Protein AF-A0A372FYC9-F1 (afdb_monomer_lite)

pLDDT: mean 88.37, std 19.69, range [22.48, 98.88]

Organism: NCBI:txid2294034

Structure (mmCIF, N/CA/C/O backbone):
data_AF-A0A372FYC9-F1
#
_entry.id   AF-A0A372FYC9-F1
#
loop_
_atom_site.group_PDB
_atom_site.id
_atom_site.type_symbol
_atom_site.label_atom_id
_atom_site.label_alt_id
_atom_site.label_comp_id
_atom_site.label_asym_id
_atom_site.label_entity_id
_atom_site.label_seq_id
_atom_site.pdbx_PDB_ins_code
_atom_site.Cartn_x
_atom_site.Cartn_y
_atom_site.Cartn_z
_atom_site.occupancy
_atom_site.B_iso_or_equiv
_atom_site.auth_seq_id
_atom_site.auth_comp_id
_atom_site.auth_asym_id
_atom_site.auth_atom_id
_atom_site.pdbx_PDB_model_num
ATOM 1 N N . MET A 1 1 ? 41.028 75.921 29.003 1.00 30.94 1 MET A N 1
ATOM 2 C CA . MET A 1 1 ? 39.725 76.487 29.405 1.00 30.94 1 MET A CA 1
ATOM 3 C C . MET A 1 1 ? 38.637 75.497 29.002 1.00 30.94 1 MET A C 1
ATOM 5 O O . MET A 1 1 ? 38.427 75.296 27.817 1.00 30.94 1 MET A O 1
ATOM 9 N N . THR A 1 2 ? 38.042 74.808 29.977 1.00 38.34 2 THR A N 1
ATOM 10 C CA . THR A 1 2 ? 36.704 74.162 29.923 1.00 38.34 2 THR A CA 1
ATOM 11 C C . THR A 1 2 ? 35.608 75.241 29.770 1.00 38.34 2 THR A C 1
ATOM 13 O O . THR A 1 2 ? 35.980 76.406 29.937 1.00 38.34 2 THR A O 1
ATOM 16 N N . PRO A 1 3 ? 34.294 74.965 29.532 1.00 46.34 3 PRO A N 1
ATOM 17 C CA . PRO A 1 3 ? 33.472 73.741 29.741 1.00 46.34 3 PRO A CA 1
ATOM 18 C C . PRO A 1 3 ? 32.533 73.437 28.522 1.00 46.34 3 PRO A C 1
ATOM 20 O O . PRO A 1 3 ? 32.691 74.068 27.490 1.00 46.34 3 PRO A O 1
ATOM 23 N N . GLY A 1 4 ? 31.558 72.517 28.452 1.00 26.94 4 GLY A N 1
ATOM 24 C CA . GLY A 1 4 ? 30.851 71.619 29.371 1.00 26.94 4 GLY A CA 1
ATOM 25 C C . GLY A 1 4 ? 29.787 70.791 28.596 1.00 26.94 4 GLY A C 1
ATOM 26 O O . GLY A 1 4 ? 29.396 71.150 27.489 1.00 26.94 4 GLY A O 1
ATOM 27 N N . ARG A 1 5 ? 29.367 69.658 29.181 1.00 30.70 5 ARG A N 1
ATOM 28 C CA . ARG A 1 5 ? 28.244 68.746 28.802 1.00 30.70 5 ARG A CA 1
ATOM 29 C C . ARG A 1 5 ? 26.847 69.414 29.012 1.00 30.70 5 ARG A C 1
ATOM 31 O O . ARG A 1 5 ? 26.882 70.488 29.611 1.00 30.70 5 ARG A O 1
ATOM 38 N N . PRO A 1 6 ? 25.645 68.827 28.685 1.00 38.69 6 PRO A N 1
ATOM 39 C CA . PRO A 1 6 ? 25.291 67.392 28.478 1.00 38.69 6 PRO A CA 1
ATOM 40 C C . PRO A 1 6 ? 24.159 67.003 27.456 1.00 38.69 6 PRO A C 1
ATOM 42 O O . PRO A 1 6 ? 23.390 67.832 26.991 1.00 38.69 6 PRO A O 1
ATOM 45 N N . SER A 1 7 ? 23.980 65.671 27.294 1.00 26.23 7 SER A N 1
ATOM 46 C CA . SER A 1 7 ? 22.771 64.879 26.906 1.00 26.23 7 SER A CA 1
ATOM 47 C C . SER A 1 7 ? 22.257 64.995 25.454 1.00 26.23 7 SER A C 1
ATOM 49 O O . SER A 1 7 ? 22.187 66.083 24.913 1.00 26.23 7 SER A O 1
ATOM 51 N N . SER A 1 8 ? 21.889 63.931 24.732 1.00 26.84 8 SER A N 1
ATOM 52 C CA . SER A 1 8 ? 21.026 62.800 25.101 1.00 26.84 8 SER A CA 1
ATOM 53 C C . SER A 1 8 ? 21.257 61.563 24.199 1.00 26.84 8 SER A C 1
ATOM 55 O O . SER A 1 8 ? 21.860 61.632 23.133 1.00 26.84 8 SER A O 1
ATOM 57 N N . THR A 1 9 ? 20.807 60.428 24.728 1.00 24.69 9 THR A N 1
ATOM 58 C CA . THR A 1 9 ? 20.814 59.018 24.296 1.00 24.69 9 THR A CA 1
ATOM 59 C C . THR A 1 9 ? 20.142 58.718 22.957 1.00 24.69 9 THR A C 1
ATOM 61 O O . THR A 1 9 ? 19.079 59.272 22.737 1.00 24.69 9 THR A O 1
ATOM 64 N N . TRP A 1 10 ? 20.681 57.758 22.185 1.00 22.48 10 TRP A N 1
ATOM 65 C CA . TRP A 1 10 ? 19.984 56.628 21.523 1.00 22.48 10 TRP A CA 1
ATOM 66 C C . TRP A 1 10 ? 21.048 55.683 20.921 1.00 22.48 10 TRP A C 1
ATOM 68 O O . TRP A 1 10 ? 21.729 56.063 19.977 1.00 22.48 10 TRP A O 1
ATOM 78 N N . CYS A 1 11 ? 21.200 54.466 21.450 1.00 24.88 11 CYS A N 1
ATOM 79 C CA . CYS A 1 11 ? 21.826 53.343 20.740 1.00 24.88 11 CYS A CA 1
ATOM 80 C C . CYS A 1 11 ? 21.143 52.047 21.178 1.00 24.88 11 CYS A C 1
ATOM 82 O O . CYS A 1 11 ? 20.966 51.807 22.369 1.00 24.88 11 CYS A O 1
ATOM 84 N N . ALA A 1 12 ? 20.713 51.279 20.182 1.00 26.95 12 ALA A N 1
ATOM 85 C CA . ALA A 1 12 ? 19.954 50.050 20.303 1.00 26.95 12 ALA A CA 1
ATOM 86 C C . ALA A 1 12 ? 20.854 48.877 20.711 1.00 26.95 12 ALA A C 1
ATOM 88 O O . ALA A 1 12 ? 21.881 48.631 20.076 1.00 26.95 12 ALA A O 1
ATOM 89 N N . ASP A 1 13 ? 20.422 48.137 21.730 1.00 24.33 13 ASP A N 1
ATOM 90 C CA . ASP A 1 13 ? 20.982 46.838 22.080 1.00 24.33 13 ASP A CA 1
ATOM 91 C C . ASP A 1 13 ? 20.454 45.771 21.117 1.00 24.33 13 ASP A C 1
ATOM 93 O O . ASP A 1 13 ? 19.249 45.543 20.986 1.00 24.33 13 ASP A O 1
ATOM 97 N N . SER A 1 14 ? 21.387 45.103 20.445 1.00 27.95 14 SER A N 1
ATOM 98 C CA . SER A 1 14 ? 21.143 43.884 19.683 1.00 27.95 14 SER A CA 1
ATOM 99 C C . SER A 1 14 ? 21.310 42.692 20.622 1.00 27.95 14 SER A C 1
ATOM 101 O O . SER A 1 14 ? 22.408 42.382 21.076 1.00 27.95 14 SER A O 1
ATOM 103 N N . THR A 1 15 ? 20.205 42.023 20.942 1.00 27.66 15 THR A N 1
ATOM 104 C CA . THR A 1 15 ? 20.218 40.751 21.669 1.00 27.66 15 THR A CA 1
ATOM 105 C C . THR A 1 15 ? 20.001 39.614 20.677 1.00 27.66 15 THR A C 1
ATOM 107 O O . THR A 1 15 ? 18.897 39.351 20.208 1.00 27.66 15 THR A O 1
ATOM 110 N N . THR A 1 16 ? 21.089 38.931 20.328 1.00 28.28 16 THR A N 1
ATOM 111 C CA . THR A 1 16 ? 21.057 37.621 19.673 1.00 28.28 16 THR A CA 1
ATOM 112 C C . THR A 1 16 ? 20.534 36.582 20.661 1.00 28.28 16 THR A C 1
ATOM 114 O O . THR A 1 16 ? 21.217 36.225 21.620 1.00 28.28 16 THR A O 1
ATOM 117 N N . SER A 1 17 ? 19.311 36.109 20.425 1.00 27.33 17 SER A N 1
ATOM 118 C CA . SER A 1 17 ? 18.714 34.955 21.097 1.00 27.33 17 SER A CA 1
ATOM 119 C C . SER A 1 17 ? 19.397 33.676 20.607 1.00 27.33 17 SER A C 1
ATOM 121 O O . SER A 1 17 ? 19.319 33.325 19.431 1.00 27.33 17 SER A O 1
ATOM 123 N N . THR A 1 18 ? 20.100 32.987 21.502 1.00 28.23 18 THR A N 1
ATOM 124 C CA . THR A 1 18 ? 20.599 31.634 21.267 1.00 28.23 18 THR A CA 1
ATOM 125 C C . THR A 1 18 ? 19.440 30.651 21.420 1.00 28.23 18 THR A C 1
ATOM 127 O O . THR A 1 18 ? 18.908 30.444 22.511 1.00 28.23 18 THR A O 1
ATOM 130 N N . ALA A 1 19 ? 19.024 30.050 20.306 1.00 29.92 19 ALA A N 1
ATOM 131 C CA . ALA A 1 19 ? 18.061 28.960 20.299 1.00 29.92 19 ALA A CA 1
ATOM 132 C C . ALA A 1 19 ? 18.634 27.761 21.074 1.00 29.92 19 ALA A C 1
ATOM 134 O O . ALA A 1 19 ? 19.684 27.216 20.736 1.00 29.92 19 ALA A O 1
ATOM 135 N N . SER A 1 20 ? 17.945 27.374 22.145 1.00 28.77 20 SER A N 1
ATOM 136 C CA . SER A 1 20 ? 18.239 26.183 22.939 1.00 28.77 20 SER A CA 1
ATOM 137 C C . SER A 1 20 ? 17.907 24.934 22.121 1.00 28.77 20 SER A C 1
ATOM 139 O O . SER A 1 20 ? 16.740 24.588 21.941 1.00 28.77 20 SER A O 1
ATOM 141 N N . THR A 1 21 ? 18.931 24.244 21.622 1.00 30.67 21 THR A N 1
ATOM 142 C CA . THR A 1 21 ? 18.817 22.874 21.118 1.00 30.67 21 THR A CA 1
ATOM 143 C C . THR A 1 21 ? 18.556 21.947 22.305 1.00 30.67 21 THR A C 1
ATOM 145 O O . THR A 1 21 ? 19.493 21.474 22.953 1.00 30.67 21 THR A O 1
ATOM 148 N N . ARG A 1 22 ? 17.284 21.698 22.636 1.00 32.88 22 ARG A N 1
ATOM 149 C CA . ARG A 1 22 ? 16.935 20.573 23.512 1.00 32.88 22 ARG A CA 1
ATOM 150 C C . ARG A 1 22 ? 17.263 19.289 22.761 1.00 32.88 22 ARG A C 1
ATOM 152 O O . ARG A 1 22 ? 16.596 18.948 21.791 1.00 32.88 22 ARG A O 1
ATOM 159 N N . SER A 1 23 ? 18.310 18.601 23.204 1.00 31.23 23 SER A N 1
ATOM 160 C CA . SER A 1 23 ? 18.601 17.243 22.772 1.00 31.23 23 SER A CA 1
ATOM 161 C C . SER A 1 23 ? 17.426 16.338 23.138 1.00 31.23 23 SER A C 1
ATOM 163 O O . SER A 1 23 ? 17.000 16.273 24.294 1.00 31.23 23 SER A O 1
ATOM 165 N N . TRP A 1 24 ? 16.884 15.664 22.127 1.00 33.88 24 TRP A N 1
ATOM 166 C CA . TRP A 1 24 ? 15.947 14.563 22.294 1.00 33.88 24 TRP A CA 1
ATOM 167 C C . TRP A 1 24 ? 16.617 13.497 23.172 1.00 33.88 24 TRP A C 1
ATOM 169 O O . TRP A 1 24 ? 17.726 13.047 22.876 1.00 33.88 24 TRP A O 1
ATOM 179 N N . ARG A 1 25 ? 15.991 13.155 24.302 1.00 29.52 25 ARG A N 1
ATOM 180 C CA . ARG A 1 25 ? 16.383 12.004 25.120 1.00 29.52 25 ARG A CA 1
ATOM 181 C C . ARG A 1 25 ? 15.402 10.880 24.792 1.00 29.52 25 ARG A C 1
ATOM 183 O O . ARG A 1 25 ? 14.207 11.122 24.957 1.00 29.52 25 ARG A O 1
ATOM 190 N N . PRO A 1 26 ? 15.867 9.702 24.345 1.00 31.42 26 PRO A N 1
ATOM 191 C CA . PRO A 1 26 ? 14.979 8.570 24.127 1.00 31.42 26 PRO A CA 1
ATOM 192 C C . PRO A 1 26 ? 14.273 8.215 25.440 1.00 31.42 26 PRO A C 1
ATOM 194 O O . PRO A 1 26 ? 14.893 8.203 26.510 1.00 31.42 26 PRO A O 1
ATOM 197 N N . TRP A 1 27 ? 12.967 7.975 25.355 1.00 35.44 27 TRP A N 1
ATOM 198 C CA . TRP A 1 27 ? 12.196 7.385 26.444 1.00 35.44 27 TRP A CA 1
ATOM 199 C C . TRP A 1 27 ? 12.682 5.938 26.624 1.00 35.44 27 TRP A C 1
ATOM 201 O O . TRP A 1 27 ? 12.895 5.262 25.616 1.00 35.44 27 TRP A O 1
ATOM 211 N N . PRO A 1 28 ? 12.927 5.447 27.853 1.00 33.09 28 PRO A N 1
ATOM 212 C CA . PRO A 1 28 ? 13.271 4.042 28.029 1.00 33.09 28 PRO A CA 1
ATOM 213 C C . PRO A 1 28 ? 12.100 3.193 27.514 1.00 33.09 28 PRO A C 1
ATOM 215 O O . PRO A 1 28 ? 10.956 3.516 27.845 1.00 33.09 28 PRO A O 1
ATOM 218 N N . PRO A 1 29 ? 12.345 2.146 26.705 1.00 43.38 29 PRO A N 1
ATOM 219 C CA . PRO A 1 29 ? 11.266 1.289 26.234 1.00 43.38 29 PRO A CA 1
ATOM 220 C C . PRO A 1 29 ? 10.481 0.750 27.440 1.00 43.38 29 PRO A C 1
ATOM 222 O O . PRO A 1 29 ? 11.077 0.547 28.509 1.00 43.38 29 PRO A O 1
ATOM 225 N N . PRO A 1 30 ? 9.157 0.540 27.319 1.00 44.44 30 PRO A N 1
ATOM 226 C CA . PRO A 1 30 ? 8.427 -0.199 28.338 1.00 44.44 30 PRO A CA 1
ATOM 227 C C . PRO A 1 30 ? 9.151 -1.525 28.595 1.00 44.44 30 PRO A C 1
ATOM 229 O O . PRO A 1 30 ? 9.667 -2.148 27.670 1.00 44.44 30 PRO A O 1
ATOM 232 N N . ALA A 1 31 ? 9.243 -1.927 29.863 1.00 42.47 31 ALA A N 1
ATOM 233 C CA . ALA A 1 31 ? 9.853 -3.194 30.237 1.00 42.47 31 ALA A CA 1
ATOM 234 C C . ALA A 1 31 ? 8.975 -4.341 29.712 1.00 42.47 31 ALA A C 1
ATOM 236 O O . ALA A 1 31 ? 8.046 -4.777 30.385 1.00 42.47 31 ALA A O 1
ATOM 237 N N . THR A 1 32 ? 9.232 -4.786 28.488 1.00 46.97 32 THR A N 1
ATOM 238 C CA . THR A 1 32 ? 8.698 -6.034 27.950 1.00 46.97 32 THR A CA 1
ATOM 239 C C . THR A 1 32 ? 9.578 -7.158 28.465 1.00 46.97 32 THR A C 1
ATOM 241 O O . THR A 1 32 ? 10.790 -7.123 28.254 1.00 46.97 32 THR A O 1
ATOM 244 N N . ASP A 1 33 ? 8.991 -8.127 29.160 1.00 47.41 33 ASP A N 1
ATOM 245 C CA . ASP A 1 33 ? 9.695 -9.339 29.564 1.00 47.41 33 ASP A CA 1
ATOM 246 C C . ASP A 1 33 ? 10.031 -10.157 28.300 1.00 47.41 33 ASP A C 1
ATOM 248 O O . ASP A 1 33 ? 9.114 -10.664 27.646 1.00 47.41 33 ASP A O 1
ATOM 252 N N . PRO A 1 34 ? 11.311 -10.248 27.891 1.00 52.72 34 PRO A N 1
ATOM 253 C CA . PRO A 1 34 ? 11.687 -10.886 26.633 1.00 52.72 34 PRO A CA 1
ATOM 254 C C . PRO A 1 34 ? 11.436 -12.401 26.632 1.00 52.72 34 PRO A C 1
ATOM 256 O O . PRO A 1 34 ? 11.469 -13.010 25.565 1.00 52.72 34 PRO A O 1
ATOM 259 N N . GLU A 1 35 ? 11.177 -13.022 27.789 1.00 52.81 35 GLU A N 1
ATOM 260 C CA . GLU A 1 35 ? 11.040 -14.480 27.910 1.00 52.81 35 GLU A CA 1
ATOM 261 C C . GLU A 1 35 ? 9.685 -15.033 27.421 1.00 52.81 35 GLU A C 1
ATOM 263 O O . GLU A 1 35 ? 9.555 -16.243 27.255 1.00 52.81 35 GLU A O 1
ATOM 268 N N . THR A 1 36 ? 8.691 -14.180 27.129 1.00 57.09 36 THR A N 1
ATOM 269 C CA . THR A 1 36 ? 7.337 -14.610 26.696 1.00 57.09 36 THR A CA 1
ATOM 270 C C . THR A 1 36 ? 6.934 -14.131 25.298 1.00 57.09 36 THR A C 1
ATOM 272 O O . THR A 1 36 ? 5.785 -14.288 24.903 1.00 57.09 36 THR A O 1
ATOM 275 N N . HIS A 1 37 ? 7.855 -13.549 24.533 1.00 66.00 37 HIS A N 1
ATOM 276 C CA . HIS A 1 37 ? 7.576 -12.925 23.238 1.00 66.00 37 HIS A CA 1
ATOM 277 C C . HIS A 1 37 ? 7.743 -13.917 22.080 1.00 66.00 37 HIS A C 1
ATOM 279 O O . HIS A 1 37 ? 8.844 -14.439 21.886 1.00 66.00 37 HIS A O 1
ATOM 285 N N . VAL A 1 38 ? 6.704 -14.141 21.271 1.00 76.12 38 VAL A N 1
ATOM 286 C CA . VAL A 1 38 ? 6.851 -14.867 19.994 1.00 76.12 38 VAL A CA 1
ATOM 287 C C . VAL A 1 38 ? 7.166 -13.849 18.890 1.00 76.12 38 VAL A C 1
ATOM 289 O O . VAL A 1 38 ? 6.304 -13.038 18.560 1.00 76.12 38 VAL A O 1
ATOM 292 N N . PRO A 1 39 ? 8.398 -13.820 18.343 1.00 79.94 39 PRO A N 1
ATOM 293 C CA . PRO A 1 39 ? 8.770 -12.846 17.325 1.00 79.94 39 PRO A CA 1
ATOM 294 C C . PRO A 1 39 ? 8.284 -13.253 15.928 1.00 79.94 39 PRO A C 1
ATOM 296 O O . PRO A 1 39 ? 8.168 -14.441 15.611 1.00 79.94 39 PRO A O 1
ATOM 299 N N . LEU A 1 40 ? 8.141 -12.252 15.055 1.00 92.75 40 LEU A N 1
ATOM 300 C CA . LEU A 1 40 ? 7.990 -12.457 13.615 1.00 92.75 40 LEU A CA 1
ATOM 301 C C . LEU A 1 40 ? 9.109 -13.349 13.063 1.00 92.75 40 LEU A C 1
ATOM 303 O O . LEU A 1 40 ? 10.291 -13.188 13.385 1.00 92.75 40 LEU A O 1
ATOM 307 N N . SER A 1 41 ? 8.742 -14.274 12.181 1.00 94.38 41 SER A N 1
ATOM 308 C CA . SER A 1 41 ? 9.678 -15.230 11.589 1.00 94.38 41 SER A CA 1
ATOM 309 C C . SER A 1 41 ? 9.921 -14.929 10.115 1.00 94.38 41 SER A C 1
ATOM 311 O O . SER A 1 41 ? 9.008 -14.997 9.297 1.00 94.38 41 SER A O 1
ATOM 313 N N . ALA A 1 42 ? 11.171 -14.632 9.746 1.00 96.00 42 ALA A N 1
ATOM 314 C CA . ALA A 1 42 ? 11.559 -14.465 8.344 1.00 96.00 42 ALA A CA 1
ATOM 315 C C . ALA A 1 42 ? 11.414 -15.784 7.575 1.00 96.00 42 ALA A C 1
ATOM 317 O O . ALA A 1 42 ? 12.075 -16.777 7.888 1.00 96.00 42 ALA A O 1
ATOM 318 N N . ILE A 1 43 ? 10.595 -15.770 6.528 1.00 97.38 43 ILE A N 1
ATOM 319 C CA . ILE A 1 43 ? 10.331 -16.929 5.683 1.00 97.38 43 ILE A CA 1
ATOM 320 C C . ILE A 1 43 ? 11.537 -17.169 4.770 1.00 97.38 43 ILE A C 1
ATOM 322 O O . ILE A 1 43 ? 11.953 -16.295 4.003 1.00 97.38 43 ILE A O 1
ATOM 326 N N . ARG A 1 44 ? 12.114 -18.372 4.852 1.00 96.00 44 ARG A N 1
ATOM 327 C CA . ARG A 1 44 ? 13.322 -18.769 4.113 1.00 96.00 44 ARG A CA 1
ATOM 328 C C . ARG A 1 44 ? 13.075 -20.081 3.364 1.00 96.00 44 ARG A C 1
ATOM 330 O O . ARG A 1 44 ? 13.321 -21.147 3.928 1.00 96.00 44 ARG A O 1
ATOM 337 N N . PRO A 1 45 ? 12.612 -20.028 2.103 1.00 96.06 45 PRO A N 1
ATOM 338 C CA . PRO A 1 45 ? 12.418 -21.227 1.299 1.00 96.06 45 PRO A CA 1
ATOM 339 C C . PRO A 1 45 ? 13.723 -21.997 1.119 1.00 96.06 45 PRO A C 1
ATOM 341 O O . PRO A 1 45 ? 14.754 -21.416 0.788 1.00 96.06 45 PRO A O 1
ATOM 344 N N . ALA A 1 46 ? 13.670 -23.323 1.266 1.00 92.06 46 ALA A N 1
ATOM 345 C CA . ALA A 1 46 ? 14.833 -24.184 1.041 1.00 92.06 46 ALA A CA 1
ATOM 346 C C . ALA A 1 46 ? 15.353 -24.101 -0.408 1.00 92.06 46 ALA A C 1
ATOM 348 O O . ALA A 1 46 ? 16.534 -24.328 -0.669 1.00 92.06 46 ALA A O 1
ATOM 349 N N . HIS A 1 47 ? 14.472 -23.768 -1.355 1.00 92.94 47 HIS A N 1
ATOM 350 C CA . HIS A 1 47 ? 14.809 -23.594 -2.759 1.00 92.94 47 HIS A CA 1
ATOM 351 C C . HIS A 1 47 ? 14.171 -22.321 -3.328 1.00 92.94 47 HIS A C 1
ATOM 353 O O . HIS A 1 47 ? 12.960 -22.253 -3.516 1.00 92.94 47 HIS A O 1
ATOM 359 N N . PHE A 1 48 ? 15.001 -21.325 -3.649 1.00 96.38 48 PHE A N 1
ATOM 360 C CA . PHE A 1 48 ? 14.579 -20.075 -4.288 1.00 96.38 48 PHE A CA 1
ATOM 361 C C . PHE A 1 48 ? 15.555 -19.705 -5.425 1.00 96.38 48 PHE A C 1
ATOM 363 O O . PHE A 1 48 ? 16.493 -18.933 -5.227 1.00 96.38 48 PHE A O 1
ATOM 370 N N . PRO A 1 49 ? 15.397 -20.280 -6.633 1.00 95.31 49 PRO A N 1
ATOM 371 C CA . PRO A 1 49 ? 16.430 -20.263 -7.677 1.00 95.31 49 PRO A CA 1
ATOM 372 C C . PRO A 1 49 ? 16.537 -18.945 -8.455 1.00 95.31 49 PRO A C 1
ATOM 374 O O . PRO A 1 49 ? 17.341 -18.841 -9.379 1.00 95.31 49 PRO A O 1
ATOM 377 N N . TRP A 1 50 ? 15.711 -17.945 -8.146 1.00 96.50 50 TRP A N 1
ATOM 378 C CA . TRP A 1 50 ? 15.628 -16.734 -8.959 1.00 96.50 50 TRP A CA 1
ATOM 379 C C . TRP A 1 50 ? 16.738 -15.731 -8.678 1.00 96.50 50 TRP A C 1
ATOM 381 O O . TRP A 1 50 ? 17.142 -15.035 -9.601 1.00 96.50 50 TRP A O 1
ATOM 391 N N . PHE A 1 51 ? 17.201 -15.613 -7.436 1.00 94.44 51 PHE A N 1
ATOM 392 C CA . PHE A 1 51 ? 18.329 -14.767 -7.046 1.00 94.44 51 PHE A CA 1
ATOM 393 C C . PHE A 1 51 ? 18.748 -15.085 -5.602 1.00 94.44 51 PHE A C 1
ATOM 395 O O . PHE A 1 51 ? 17.910 -15.536 -4.819 1.00 94.44 51 PHE A O 1
ATOM 402 N N . PRO A 1 52 ? 20.015 -14.835 -5.221 1.00 91.00 52 PRO A N 1
ATOM 403 C CA . PRO A 1 52 ? 20.418 -14.872 -3.820 1.00 91.00 52 PRO A CA 1
ATOM 404 C C . PRO A 1 52 ? 19.761 -13.700 -3.084 1.00 91.00 52 PRO A C 1
ATOM 406 O O . PRO A 1 52 ? 19.990 -12.545 -3.436 1.00 91.00 52 PRO A O 1
ATOM 409 N N . TYR A 1 53 ? 18.912 -14.000 -2.104 1.00 89.06 53 TYR A N 1
ATOM 410 C CA . TYR A 1 53 ? 18.132 -13.004 -1.362 1.00 89.06 53 TYR A CA 1
ATOM 411 C C . TYR A 1 53 ? 18.754 -12.619 -0.011 1.00 89.06 53 TYR A C 1
ATOM 413 O O . TYR A 1 53 ? 18.225 -11.763 0.695 1.00 89.06 53 TYR A O 1
ATOM 421 N N . ASP A 1 54 ? 19.886 -13.217 0.356 1.00 86.06 54 ASP A N 1
ATOM 422 C CA . ASP A 1 54 ? 20.657 -12.773 1.513 1.00 86.06 54 ASP A CA 1
ATOM 423 C C . ASP A 1 54 ? 21.368 -11.440 1.217 1.00 86.06 54 ASP A C 1
ATOM 425 O O . ASP A 1 54 ? 21.841 -11.196 0.106 1.00 86.06 54 ASP A O 1
ATOM 429 N N . GLY A 1 55 ? 21.459 -10.573 2.229 1.00 84.50 55 GLY A N 1
ATOM 430 C CA . GLY A 1 55 ? 22.134 -9.271 2.135 1.00 84.50 55 GLY A CA 1
ATOM 431 C C . GLY A 1 55 ? 21.253 -8.105 1.672 1.00 84.50 55 GLY A C 1
ATOM 432 O O . GLY A 1 55 ? 21.736 -6.976 1.609 1.00 84.50 55 GLY A O 1
ATOM 433 N N . PHE A 1 56 ? 19.970 -8.337 1.379 1.00 90.69 56 PHE A N 1
ATOM 434 C CA . PHE A 1 56 ? 18.997 -7.254 1.228 1.00 90.69 56 PHE A CA 1
ATOM 435 C C . PHE A 1 56 ? 18.543 -6.710 2.590 1.00 90.69 56 PHE A C 1
ATOM 437 O O . PHE A 1 56 ? 18.546 -7.422 3.593 1.00 90.69 56 PHE A O 1
ATOM 444 N N . THR A 1 57 ? 18.107 -5.447 2.612 1.00 92.81 57 THR A N 1
ATOM 445 C CA . THR A 1 57 ? 17.512 -4.782 3.788 1.00 92.81 57 THR A CA 1
ATOM 446 C C . THR A 1 57 ? 15.986 -4.929 3.843 1.00 92.81 57 THR A C 1
ATOM 448 O O . THR A 1 57 ? 15.277 -4.059 4.342 1.00 92.81 57 THR A O 1
ATOM 451 N N . PHE A 1 58 ? 15.499 -6.039 3.289 1.00 93.81 58 PHE A N 1
ATOM 452 C CA . PHE A 1 58 ? 14.129 -6.548 3.321 1.00 93.81 58 PHE A CA 1
ATOM 453 C C . PHE A 1 58 ? 14.197 -8.084 3.286 1.00 93.81 58 PHE A C 1
ATOM 455 O O . PHE A 1 58 ? 15.197 -8.650 2.831 1.00 93.81 58 PHE A O 1
ATOM 462 N N . CYS A 1 59 ? 13.168 -8.772 3.777 1.00 96.62 59 CYS A N 1
ATOM 463 C CA . CYS A 1 59 ? 13.089 -10.237 3.722 1.00 96.62 59 CYS A CA 1
ATOM 464 C C . CYS A 1 59 ? 12.271 -10.713 2.506 1.00 96.62 59 CYS A C 1
ATOM 466 O O . CYS A 1 59 ? 11.660 -9.910 1.810 1.00 96.62 59 CYS A O 1
ATOM 468 N N . LEU A 1 60 ? 12.221 -12.019 2.224 1.00 97.81 60 LEU A N 1
ATOM 469 C CA . LEU A 1 60 ? 11.284 -12.536 1.213 1.00 97.81 60 LEU A CA 1
ATOM 470 C C . LEU A 1 60 ? 9.828 -12.491 1.695 1.00 97.81 60 LEU A C 1
ATOM 472 O O . LEU A 1 60 ? 8.920 -12.307 0.890 1.00 97.81 60 LEU A O 1
ATOM 476 N N . GLY A 1 61 ? 9.625 -12.652 2.997 1.00 97.75 61 GLY A N 1
ATOM 477 C CA . GLY A 1 61 ? 8.340 -12.595 3.668 1.00 97.75 61 GLY A CA 1
ATOM 478 C C . GLY A 1 61 ? 8.488 -12.847 5.166 1.00 97.75 61 GLY A C 1
ATOM 479 O O . GLY A 1 61 ? 9.546 -13.301 5.618 1.00 97.75 61 GLY A O 1
ATOM 480 N N . LEU A 1 62 ? 7.431 -12.567 5.919 1.00 97.94 62 LEU A N 1
ATOM 481 C CA . LEU A 1 62 ? 7.335 -12.797 7.359 1.00 97.94 62 LEU A CA 1
ATOM 482 C C . LEU A 1 62 ? 6.133 -13.678 7.673 1.00 97.94 62 LEU A C 1
ATOM 484 O O . LEU A 1 62 ? 5.121 -13.603 6.983 1.00 97.94 62 LEU A O 1
ATOM 488 N N . ALA A 1 63 ? 6.262 -14.497 8.710 1.00 97.06 63 ALA A N 1
ATOM 489 C CA . ALA A 1 63 ? 5.184 -15.280 9.291 1.00 97.06 63 ALA A CA 1
ATOM 490 C C . ALA A 1 63 ? 4.944 -14.855 10.747 1.00 97.06 63 ALA A C 1
ATOM 492 O O . ALA A 1 63 ? 5.904 -14.572 11.475 1.00 97.06 63 ALA A O 1
ATOM 493 N N . ASP A 1 64 ? 3.674 -14.844 11.143 1.00 94.56 64 ASP A N 1
ATOM 494 C CA . ASP A 1 64 ? 3.178 -14.611 12.503 1.00 94.56 64 ASP A CA 1
ATOM 495 C C . ASP A 1 64 ? 2.054 -15.617 12.770 1.00 94.56 64 ASP A C 1
ATOM 497 O O . ASP A 1 64 ? 0.986 -15.515 12.171 1.00 94.56 64 ASP A O 1
ATOM 501 N N . GLY A 1 65 ? 2.311 -16.629 13.600 1.00 91.38 65 GLY A N 1
ATOM 502 C CA . GLY A 1 65 ? 1.335 -17.683 13.883 1.00 91.38 65 GLY A CA 1
ATOM 503 C C . GLY A 1 65 ? 0.793 -18.365 12.619 1.00 91.38 65 GLY A C 1
ATOM 504 O O . GLY A 1 65 ? 1.509 -19.105 11.944 1.00 91.38 65 GLY A O 1
ATOM 505 N N . ASP A 1 66 ? -0.488 -18.136 12.330 1.00 92.62 66 ASP A N 1
ATOM 506 C CA . ASP A 1 66 ? -1.228 -18.688 11.193 1.00 92.62 66 ASP A CA 1
ATOM 507 C C . ASP A 1 66 ? -1.260 -17.771 9.959 1.00 92.62 66 ASP A C 1
ATOM 509 O O . ASP A 1 66 ? -1.953 -18.088 8.988 1.00 92.62 66 ASP A O 1
ATOM 513 N N . ALA A 1 67 ? -0.540 -16.649 9.985 1.00 96.56 67 ALA A N 1
ATOM 514 C CA . ALA A 1 67 ? -0.503 -15.664 8.917 1.00 96.56 67 ALA A CA 1
ATOM 515 C C . ALA A 1 67 ? 0.891 -15.502 8.304 1.00 96.56 67 ALA A C 1
ATOM 517 O O . ALA A 1 67 ? 1.925 -15.694 8.950 1.00 96.56 67 ALA A O 1
ATOM 518 N N . ALA A 1 68 ? 0.913 -15.093 7.035 1.00 98.06 68 ALA A N 1
ATOM 519 C CA . ALA A 1 68 ? 2.135 -14.813 6.298 1.00 98.06 68 ALA A CA 1
ATOM 520 C C . ALA A 1 68 ? 1.983 -13.641 5.318 1.00 98.06 68 ALA A C 1
ATOM 522 O O . ALA A 1 68 ? 0.963 -13.485 4.643 1.00 98.06 68 ALA A O 1
ATOM 523 N N . TRP A 1 69 ? 3.056 -12.863 5.185 1.00 98.44 69 TRP A N 1
ATOM 524 C CA . TRP A 1 69 ? 3.198 -11.715 4.292 1.00 98.44 69 TRP A CA 1
ATOM 525 C C . TRP A 1 69 ? 4.403 -11.938 3.388 1.00 98.44 69 TRP A C 1
ATOM 527 O O . TRP A 1 69 ? 5.486 -12.256 3.875 1.00 98.44 69 TRP A O 1
ATOM 537 N N . THR A 1 70 ? 4.263 -11.748 2.079 1.00 98.75 70 THR A N 1
ATOM 538 C CA . THR A 1 70 ? 5.409 -11.769 1.154 1.00 98.75 70 THR A CA 1
ATOM 539 C C . THR A 1 70 ? 5.851 -10.354 0.819 1.00 98.75 70 THR A C 1
ATOM 541 O O . THR A 1 70 ? 5.005 -9.490 0.643 1.00 98.75 70 THR A O 1
ATOM 544 N N . SER A 1 71 ? 7.139 -10.131 0.578 1.00 98.44 71 SER A N 1
ATOM 545 C CA . SER A 1 71 ? 7.587 -8.957 -0.181 1.00 98.44 71 SER A CA 1
ATOM 546 C C . SER A 1 71 ? 7.040 -8.984 -1.607 1.00 98.44 71 SER A C 1
ATOM 548 O O . SER A 1 71 ? 6.830 -10.063 -2.176 1.00 98.44 71 SER A O 1
ATOM 550 N N . GLY A 1 72 ? 6.889 -7.812 -2.221 1.00 98.06 72 GLY A N 1
ATOM 551 C CA . GLY A 1 72 ? 6.555 -7.689 -3.634 1.00 98.06 72 GLY A CA 1
ATOM 552 C C . GLY A 1 72 ? 7.599 -8.373 -4.520 1.00 98.06 72 GLY A C 1
ATOM 553 O O . GLY A 1 72 ? 8.806 -8.187 -4.359 1.00 98.06 72 GLY A O 1
ATOM 554 N N . HIS A 1 73 ? 7.146 -9.196 -5.466 1.00 98.44 73 HIS A N 1
ATOM 555 C CA . HIS A 1 73 ? 8.017 -9.858 -6.431 1.00 98.44 73 HIS A CA 1
ATOM 556 C C . HIS A 1 73 ? 7.578 -9.606 -7.868 1.00 98.44 73 HIS A C 1
ATOM 558 O O . HIS A 1 73 ? 6.451 -9.877 -8.275 1.00 98.44 73 HIS A O 1
ATOM 564 N N . THR A 1 74 ? 8.533 -9.154 -8.676 1.00 98.50 74 THR A N 1
ATOM 565 C CA . THR A 1 74 ? 8.412 -9.097 -10.137 1.00 98.50 74 THR A CA 1
ATOM 566 C C . THR A 1 74 ? 8.885 -10.400 -10.779 1.00 98.50 74 THR A C 1
ATOM 568 O O . THR A 1 74 ? 9.389 -11.318 -10.123 1.00 98.50 74 THR A O 1
ATOM 571 N N . ALA A 1 75 ? 8.862 -10.457 -12.108 1.00 98.00 75 ALA A N 1
ATOM 572 C CA . ALA A 1 75 ? 9.522 -11.514 -12.865 1.00 98.00 75 ALA A CA 1
ATOM 573 C C . ALA A 1 75 ? 11.065 -11.480 -12.801 1.00 98.00 75 ALA A C 1
ATOM 575 O O . ALA A 1 75 ? 11.702 -12.427 -13.254 1.00 98.00 75 ALA A O 1
ATOM 576 N N . ALA A 1 76 ? 11.686 -10.464 -12.182 1.00 96.75 76 ALA A N 1
ATOM 577 C CA . ALA A 1 76 ? 13.140 -10.281 -12.196 1.00 96.75 76 ALA A CA 1
ATOM 578 C C . ALA A 1 76 ? 13.925 -11.474 -11.635 1.00 96.75 76 ALA A C 1
ATOM 580 O O . ALA A 1 76 ? 13.718 -11.872 -10.490 1.00 96.75 76 ALA A O 1
ATOM 581 N N . ALA A 1 77 ? 14.861 -12.012 -12.409 1.00 96.31 77 ALA A N 1
ATOM 582 C CA . ALA A 1 77 ? 15.737 -13.105 -11.995 1.00 96.31 77 ALA A CA 1
ATOM 583 C C . ALA A 1 77 ? 17.199 -12.770 -12.310 1.00 96.31 77 ALA A C 1
ATOM 585 O O . ALA A 1 77 ? 17.485 -12.008 -13.236 1.00 96.31 77 ALA A O 1
ATOM 586 N N . LEU A 1 78 ? 18.123 -13.315 -11.525 1.00 95.06 78 LEU A N 1
ATOM 587 C CA . LEU A 1 78 ? 19.549 -13.221 -11.776 1.00 95.06 78 LEU A CA 1
ATOM 588 C C . LEU A 1 78 ? 19.868 -14.004 -13.048 1.00 95.06 78 LEU A C 1
ATOM 590 O O . LEU A 1 78 ? 19.655 -15.212 -13.113 1.00 95.06 78 LEU A O 1
ATOM 594 N N . ASP A 1 79 ? 20.407 -13.313 -14.044 1.00 93.94 79 ASP A N 1
ATOM 595 C CA . ASP A 1 79 ? 21.045 -13.960 -15.180 1.00 93.94 79 ASP A CA 1
ATOM 596 C C . ASP A 1 79 ? 22.506 -14.255 -14.793 1.00 93.94 79 ASP A C 1
ATOM 598 O O . ASP A 1 79 ? 23.286 -13.308 -14.628 1.00 93.94 79 ASP A O 1
ATOM 602 N N . PRO A 1 80 ? 22.901 -15.532 -14.620 1.00 90.62 80 PRO A N 1
ATOM 603 C CA . PRO A 1 80 ? 24.256 -15.881 -14.205 1.00 90.62 80 PRO A CA 1
ATOM 604 C C . PRO A 1 80 ? 25.304 -15.571 -15.280 1.00 90.62 80 PRO A C 1
ATOM 606 O O . PRO A 1 80 ? 26.456 -15.318 -14.936 1.00 90.62 80 PRO A O 1
ATOM 609 N N . ALA A 1 81 ? 24.929 -15.546 -16.563 1.00 93.25 81 ALA A N 1
ATOM 610 C CA . ALA A 1 81 ? 25.845 -15.194 -17.643 1.00 93.25 81 ALA A CA 1
ATOM 611 C C . ALA A 1 81 ? 26.133 -13.685 -17.666 1.00 93.25 81 ALA A C 1
ATOM 613 O O . ALA A 1 81 ? 27.239 -13.271 -18.013 1.00 93.25 81 ALA A O 1
ATOM 614 N N . LEU A 1 82 ? 25.154 -12.861 -17.274 1.00 92.00 82 LEU A N 1
ATOM 615 C CA . LEU A 1 82 ? 25.293 -11.400 -17.217 1.00 92.00 82 LEU A CA 1
ATOM 616 C C . LEU A 1 82 ? 25.660 -10.858 -15.827 1.00 92.00 82 LEU A C 1
ATOM 618 O O . LEU A 1 82 ? 25.965 -9.670 -15.708 1.00 92.00 82 LEU A O 1
ATOM 622 N N . GLY A 1 83 ? 25.584 -11.680 -14.778 1.00 91.62 83 GLY A N 1
ATOM 623 C CA . GLY A 1 83 ? 25.866 -11.285 -13.395 1.00 91.62 83 GLY A CA 1
ATOM 624 C C . GLY A 1 83 ? 24.923 -10.207 -12.848 1.00 91.62 83 GLY A C 1
ATOM 625 O O . GLY A 1 83 ? 25.307 -9.443 -11.964 1.00 91.62 83 GLY A O 1
ATOM 626 N N . ARG A 1 84 ? 23.704 -10.086 -13.391 1.00 91.75 84 ARG A N 1
ATOM 627 C CA . ARG A 1 84 ? 22.738 -9.049 -12.993 1.00 91.75 84 ARG A CA 1
ATOM 628 C C . ARG A 1 84 ? 21.297 -9.531 -13.078 1.00 91.75 84 ARG A C 1
ATOM 630 O O . ARG A 1 84 ? 20.976 -10.434 -13.842 1.00 91.75 84 ARG A O 1
ATOM 637 N N . MET A 1 85 ? 20.416 -8.861 -12.340 1.00 93.88 85 MET A N 1
ATOM 638 C CA . MET A 1 85 ? 18.973 -9.074 -12.448 1.00 93.88 85 MET A CA 1
ATOM 639 C C . MET A 1 85 ? 18.465 -8.635 -13.824 1.00 93.88 85 MET A C 1
ATOM 641 O O . MET A 1 85 ? 18.740 -7.514 -14.264 1.00 93.88 85 MET A O 1
ATOM 645 N N . THR A 1 86 ? 17.684 -9.489 -14.472 1.00 95.12 86 THR A N 1
ATOM 646 C CA . THR A 1 86 ? 17.031 -9.230 -15.757 1.00 95.12 86 THR A CA 1
ATOM 647 C C . THR A 1 86 ? 15.540 -9.522 -15.664 1.00 95.12 86 THR A C 1
ATOM 649 O O . THR A 1 86 ? 15.093 -10.266 -14.794 1.00 95.12 86 THR A O 1
ATOM 652 N N . VAL A 1 87 ? 14.765 -8.891 -16.542 1.00 96.56 87 VAL A N 1
ATOM 653 C CA . VAL A 1 87 ? 13.329 -9.127 -16.713 1.00 96.56 87 VAL A CA 1
ATOM 654 C C . VAL A 1 87 ? 13.071 -9.205 -18.211 1.00 96.56 87 VAL A C 1
ATOM 656 O O . VAL A 1 87 ? 13.627 -8.406 -18.966 1.00 96.56 87 VAL A O 1
ATOM 659 N N . GLY A 1 88 ? 12.239 -10.148 -18.632 1.00 93.88 88 GLY A N 1
ATOM 660 C CA . GLY A 1 88 ? 11.805 -10.294 -20.014 1.00 93.88 88 GLY A CA 1
ATOM 661 C C . GLY A 1 88 ? 10.479 -11.038 -20.086 1.00 93.88 88 GLY A C 1
ATOM 662 O O . GLY A 1 88 ? 9.964 -11.489 -19.063 1.00 93.88 88 GLY A O 1
ATOM 663 N N . GLY A 1 89 ? 9.959 -11.169 -21.303 1.00 96.50 89 GLY A N 1
ATOM 664 C CA . GLY A 1 89 ? 8.650 -11.765 -21.556 1.00 96.50 89 GLY A CA 1
ATOM 665 C C . GLY A 1 89 ? 7.501 -10.756 -21.502 1.00 96.50 89 GLY A C 1
ATOM 666 O O . GLY A 1 89 ? 7.675 -9.606 -21.093 1.00 96.50 89 GLY A O 1
ATOM 667 N N . ASP A 1 90 ? 6.345 -11.214 -21.968 1.00 98.06 90 ASP A N 1
ATOM 668 C CA . ASP A 1 90 ? 5.058 -10.514 -21.943 1.00 98.06 90 ASP A CA 1
ATOM 669 C C . ASP A 1 90 ? 4.428 -10.485 -20.538 1.00 98.06 90 ASP A C 1
ATOM 671 O O . ASP A 1 90 ? 4.940 -11.092 -19.590 1.00 98.06 90 ASP A O 1
ATOM 675 N N . MET A 1 91 ? 3.288 -9.803 -20.389 1.00 98.19 91 MET A N 1
ATOM 676 C CA . MET A 1 91 ? 2.586 -9.730 -19.106 1.00 98.19 91 MET A CA 1
ATOM 677 C C . MET A 1 91 ? 2.284 -11.115 -18.505 1.00 98.19 91 MET A C 1
ATOM 679 O O . MET A 1 91 ? 2.499 -11.327 -17.312 1.00 98.19 91 MET A O 1
ATOM 683 N N . ALA A 1 92 ? 1.833 -12.083 -19.310 1.00 98.62 92 ALA A N 1
ATOM 684 C CA . ALA A 1 92 ? 1.471 -13.414 -18.820 1.00 98.62 92 ALA A CA 1
ATOM 685 C C . ALA A 1 92 ? 2.679 -14.168 -18.236 1.00 98.62 92 ALA A C 1
ATOM 687 O O . ALA A 1 92 ? 2.615 -14.703 -17.126 1.00 98.62 92 ALA A O 1
ATOM 688 N N . SER A 1 93 ? 3.798 -14.212 -18.960 1.00 98.62 93 SER A N 1
ATOM 689 C CA . SER A 1 93 ? 5.022 -14.874 -18.493 1.00 98.62 93 SER A CA 1
ATOM 690 C C . SER A 1 93 ? 5.620 -14.181 -17.266 1.00 98.62 93 SER A C 1
ATOM 692 O O . SER A 1 93 ? 6.099 -14.858 -16.342 1.00 98.62 93 SER A O 1
ATOM 694 N N . GLN A 1 94 ? 5.532 -12.848 -17.207 1.00 98.81 94 GLN A N 1
ATOM 695 C CA . GLN A 1 94 ? 5.964 -12.092 -16.041 1.00 98.81 94 GLN A CA 1
ATOM 696 C C . GLN A 1 94 ? 5.088 -12.378 -14.815 1.00 98.81 94 GLN A C 1
ATOM 698 O O . GLN A 1 94 ? 5.628 -12.714 -13.758 1.00 98.81 94 GLN A O 1
ATOM 703 N N . ALA A 1 95 ? 3.760 -12.339 -14.962 1.00 98.81 95 ALA A N 1
ATOM 704 C CA . ALA A 1 95 ? 2.812 -12.659 -13.897 1.00 98.81 95 ALA A CA 1
ATOM 705 C C . ALA A 1 95 ? 3.018 -14.088 -13.368 1.00 98.81 95 ALA A C 1
ATOM 707 O O . ALA A 1 95 ? 3.138 -14.279 -12.161 1.00 98.81 95 ALA A O 1
ATOM 708 N N . ARG A 1 96 ? 3.173 -15.094 -14.245 1.00 98.75 96 ARG A N 1
ATOM 709 C CA . ARG A 1 96 ? 3.446 -16.487 -13.827 1.00 98.75 96 ARG A CA 1
ATOM 710 C C . ARG A 1 96 ? 4.709 -16.594 -12.983 1.00 98.75 96 ARG A C 1
ATOM 712 O O . ARG A 1 96 ? 4.750 -17.342 -12.007 1.00 98.75 96 ARG A O 1
ATOM 719 N N . THR A 1 97 ? 5.753 -15.867 -13.370 1.00 98.69 97 THR A N 1
ATOM 720 C CA . THR A 1 97 ? 7.022 -15.870 -12.641 1.00 98.69 97 THR A CA 1
ATOM 721 C C . THR A 1 97 ? 6.892 -15.168 -11.293 1.00 98.69 97 THR A C 1
ATOM 723 O O . THR A 1 97 ? 7.425 -15.680 -10.311 1.00 98.69 97 THR A O 1
ATOM 726 N N . ALA A 1 98 ? 6.187 -14.036 -11.237 1.00 98.75 98 ALA A N 1
ATOM 727 C CA . ALA A 1 98 ? 5.898 -13.322 -9.998 1.00 98.75 98 ALA A CA 1
ATOM 728 C C . ALA A 1 98 ? 5.103 -14.205 -9.021 1.00 98.75 98 ALA A C 1
ATOM 730 O O . ALA A 1 98 ? 5.592 -14.470 -7.925 1.00 98.75 98 ALA A O 1
ATOM 731 N N . TYR A 1 99 ? 3.968 -14.769 -9.455 1.00 98.81 99 TYR A N 1
ATOM 732 C CA . TYR A 1 99 ? 3.141 -15.674 -8.645 1.00 98.81 99 TYR A CA 1
ATOM 733 C C . TYR A 1 99 ? 3.911 -16.900 -8.146 1.00 98.81 99 TYR A C 1
ATOM 735 O O . TYR A 1 99 ? 3.828 -17.241 -6.971 1.00 98.81 99 TYR A O 1
ATOM 743 N N . ARG A 1 100 ? 4.731 -17.537 -8.992 1.00 98.69 100 ARG A N 1
ATOM 744 C CA . ARG A 1 100 ? 5.583 -18.661 -8.563 1.00 98.69 100 ARG A CA 1
ATOM 745 C C . ARG A 1 100 ? 6.531 -18.297 -7.417 1.00 98.69 100 ARG A C 1
ATOM 747 O O . ARG A 1 100 ? 6.794 -19.153 -6.581 1.00 98.69 100 ARG A O 1
ATOM 754 N N . LYS A 1 101 ? 7.067 -17.073 -7.389 1.00 98.69 101 LYS A N 1
ATOM 755 C CA . LYS A 1 101 ? 7.981 -16.630 -6.325 1.00 98.69 101 LYS A CA 1
ATOM 756 C C . LYS A 1 101 ? 7.251 -16.449 -5.008 1.00 98.69 101 LYS A C 1
ATOM 758 O O . LYS A 1 101 ? 7.661 -17.039 -4.018 1.00 98.69 101 LYS A O 1
ATOM 763 N N . VAL A 1 102 ? 6.169 -15.671 -5.012 1.00 98.75 102 VAL A N 1
ATOM 764 C CA . VAL A 1 102 ? 5.384 -15.416 -3.795 1.00 98.75 102 VAL A CA 1
ATOM 765 C C . VAL A 1 102 ? 4.763 -16.699 -3.244 1.00 98.75 102 VAL A C 1
ATOM 767 O O . VAL A 1 102 ? 4.779 -16.901 -2.038 1.00 98.75 102 VAL A O 1
ATOM 770 N N . LEU A 1 103 ? 4.329 -17.629 -4.100 1.00 98.62 103 LEU A N 1
ATOM 771 C CA . LEU A 1 103 ? 3.828 -18.930 -3.651 1.00 98.62 103 LEU A CA 1
ATOM 772 C C . LEU A 1 103 ? 4.928 -19.834 -3.087 1.00 98.62 103 LEU A C 1
ATOM 774 O O . LEU A 1 103 ? 4.683 -20.496 -2.090 1.00 98.62 103 LEU A O 1
ATOM 778 N N . ALA A 1 104 ? 6.137 -19.836 -3.658 1.00 98.62 104 ALA A N 1
ATOM 779 C CA . ALA A 1 104 ? 7.265 -20.571 -3.074 1.00 98.62 104 ALA A CA 1
ATOM 780 C C . ALA A 1 104 ? 7.670 -20.016 -1.695 1.00 98.62 104 ALA A C 1
ATOM 782 O O . ALA A 1 104 ? 8.182 -20.750 -0.853 1.00 98.62 104 ALA A O 1
ATOM 783 N N . ILE A 1 105 ? 7.446 -18.717 -1.463 1.00 98.50 105 ILE A N 1
ATOM 784 C CA . ILE A 1 105 ? 7.622 -18.090 -0.150 1.00 98.50 105 ILE A CA 1
ATOM 785 C C . ILE A 1 105 ? 6.536 -18.595 0.801 1.00 98.50 105 ILE A C 1
ATOM 787 O O . ILE A 1 105 ? 6.870 -19.168 1.830 1.00 98.50 105 ILE A O 1
ATOM 791 N N . LEU A 1 106 ? 5.258 -18.474 0.437 1.00 98.50 106 LEU A N 1
ATOM 792 C CA . LEU A 1 106 ? 4.149 -18.959 1.267 1.00 98.50 106 LEU A CA 1
ATOM 793 C C . LEU A 1 106 ? 4.247 -20.461 1.591 1.00 98.50 106 LEU A C 1
ATOM 795 O O . LEU A 1 106 ? 4.045 -20.846 2.740 1.00 98.50 106 LEU A O 1
ATOM 799 N N . GLU A 1 107 ? 4.646 -21.295 0.627 1.00 98.31 107 GLU A N 1
ATOM 800 C CA . GLU A 1 107 ? 4.844 -22.739 0.821 1.00 98.31 107 GLU A CA 1
ATOM 801 C C . GLU A 1 107 ? 5.885 -23.028 1.911 1.00 98.31 107 GLU A C 1
ATOM 803 O O . GLU A 1 107 ? 5.698 -23.925 2.733 1.00 98.31 107 GLU A O 1
ATOM 808 N N . ALA A 1 108 ? 6.951 -22.227 1.986 1.00 97.94 108 ALA A N 1
ATOM 809 C CA . ALA A 1 108 ? 7.970 -22.359 3.025 1.00 97.94 108 ALA A CA 1
ATOM 810 C C . ALA A 1 108 ? 7.474 -21.975 4.430 1.00 97.94 108 ALA A C 1
ATOM 812 O O . ALA A 1 108 ? 8.108 -22.354 5.414 1.00 97.94 108 ALA A O 1
ATOM 813 N N . ALA A 1 109 ? 6.358 -21.248 4.524 1.00 96.94 109 ALA A N 1
ATOM 814 C CA . ALA A 1 109 ? 5.643 -20.966 5.766 1.00 96.94 109 ALA A CA 1
ATOM 815 C C . ALA A 1 109 ? 4.474 -21.939 6.023 1.00 96.94 109 ALA A C 1
ATOM 817 O O . ALA A 1 109 ? 3.767 -21.791 7.012 1.00 96.94 109 ALA A O 1
ATOM 818 N N . GLY A 1 110 ? 4.272 -22.948 5.166 1.00 97.38 110 GLY A N 1
ATOM 819 C CA . GLY A 1 110 ? 3.191 -23.927 5.306 1.00 97.38 110 GLY A CA 1
ATOM 820 C C . GLY A 1 110 ? 1.855 -23.508 4.686 1.00 97.38 110 GLY A C 1
ATOM 821 O O . GLY A 1 110 ? 0.854 -24.175 4.931 1.00 97.38 110 GLY A O 1
ATOM 822 N N . HIS A 1 111 ? 1.835 -22.452 3.869 1.00 98.38 111 HIS A N 1
ATOM 823 C CA . HIS A 1 111 ? 0.636 -21.952 3.195 1.00 98.38 111 HIS A CA 1
ATOM 824 C C . HIS A 1 111 ? 0.594 -22.325 1.709 1.00 98.38 111 HIS A C 1
ATOM 826 O O . HIS A 1 111 ? 1.615 -22.363 1.021 1.00 98.38 111 HIS A O 1
ATOM 832 N N . GLY A 1 112 ? -0.610 -22.548 1.186 1.00 97.62 112 GLY A N 1
ATOM 833 C CA . GLY A 1 112 ? -0.883 -22.744 -0.237 1.00 97.62 112 GLY A CA 1
ATOM 834 C C . GLY A 1 112 ? -1.704 -21.606 -0.861 1.00 97.62 112 GLY A C 1
ATOM 835 O O . GLY A 1 112 ? -2.124 -20.675 -0.176 1.00 97.62 112 GLY A O 1
ATOM 836 N N . PRO A 1 113 ? -2.009 -21.682 -2.173 1.00 97.81 113 PRO A N 1
ATOM 837 C CA . PRO A 1 113 ? -2.848 -20.690 -2.853 1.00 97.81 113 PRO A CA 1
ATOM 838 C C . PRO A 1 113 ? -4.224 -20.485 -2.200 1.00 97.81 113 PRO A C 1
ATOM 840 O O . PRO A 1 113 ? -4.742 -19.372 -2.207 1.00 97.81 113 PRO A O 1
ATOM 843 N N . ALA A 1 114 ? -4.799 -21.540 -1.611 1.00 96.81 114 ALA A N 1
ATOM 844 C CA . ALA A 1 114 ? -6.086 -21.495 -0.915 1.00 96.81 114 ALA A CA 1
ATOM 845 C C . ALA A 1 114 ? -6.040 -20.740 0.427 1.00 96.81 114 ALA A C 1
ATOM 847 O O . ALA A 1 114 ? -7.089 -20.397 0.956 1.00 96.81 114 ALA A O 1
ATOM 848 N N . ASP A 1 115 ? -4.853 -20.442 0.959 1.00 97.94 115 ASP A N 1
ATOM 849 C CA . ASP A 1 115 ? -4.693 -19.660 2.191 1.00 97.94 115 ASP A CA 1
ATOM 850 C C . ASP A 1 115 ? -4.589 -18.153 1.915 1.00 97.94 115 ASP A C 1
ATOM 852 O O . ASP A 1 115 ? -4.631 -17.334 2.829 1.00 97.94 115 ASP A O 1
ATOM 856 N N . VAL A 1 116 ? -4.465 -17.747 0.648 1.00 98.19 116 VAL A N 1
ATOM 857 C CA . VAL A 1 116 ? -4.280 -16.336 0.292 1.00 98.19 116 VAL A CA 1
ATOM 858 C C . VAL A 1 116 ? -5.571 -15.553 0.527 1.00 98.19 116 VAL A C 1
ATOM 860 O O . VAL A 1 116 ? -6.610 -15.837 -0.073 1.00 98.19 116 VAL A O 1
ATOM 863 N N . THR A 1 117 ? -5.501 -14.527 1.367 1.00 97.44 117 THR A N 1
ATOM 864 C CA . THR A 1 117 ? -6.627 -13.640 1.688 1.00 97.44 117 THR A CA 1
ATOM 865 C C . THR A 1 117 ? -6.607 -12.381 0.824 1.00 97.44 117 THR A C 1
ATOM 867 O O . THR A 1 117 ? -7.669 -11.913 0.402 1.00 97.44 117 THR A O 1
ATOM 870 N N . ARG A 1 118 ? -5.411 -11.869 0.494 1.00 97.44 118 ARG A N 1
ATOM 871 C CA . ARG A 1 118 ? -5.208 -10.635 -0.279 1.00 97.44 118 ARG A CA 1
ATOM 872 C C . ARG A 1 118 ? -4.054 -10.764 -1.268 1.00 97.44 118 ARG A C 1
ATOM 874 O O . ARG A 1 118 ? -2.992 -11.288 -0.943 1.00 97.44 118 ARG A O 1
ATOM 881 N N . VAL A 1 119 ? -4.261 -10.211 -2.456 1.00 98.00 119 VAL A N 1
ATOM 882 C CA . VAL A 1 119 ? -3.257 -10.000 -3.498 1.00 98.00 119 VAL A CA 1
ATOM 883 C C . VAL A 1 119 ? -3.137 -8.498 -3.738 1.00 98.00 119 VAL A C 1
ATOM 885 O O . VAL A 1 119 ? -4.148 -7.842 -3.999 1.00 98.00 119 VAL A O 1
ATOM 888 N N . THR A 1 120 ? -1.919 -7.961 -3.717 1.00 98.19 120 THR A N 1
ATOM 889 C CA . THR A 1 120 ? -1.616 -6.644 -4.294 1.00 98.19 120 THR A CA 1
ATOM 890 C C . THR A 1 120 ? -0.870 -6.843 -5.607 1.00 98.19 120 THR A C 1
ATOM 892 O O . THR A 1 120 ? 0.171 -7.498 -5.643 1.00 98.19 120 THR A O 1
ATOM 895 N N . GLU A 1 121 ? -1.379 -6.262 -6.687 1.00 98.25 121 GLU A N 1
ATOM 896 C CA . GLU A 1 121 ? -0.718 -6.214 -7.989 1.00 98.25 121 GLU A CA 1
ATOM 897 C C . GLU A 1 121 ? -0.377 -4.763 -8.332 1.00 98.25 121 GLU A C 1
ATOM 899 O O . GLU A 1 121 ? -1.265 -3.958 -8.623 1.00 98.25 121 GLU A O 1
ATOM 904 N N . ASN A 1 122 ? 0.915 -4.431 -8.331 1.00 98.44 122 ASN A N 1
ATOM 905 C CA . ASN A 1 122 ? 1.397 -3.158 -8.859 1.00 98.44 122 ASN A CA 1
ATOM 906 C C . ASN A 1 122 ? 1.606 -3.307 -10.368 1.00 98.44 122 ASN A C 1
ATOM 908 O O . ASN A 1 122 ? 2.542 -3.978 -10.812 1.00 98.44 122 ASN A O 1
ATOM 912 N N . ILE A 1 123 ? 0.730 -2.689 -11.157 1.00 98.12 123 ILE A N 1
ATOM 913 C CA . ILE A 1 123 ? 0.725 -2.750 -12.619 1.00 98.12 123 ILE A CA 1
ATOM 914 C C . ILE A 1 123 ? 1.341 -1.477 -13.169 1.00 98.12 123 ILE A C 1
ATOM 916 O O . ILE A 1 123 ? 0.860 -0.376 -12.917 1.00 98.12 123 ILE A O 1
ATOM 920 N N . THR A 1 124 ? 2.408 -1.611 -13.946 1.00 98.38 124 THR A N 1
ATOM 921 C CA . THR A 1 124 ? 3.024 -0.437 -14.569 1.00 98.38 124 THR A CA 1
ATOM 922 C C . THR A 1 124 ? 2.109 0.177 -15.622 1.00 98.38 124 THR A C 1
ATOM 924 O O . THR A 1 124 ? 1.367 -0.540 -16.292 1.00 98.38 124 THR A O 1
ATOM 927 N N . VAL A 1 125 ? 2.235 1.482 -15.868 1.00 96.56 125 VAL A N 1
ATOM 928 C CA . VAL A 1 125 ? 1.549 2.147 -16.990 1.00 96.56 125 VAL A CA 1
ATOM 929 C C . VAL A 1 125 ? 1.817 1.438 -18.324 1.00 96.56 125 VAL A C 1
ATOM 931 O O . VAL A 1 125 ? 0.918 1.336 -19.152 1.00 96.56 125 VAL A O 1
ATOM 934 N N . ALA A 1 126 ? 3.029 0.907 -18.521 1.00 95.88 126 ALA A N 1
ATOM 935 C CA . ALA A 1 126 ? 3.394 0.150 -19.718 1.00 95.88 126 ALA A CA 1
ATOM 936 C C . ALA A 1 126 ? 2.709 -1.227 -19.816 1.00 95.88 126 ALA A C 1
ATOM 938 O O . ALA A 1 126 ? 2.544 -1.735 -20.916 1.00 95.88 126 ALA A O 1
ATOM 939 N N . GLY A 1 127 ? 2.329 -1.827 -18.685 1.00 95.62 127 GLY A N 1
ATOM 940 C CA . GLY A 1 127 ? 1.654 -3.125 -18.621 1.00 95.62 127 GLY A CA 1
ATOM 941 C C . GLY A 1 127 ? 0.134 -3.038 -18.480 1.00 95.62 127 GLY A C 1
ATOM 942 O O . GLY A 1 127 ? -0.531 -4.069 -18.526 1.00 95.62 127 GLY A O 1
ATOM 943 N N . LEU A 1 128 ? -0.424 -1.838 -18.294 1.00 93.81 128 LEU A N 1
ATOM 944 C CA . LEU A 1 128 ? -1.839 -1.653 -17.972 1.00 93.81 128 LEU A CA 1
ATOM 945 C C . LEU A 1 128 ? -2.772 -2.210 -19.055 1.00 93.81 128 LEU A C 1
ATOM 947 O O . LEU A 1 128 ? -3.735 -2.902 -18.733 1.00 93.81 128 LEU A O 1
ATOM 951 N N . ASP A 1 129 ? -2.450 -1.978 -20.329 1.00 91.69 129 ASP A N 1
ATOM 952 C CA . ASP A 1 129 ? -3.258 -2.457 -21.459 1.00 91.69 129 ASP A CA 1
ATOM 953 C C . ASP A 1 129 ? -3.213 -3.997 -21.599 1.00 91.69 129 ASP A C 1
ATOM 955 O O . ASP A 1 129 ? -4.095 -4.601 -22.208 1.00 91.69 129 ASP A O 1
ATOM 959 N N . GLU A 1 130 ? -2.222 -4.656 -20.986 1.00 93.75 130 GLU A N 1
ATOM 960 C CA . GLU A 1 130 ? -2.070 -6.116 -20.954 1.00 93.75 130 GLU A CA 1
ATOM 961 C C . GLU A 1 130 ? -2.622 -6.750 -19.664 1.00 93.75 130 GLU A C 1
ATOM 963 O O . GLU A 1 130 ? -2.501 -7.962 -19.471 1.00 93.75 130 GLU A O 1
ATOM 968 N N . TYR A 1 131 ? -3.249 -5.976 -18.769 1.00 94.25 131 TYR A N 1
ATOM 969 C CA . TYR A 1 131 ? -3.648 -6.449 -17.437 1.00 94.25 131 TYR A CA 1
ATOM 970 C C . TYR A 1 131 ? -4.555 -7.693 -17.458 1.00 94.25 131 TYR A C 1
ATOM 972 O O . TYR A 1 131 ? -4.448 -8.561 -16.588 1.00 94.25 131 TYR A O 1
ATOM 980 N N . ALA A 1 132 ? -5.393 -7.848 -18.488 1.00 92.88 132 ALA A N 1
ATOM 981 C CA . ALA A 1 132 ? -6.227 -9.038 -18.667 1.00 92.88 132 ALA A CA 1
ATOM 982 C C . ALA A 1 132 ? -5.408 -10.346 -18.708 1.00 92.88 132 ALA A C 1
ATOM 984 O O . ALA A 1 132 ? -5.873 -11.380 -18.228 1.00 92.88 132 ALA A O 1
ATOM 985 N N . ALA A 1 133 ? -4.172 -10.306 -19.218 1.00 95.94 133 ALA A N 1
ATOM 986 C CA . ALA A 1 133 ? -3.275 -11.457 -19.232 1.00 95.94 133 ALA A CA 1
ATOM 987 C C . ALA A 1 133 ? -2.785 -11.830 -17.821 1.00 95.94 133 ALA A C 1
ATOM 989 O O . ALA A 1 133 ? -2.711 -13.014 -17.492 1.00 95.94 133 ALA A O 1
ATOM 990 N N . ALA A 1 134 ? -2.504 -10.843 -16.963 1.00 96.44 134 ALA A N 1
ATOM 991 C CA . ALA A 1 134 ? -2.179 -11.091 -15.557 1.00 96.44 134 ALA A CA 1
ATOM 992 C C . ALA A 1 134 ? -3.387 -11.651 -14.792 1.00 96.44 134 ALA A C 1
ATOM 994 O O . ALA A 1 134 ? -3.241 -12.611 -14.037 1.00 96.44 134 ALA A O 1
ATOM 995 N N . ALA A 1 135 ? -4.586 -11.117 -15.044 1.00 94.75 135 ALA A N 1
ATOM 996 C CA . ALA A 1 135 ? -5.822 -11.615 -14.444 1.00 94.75 135 ALA A CA 1
ATOM 997 C C . ALA A 1 135 ? -6.127 -13.072 -14.835 1.00 94.75 135 ALA A C 1
ATOM 999 O O . ALA A 1 135 ? -6.546 -13.856 -13.985 1.00 94.75 135 ALA A O 1
ATOM 1000 N N . ALA A 1 136 ? -5.863 -13.463 -16.087 1.00 95.50 136 ALA A N 1
ATOM 1001 C CA . ALA A 1 136 ? -5.984 -14.853 -16.525 1.00 95.50 136 ALA A CA 1
ATOM 1002 C C . ALA A 1 136 ? -5.008 -15.776 -15.775 1.00 95.50 136 ALA A C 1
ATOM 1004 O O . ALA A 1 136 ? -5.410 -16.823 -15.275 1.00 95.50 136 ALA A O 1
ATOM 1005 N N . VAL A 1 137 ? -3.747 -15.357 -15.612 1.00 98.25 137 VAL A N 1
ATOM 1006 C CA . VAL A 1 137 ? -2.762 -16.107 -14.813 1.00 98.25 137 VAL A CA 1
ATOM 1007 C C . VAL A 1 137 ? -3.200 -16.221 -13.353 1.00 98.25 137 VAL A C 1
ATOM 1009 O O . VAL A 1 137 ? -3.096 -17.297 -12.773 1.00 98.25 137 VAL A O 1
ATOM 1012 N N . ARG A 1 138 ? -3.715 -15.139 -12.759 1.00 97.12 138 ARG A N 1
ATOM 1013 C CA . ARG A 1 138 ? -4.248 -15.151 -11.393 1.00 97.12 138 ARG A CA 1
ATOM 1014 C C . ARG A 1 138 ? -5.384 -16.168 -11.241 1.00 97.12 138 ARG A C 1
ATOM 1016 O O . ARG A 1 138 ? -5.391 -16.920 -10.272 1.00 97.12 138 ARG A O 1
ATOM 1023 N N . ALA A 1 139 ? -6.306 -16.230 -12.202 1.00 94.88 139 ALA A N 1
ATOM 1024 C CA . ALA A 1 139 ? -7.393 -17.210 -12.196 1.00 94.88 139 ALA A CA 1
ATOM 1025 C C . ALA A 1 139 ? -6.876 -18.659 -12.269 1.00 94.88 139 ALA A C 1
ATOM 1027 O O . ALA A 1 139 ? -7.377 -19.524 -11.559 1.00 94.88 139 ALA A O 1
ATOM 1028 N N . GLU A 1 140 ? -5.837 -18.927 -13.065 1.00 97.19 140 GLU A N 1
ATOM 1029 C CA . GLU A 1 140 ? -5.195 -20.249 -13.100 1.00 97.19 140 GLU A CA 1
ATOM 1030 C C . GLU A 1 140 ? -4.506 -20.614 -11.777 1.00 97.19 140 GLU A C 1
ATOM 1032 O O . GLU A 1 140 ? -4.516 -21.775 -11.378 1.00 97.19 140 GLU A O 1
ATOM 1037 N N . VAL A 1 141 ? -3.895 -19.632 -11.107 1.00 97.69 141 VAL A N 1
ATOM 1038 C CA . VAL A 1 141 ? -3.180 -19.826 -9.838 1.00 97.69 141 VAL A CA 1
ATOM 1039 C C . VAL A 1 141 ? -4.133 -20.183 -8.700 1.00 97.69 141 VAL A C 1
ATOM 1041 O O . VAL A 1 141 ? -3.831 -21.082 -7.915 1.00 97.69 141 VAL A O 1
ATOM 1044 N N . PHE A 1 142 ? -5.253 -19.469 -8.588 1.00 95.75 142 PHE A N 1
ATOM 1045 C CA . PHE A 1 142 ? -6.164 -19.620 -7.453 1.00 95.75 142 PHE A CA 1
ATOM 1046 C C . PHE A 1 142 ? -7.341 -20.565 -7.722 1.00 95.75 142 PHE A C 1
ATOM 1048 O O . PHE A 1 142 ? -7.960 -21.042 -6.771 1.00 95.75 142 PHE A O 1
ATOM 1055 N N . GLY A 1 143 ? -7.624 -20.898 -8.985 1.00 92.75 143 GLY A N 1
ATOM 1056 C CA . GLY A 1 143 ? -8.743 -21.765 -9.347 1.00 92.75 143 GLY A CA 1
ATOM 1057 C C . GLY A 1 143 ? -10.067 -21.198 -8.832 1.00 92.75 143 GLY A C 1
ATOM 1058 O O . GLY A 1 143 ? -10.422 -20.063 -9.143 1.00 92.75 143 GLY A O 1
ATOM 1059 N N . ASP A 1 144 ? -10.776 -21.982 -8.019 1.00 89.56 144 ASP A N 1
ATOM 1060 C CA . ASP A 1 144 ? -12.049 -21.572 -7.411 1.00 89.56 144 ASP A CA 1
ATOM 1061 C C . ASP A 1 144 ? -11.872 -20.609 -6.223 1.00 89.56 144 ASP A C 1
ATOM 1063 O O . ASP A 1 144 ? -12.827 -19.950 -5.805 1.00 89.56 144 ASP A O 1
ATOM 1067 N N . HIS A 1 145 ? -10.664 -20.513 -5.659 1.00 92.00 145 HIS A N 1
ATOM 1068 C CA . HIS A 1 145 ? -10.380 -19.591 -4.564 1.00 92.00 145 HIS A CA 1
ATOM 1069 C C . HIS A 1 145 ? -10.298 -18.157 -5.080 1.00 92.00 145 HIS A C 1
ATOM 1071 O O . HIS A 1 145 ? -9.645 -17.877 -6.081 1.00 92.00 145 HIS A O 1
ATOM 1077 N N . GLN A 1 146 ? -10.928 -17.220 -4.377 1.00 89.19 146 GLN A N 1
ATOM 1078 C CA . GLN A 1 146 ? -10.974 -15.821 -4.800 1.00 89.19 146 GLN A CA 1
ATOM 1079 C C . GLN A 1 146 ? -10.386 -14.920 -3.712 1.00 89.19 146 GLN A C 1
ATOM 1081 O O . GLN A 1 146 ? -11.126 -14.472 -2.844 1.00 89.19 146 GLN A O 1
ATOM 1086 N N . PRO A 1 147 ? -9.072 -14.649 -3.692 1.00 94.12 147 PRO A N 1
ATOM 1087 C CA . PRO A 1 147 ? -8.526 -13.648 -2.781 1.00 94.12 147 PRO A CA 1
ATOM 1088 C C . PRO A 1 147 ? -9.034 -12.243 -3.130 1.00 94.12 147 PRO A C 1
ATOM 1090 O O . PRO A 1 147 ? -9.421 -11.968 -4.269 1.00 94.12 147 PRO A O 1
ATOM 1093 N N . VAL A 1 148 ? -8.995 -11.328 -2.159 1.00 95.44 148 VAL A N 1
ATOM 1094 C CA . VAL A 1 148 ? -9.218 -9.900 -2.425 1.00 95.44 148 VAL A CA 1
ATOM 1095 C C . VAL A 1 148 ? -8.097 -9.400 -3.332 1.00 95.44 148 VAL A C 1
ATOM 1097 O O . VAL A 1 148 ? -6.927 -9.652 -3.053 1.00 95.44 148 VAL A O 1
ATOM 1100 N N . VAL A 1 149 ? -8.433 -8.670 -4.394 1.00 95.06 149 VAL A N 1
ATOM 1101 C CA . VAL A 1 149 ? -7.442 -8.116 -5.325 1.00 95.06 149 VAL A CA 1
ATOM 1102 C C . VAL A 1 149 ? -7.379 -6.603 -5.173 1.00 95.06 149 VAL A C 1
ATOM 1104 O O . VAL A 1 149 ? -8.381 -5.905 -5.340 1.00 95.06 149 VAL A O 1
ATOM 1107 N N . ARG A 1 150 ? -6.178 -6.101 -4.894 1.00 95.56 150 ARG A N 1
ATOM 1108 C CA . ARG A 1 150 ? -5.829 -4.689 -5.013 1.00 95.56 150 ARG A CA 1
ATOM 1109 C C . ARG A 1 150 ? -4.963 -4.495 -6.238 1.00 95.56 150 ARG A C 1
ATOM 1111 O O . ARG A 1 150 ? -3.929 -5.143 -6.378 1.00 95.56 150 ARG A O 1
ATOM 1118 N N . THR A 1 151 ? -5.392 -3.615 -7.128 1.00 95.69 151 THR A N 1
ATOM 1119 C CA . THR A 1 151 ? -4.667 -3.311 -8.359 1.00 95.69 151 THR A CA 1
ATOM 1120 C C . THR A 1 151 ? -4.235 -1.864 -8.299 1.00 95.69 151 THR A C 1
ATOM 1122 O O . THR A 1 151 ? -5.058 -0.962 -8.446 1.00 95.69 151 THR A O 1
ATOM 1125 N N . VAL A 1 152 ? -2.940 -1.645 -8.117 1.00 97.12 152 VAL A N 1
ATOM 1126 C CA . VAL A 1 152 ? -2.354 -0.309 -8.046 1.00 97.12 152 VAL A CA 1
ATOM 1127 C C . VAL A 1 152 ? -1.659 -0.029 -9.369 1.00 97.12 152 VAL A C 1
ATOM 1129 O O . VAL A 1 152 ? -0.741 -0.746 -9.761 1.00 97.12 152 VAL A O 1
ATOM 1132 N N . VAL A 1 153 ? -2.092 1.010 -10.082 1.00 97.75 153 VAL A N 1
ATOM 1133 C CA . VAL A 1 153 ? -1.383 1.455 -11.287 1.00 97.75 153 VAL A CA 1
ATOM 1134 C C . VAL A 1 153 ? -0.192 2.295 -10.852 1.00 97.75 153 VAL A C 1
ATOM 1136 O O . VAL A 1 153 ? -0.364 3.265 -10.125 1.00 97.75 153 VAL A O 1
ATOM 1139 N N . VAL A 1 154 ? 1.008 1.936 -11.292 1.00 98.25 154 VAL A N 1
ATOM 1140 C CA . VAL A 1 154 ? 2.262 2.606 -10.924 1.00 98.25 154 VAL A CA 1
ATOM 1141 C C . VAL A 1 154 ? 2.974 3.105 -12.174 1.00 98.25 154 VAL A C 1
ATOM 1143 O O . VAL A 1 154 ? 2.832 2.530 -13.251 1.00 98.25 154 VAL A O 1
ATOM 1146 N N . GLU A 1 155 ? 3.778 4.159 -12.059 1.00 97.69 155 GLU A N 1
ATOM 1147 C CA . GLU A 1 155 ? 4.530 4.702 -13.198 1.00 97.69 155 GLU A CA 1
ATOM 1148 C C . GLU A 1 155 ? 5.438 3.623 -13.802 1.00 97.69 155 GLU A C 1
ATOM 1150 O O . GLU A 1 155 ? 5.468 3.412 -15.015 1.00 97.69 155 GLU A O 1
ATOM 1155 N N . ARG A 1 156 ? 6.160 2.907 -12.934 1.00 96.38 156 ARG A N 1
ATOM 1156 C CA . ARG A 1 156 ? 6.976 1.735 -13.272 1.00 96.38 156 ARG A CA 1
ATOM 1157 C C . ARG A 1 156 ? 7.449 1.020 -12.005 1.00 96.38 156 ARG A C 1
ATOM 1159 O O . ARG A 1 156 ? 7.192 1.458 -10.890 1.00 96.38 156 ARG A O 1
ATOM 1166 N N . LEU A 1 157 ? 8.231 -0.035 -12.191 1.00 97.19 157 LEU A N 1
ATOM 1167 C CA . LEU A 1 157 ? 8.924 -0.751 -11.122 1.00 97.19 157 LEU A CA 1
ATOM 1168 C C . LEU A 1 157 ? 10.435 -0.465 -11.175 1.00 97.19 157 LEU A C 1
ATOM 1170 O O . LEU A 1 157 ? 10.946 0.144 -12.129 1.00 97.19 157 LEU A O 1
ATOM 1174 N N . VAL A 1 158 ? 11.174 -0.907 -10.149 1.00 92.81 158 VAL A N 1
ATOM 1175 C CA . VAL A 1 158 ? 12.637 -0.713 -10.047 1.00 92.81 158 VAL A CA 1
ATOM 1176 C C . VAL A 1 158 ? 13.354 -1.211 -11.305 1.00 92.81 158 VAL A C 1
ATOM 1178 O O . VAL A 1 158 ? 14.247 -0.544 -11.836 1.00 92.81 158 VAL A O 1
ATOM 1181 N N . ARG A 1 159 ? 12.946 -2.371 -11.829 1.00 93.75 159 ARG A N 1
ATOM 1182 C CA . ARG A 1 159 ? 13.416 -2.873 -13.124 1.00 93.75 159 ARG A CA 1
ATOM 1183 C C . ARG A 1 159 ? 12.479 -2.387 -14.219 1.00 93.75 159 ARG A C 1
ATOM 1185 O O . ARG A 1 159 ? 11.338 -2.814 -14.288 1.00 93.75 159 ARG A O 1
ATOM 1192 N N . ARG A 1 160 ? 12.993 -1.536 -15.112 1.00 92.81 160 ARG A N 1
ATOM 1193 C CA . ARG A 1 160 ? 12.205 -0.861 -16.158 1.00 92.81 160 ARG A CA 1
ATOM 1194 C C . ARG A 1 160 ? 11.409 -1.802 -17.075 1.00 92.81 160 ARG A C 1
ATOM 1196 O O . ARG A 1 160 ? 10.390 -1.382 -17.595 1.00 92.81 160 ARG A O 1
ATOM 1203 N N . ALA A 1 161 ? 11.883 -3.030 -17.293 1.00 96.69 161 ALA A N 1
ATOM 1204 C CA . ALA A 1 161 ? 11.201 -4.022 -18.129 1.00 96.69 161 ALA A CA 1
ATOM 1205 C C . ALA A 1 161 ? 10.136 -4.849 -17.378 1.00 96.69 161 ALA A C 1
ATOM 1207 O O . ALA A 1 161 ? 9.438 -5.638 -18.009 1.00 96.69 161 ALA A O 1
ATOM 1208 N N . ALA A 1 162 ? 10.017 -4.699 -16.053 1.00 98.25 162 ALA A N 1
ATOM 1209 C CA . ALA A 1 162 ? 8.954 -5.337 -15.288 1.00 98.25 162 ALA A CA 1
ATOM 1210 C C . ALA A 1 162 ? 7.628 -4.604 -15.498 1.00 98.25 162 ALA A C 1
ATOM 1212 O O . ALA A 1 162 ? 7.574 -3.382 -15.372 1.00 98.25 162 ALA A O 1
ATOM 1213 N N . LEU A 1 163 ? 6.582 -5.371 -15.795 1.00 98.62 163 LEU A N 1
ATOM 1214 C CA . LEU A 1 163 ? 5.229 -4.888 -16.056 1.00 98.62 163 LEU A CA 1
ATOM 1215 C C . LEU A 1 163 ? 4.307 -5.030 -14.839 1.00 98.62 163 LEU A C 1
ATOM 1217 O O . LEU A 1 163 ? 3.350 -4.265 -14.718 1.00 98.62 163 LEU A O 1
ATOM 1221 N N . ILE A 1 164 ? 4.617 -5.984 -13.956 1.00 98.62 164 ILE A N 1
ATOM 1222 C CA . ILE A 1 164 ? 3.845 -6.351 -12.768 1.00 98.62 164 ILE A CA 1
ATOM 1223 C C . ILE A 1 164 ? 4.769 -6.727 -11.599 1.00 98.62 164 ILE A C 1
ATOM 1225 O O . ILE A 1 164 ? 5.804 -7.379 -11.787 1.00 98.62 164 ILE A O 1
ATOM 1229 N N . GLU A 1 165 ? 4.368 -6.336 -10.393 1.00 98.75 165 GLU A N 1
ATOM 1230 C CA . GLU A 1 165 ? 4.866 -6.847 -9.114 1.00 98.75 165 GLU A CA 1
ATOM 1231 C C . GLU A 1 165 ? 3.690 -7.397 -8.304 1.00 98.75 165 GLU A C 1
ATOM 1233 O O . GLU A 1 165 ? 2.635 -6.763 -8.258 1.00 98.75 165 GLU A O 1
ATOM 1238 N N . VAL A 1 166 ? 3.865 -8.572 -7.698 1.00 98.88 166 VAL A N 1
ATOM 1239 C CA . VAL A 1 166 ? 2.825 -9.264 -6.923 1.00 98.88 166 VAL A CA 1
ATOM 1240 C C . VAL A 1 166 ? 3.268 -9.407 -5.473 1.00 98.88 166 VAL A C 1
ATOM 1242 O O . VAL A 1 166 ? 4.395 -9.823 -5.214 1.00 98.88 166 VAL A O 1
ATOM 1245 N N . GLU A 1 167 ? 2.362 -9.114 -4.550 1.00 98.56 167 GLU A N 1
ATOM 1246 C CA . GLU A 1 167 ? 2.483 -9.308 -3.103 1.00 98.56 167 GLU A CA 1
ATOM 1247 C C . GLU A 1 167 ? 1.265 -10.102 -2.612 1.00 98.56 167 GLU A C 1
ATOM 1249 O O . GLU A 1 167 ? 0.143 -9.851 -3.061 1.00 98.56 167 GLU A O 1
ATOM 1254 N N . LEU A 1 168 ? 1.478 -11.051 -1.698 1.00 98.62 168 LEU A N 1
ATOM 1255 C CA . LEU A 1 168 ? 0.434 -11.883 -1.106 1.00 98.62 168 LEU A CA 1
ATOM 1256 C C . LEU A 1 168 ? 0.406 -11.752 0.414 1.00 98.62 168 LEU A C 1
ATOM 1258 O O . LEU A 1 168 ? 1.452 -11.775 1.067 1.00 98.62 168 LEU A O 1
ATOM 1262 N N . HIS A 1 169 ? -0.809 -11.707 0.960 1.00 98.38 169 HIS A N 1
ATOM 1263 C CA . HIS A 1 169 ? -1.090 -12.008 2.364 1.00 98.38 169 HIS A CA 1
ATOM 1264 C C . HIS A 1 169 ? -1.864 -13.321 2.438 1.00 98.38 169 HIS A C 1
ATOM 1266 O O . HIS A 1 169 ? -2.797 -13.541 1.656 1.00 98.38 169 HIS A O 1
ATOM 1272 N N . ALA A 1 170 ? -1.492 -14.179 3.380 1.00 98.19 170 ALA A N 1
ATOM 1273 C CA . ALA A 1 170 ? -2.138 -15.457 3.628 1.00 98.19 170 ALA A CA 1
ATOM 1274 C C . ALA A 1 170 ? -2.488 -15.616 5.107 1.00 98.19 170 ALA A C 1
ATOM 1276 O O . ALA A 1 170 ? -1.791 -15.095 5.974 1.00 98.19 170 ALA A O 1
ATOM 1277 N N . VAL A 1 171 ? -3.574 -16.339 5.361 1.00 97.00 171 VAL A N 1
ATOM 1278 C CA . VAL A 1 171 ? -3.991 -16.820 6.682 1.00 97.00 171 VAL A CA 1
ATOM 1279 C C . VAL A 1 171 ? -4.425 -18.267 6.501 1.00 97.00 171 VAL A C 1
ATOM 1281 O O . VAL A 1 171 ? -5.104 -18.574 5.519 1.00 97.00 171 VAL A O 1
ATOM 1284 N N . ALA A 1 172 ? -4.048 -19.160 7.413 1.00 94.81 172 ALA A N 1
ATOM 1285 C CA . ALA A 1 172 ? -4.431 -20.566 7.340 1.00 94.81 172 ALA A CA 1
ATOM 1286 C C . ALA A 1 172 ? -5.954 -20.721 7.155 1.00 94.81 172 ALA A C 1
ATOM 1288 O O . ALA A 1 172 ? -6.759 -20.166 7.903 1.00 94.81 172 ALA A O 1
ATOM 1289 N N . GLY A 1 173 ? -6.364 -21.465 6.127 1.00 92.31 173 GLY A N 1
ATOM 1290 C CA . GLY A 1 173 ? -7.771 -21.637 5.761 1.00 92.31 173 GLY A CA 1
ATOM 1291 C C . GLY A 1 173 ? -8.352 -20.528 4.875 1.00 92.31 173 GLY A C 1
ATOM 1292 O O . GLY A 1 173 ? -9.529 -20.605 4.525 1.00 92.31 173 GLY A O 1
ATOM 1293 N N . GLY A 1 174 ? -7.564 -19.520 4.487 1.00 88.69 174 GLY A N 1
ATOM 1294 C CA . GLY A 1 174 ? -7.905 -18.566 3.423 1.00 88.69 174 GLY A CA 1
ATOM 1295 C C . GLY A 1 174 ? -8.877 -17.452 3.794 1.00 88.69 174 GLY A C 1
ATOM 1296 O O . GLY A 1 174 ? -9.304 -16.703 2.907 1.00 88.69 174 GLY A O 1
ATOM 1297 N N . GLY A 1 175 ? -9.224 -17.344 5.079 1.00 86.56 175 GLY A N 1
ATOM 1298 C CA . GLY A 1 175 ? -10.271 -16.452 5.570 1.00 86.56 175 GLY A CA 1
ATOM 1299 C C . GLY A 1 175 ? -11.667 -16.823 5.054 1.00 86.56 175 GLY A C 1
ATOM 1300 O O . GLY A 1 175 ? -11.852 -17.703 4.210 1.00 86.56 175 GLY A O 1
ATOM 1301 N N . GLN A 1 176 ? -12.693 -16.140 5.559 1.00 82.88 176 GLN A N 1
ATOM 1302 C CA . GLN A 1 176 ? -14.052 -16.307 5.044 1.00 82.88 176 GLN A CA 1
ATOM 1303 C C . GLN A 1 176 ? -14.311 -15.326 3.904 1.00 82.88 176 GLN A C 1
ATOM 1305 O O . GLN A 1 176 ? -13.932 -14.158 3.967 1.00 82.88 176 GLN A O 1
ATOM 1310 N N . THR A 1 177 ? -14.988 -15.796 2.854 1.00 84.31 177 THR A N 1
ATOM 1311 C CA . THR A 1 177 ? -15.569 -14.899 1.847 1.00 84.31 177 THR A CA 1
ATOM 1312 C C . THR A 1 177 ? -16.856 -14.329 2.417 1.00 84.31 177 THR A C 1
ATOM 1314 O O . THR A 1 177 ? -17.818 -15.064 2.626 1.00 84.31 177 THR A O 1
ATOM 1317 N N . LEU A 1 178 ? -16.847 -13.032 2.708 1.00 79.56 178 LEU A N 1
ATOM 1318 C CA . LEU A 1 178 ? -17.908 -12.364 3.459 1.00 79.56 178 LEU A CA 1
ATOM 1319 C C . LEU A 1 178 ? -18.952 -11.726 2.543 1.00 79.56 178 LEU A C 1
ATOM 1321 O O . LEU A 1 178 ? -20.147 -11.767 2.817 1.00 79.56 178 LEU A O 1
ATOM 1325 N N . ALA A 1 179 ? -18.479 -11.123 1.458 1.00 77.94 179 ALA A N 1
ATOM 1326 C CA . ALA A 1 179 ? -19.283 -10.486 0.429 1.00 77.94 179 ALA A CA 1
ATOM 1327 C C . ALA A 1 179 ? -18.488 -10.467 -0.882 1.00 77.94 179 ALA A C 1
ATOM 1329 O O . ALA A 1 179 ? -17.305 -10.806 -0.911 1.00 77.94 179 ALA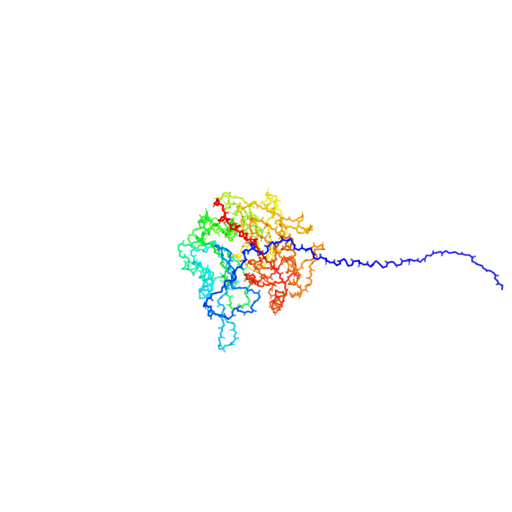 A O 1
ATOM 1330 N N . ALA A 1 180 ? -19.119 -10.035 -1.966 1.00 72.62 180 ALA A N 1
ATOM 1331 C CA . ALA A 1 180 ? -18.429 -9.680 -3.196 1.00 72.62 180 ALA A CA 1
ATOM 1332 C C . ALA A 1 180 ? -18.947 -8.336 -3.693 1.00 72.62 180 ALA A C 1
ATOM 1334 O O . ALA A 1 180 ? -20.120 -8.014 -3.492 1.00 72.62 180 ALA A O 1
ATOM 1335 N N . SER A 1 181 ? -18.081 -7.558 -4.347 1.00 65.88 181 SER A N 1
ATOM 1336 C CA . SER A 1 181 ? -18.550 -6.419 -5.138 1.00 65.88 181 SER A CA 1
ATOM 1337 C C . SER A 1 181 ? -19.580 -6.888 -6.163 1.00 65.88 181 SER A C 1
ATOM 1339 O O . SER A 1 181 ? -19.513 -8.031 -6.612 1.00 65.88 181 SER A O 1
ATOM 1341 N N . GLU A 1 182 ? -20.520 -6.031 -6.555 1.00 56.28 182 GLU A N 1
ATOM 1342 C CA . GLU A 1 182 ? -21.613 -6.465 -7.428 1.00 56.28 182 GLU A CA 1
ATOM 1343 C C . GLU A 1 182 ? -21.126 -7.155 -8.722 1.00 56.28 182 GLU A C 1
ATOM 1345 O O . GLU A 1 182 ? -20.111 -6.743 -9.301 1.00 56.28 182 GLU A O 1
ATOM 1350 N N . PRO A 1 183 ? -21.838 -8.204 -9.189 1.00 48.91 183 PRO A N 1
ATOM 1351 C CA . PRO A 1 183 ? -21.584 -8.844 -10.475 1.00 48.91 183 PRO A CA 1
ATOM 1352 C C . PRO A 1 183 ? -21.680 -7.837 -11.620 1.00 48.91 183 PRO A C 1
ATOM 1354 O O . PRO A 1 183 ? -22.753 -7.318 -11.912 1.00 48.91 183 PRO A O 1
ATOM 1357 N N . ARG A 1 184 ? -20.554 -7.595 -12.298 1.00 51.94 184 ARG A N 1
ATOM 1358 C CA . ARG A 1 184 ? -20.505 -6.823 -13.546 1.00 51.94 184 ARG A CA 1
ATOM 1359 C C . ARG A 1 184 ? -20.720 -7.750 -14.738 1.00 51.94 184 ARG A C 1
ATOM 1361 O O . ARG A 1 184 ? -20.345 -8.924 -14.699 1.00 51.94 184 ARG A O 1
ATOM 1368 N N . ALA A 1 185 ? -21.367 -7.245 -15.788 1.00 36.12 185 ALA A N 1
ATOM 1369 C CA . ALA A 1 185 ? -21.629 -8.021 -16.997 1.00 36.12 185 ALA A CA 1
ATOM 1370 C C . ALA A 1 185 ? -20.323 -8.563 -17.614 1.00 36.12 185 ALA A C 1
ATOM 1372 O O . ALA A 1 185 ? -19.265 -7.940 -17.539 1.00 36.12 185 ALA A O 1
ATOM 1373 N N . ALA A 1 186 ? -20.398 -9.753 -18.214 1.00 33.41 186 ALA A N 1
ATOM 1374 C CA . ALA A 1 186 ? -19.233 -10.473 -18.719 1.00 33.41 186 ALA A CA 1
ATOM 1375 C C . ALA A 1 186 ? -18.432 -9.644 -19.743 1.00 33.41 186 ALA A C 1
ATOM 1377 O O . ALA A 1 186 ? -18.963 -9.253 -20.781 1.00 33.41 186 ALA A O 1
ATOM 1378 N N . GLY A 1 187 ? -17.142 -9.429 -19.461 1.00 41.78 187 GLY A N 1
ATOM 1379 C CA . GLY A 1 187 ? -16.194 -8.741 -20.350 1.00 41.78 187 GLY A CA 1
ATOM 1380 C C . GLY A 1 187 ? -15.451 -7.562 -19.713 1.00 41.78 187 GLY A C 1
ATOM 1381 O O . GLY A 1 187 ? -14.411 -7.163 -20.231 1.00 41.78 187 GLY A O 1
ATOM 1382 N N . THR A 1 188 ? -15.916 -7.051 -18.572 1.00 45.31 188 THR A N 1
ATOM 1383 C CA . THR A 1 188 ? -15.323 -5.901 -17.870 1.00 45.31 188 THR A CA 1
ATOM 1384 C C . THR A 1 188 ? -15.318 -6.140 -16.355 1.00 45.31 188 THR A C 1
ATOM 1386 O O . THR A 1 188 ? -16.320 -5.946 -15.684 1.00 45.31 188 THR A O 1
ATOM 1389 N N . TRP A 1 189 ? -14.157 -6.529 -15.812 1.00 53.12 189 TRP A N 1
ATOM 1390 C CA . TRP A 1 189 ? -13.865 -6.696 -14.373 1.00 53.12 189 TRP A CA 1
ATOM 1391 C C . TRP A 1 189 ? -14.729 -7.712 -13.587 1.00 53.12 189 TRP A C 1
ATOM 1393 O O . TRP A 1 189 ? -15.936 -7.579 -13.436 1.00 53.12 189 TRP A O 1
ATOM 1403 N N . VAL A 1 190 ? -14.072 -8.725 -13.010 1.00 54.12 190 VAL A N 1
ATOM 1404 C CA . VAL A 1 190 ? -14.701 -9.755 -12.160 1.00 54.12 190 VAL A CA 1
ATOM 1405 C C . VAL A 1 190 ? -14.991 -9.183 -10.761 1.00 54.12 190 VAL A C 1
ATOM 1407 O O . VAL A 1 190 ? -14.134 -8.464 -10.234 1.00 54.12 190 VAL A O 1
ATOM 1410 N N . PRO A 1 191 ? -16.140 -9.514 -10.133 1.00 62.00 191 PRO A N 1
ATOM 1411 C CA . PRO A 1 191 ? -16.392 -9.249 -8.720 1.00 62.00 191 PRO A CA 1
ATOM 1412 C C . PRO A 1 191 ? -15.212 -9.626 -7.847 1.00 62.00 191 PRO A C 1
ATOM 1414 O O . PRO A 1 191 ? -14.751 -10.765 -7.886 1.00 62.00 191 PRO A O 1
ATOM 1417 N N . SER A 1 192 ? -14.724 -8.676 -7.061 1.00 68.56 192 SER A N 1
ATOM 1418 C CA . SER A 1 192 ? -13.672 -8.961 -6.099 1.00 68.56 192 SER A CA 1
ATOM 1419 C C . SER A 1 192 ? -14.307 -9.159 -4.723 1.00 68.56 192 SER A C 1
ATOM 1421 O O . SER A 1 192 ? -15.138 -8.341 -4.307 1.00 68.56 192 SER A O 1
ATOM 1423 N N . PRO A 1 193 ? -13.978 -10.257 -4.029 1.00 82.69 193 PRO A N 1
ATOM 1424 C CA . PRO A 1 193 ? -14.570 -10.554 -2.740 1.00 82.69 193 PRO A CA 1
ATOM 1425 C C . PRO A 1 193 ? -14.067 -9.601 -1.661 1.00 82.69 193 PRO A C 1
ATOM 1427 O O . PRO A 1 193 ? -13.000 -9.002 -1.780 1.00 82.69 193 PRO A O 1
ATOM 1430 N N . VAL A 1 194 ? -14.850 -9.504 -0.593 1.00 87.38 194 VAL A N 1
ATOM 1431 C CA . VAL A 1 194 ? -14.447 -8.989 0.714 1.00 87.38 194 VAL A CA 1
ATOM 1432 C C . VAL A 1 194 ? -14.123 -10.197 1.579 1.00 87.38 194 VAL A C 1
ATOM 1434 O O . VAL A 1 194 ? -14.929 -11.132 1.659 1.00 87.38 194 VAL A O 1
ATOM 1437 N N . ARG A 1 195 ? -12.951 -10.195 2.215 1.00 91.94 195 ARG A N 1
ATOM 1438 C CA . ARG A 1 195 ? -12.490 -11.317 3.041 1.00 91.94 195 ARG A CA 1
ATOM 1439 C C . ARG A 1 195 ? -11.925 -10.868 4.370 1.00 91.94 195 ARG A C 1
ATOM 1441 O O . ARG A 1 195 ? -11.322 -9.797 4.455 1.00 91.94 195 ARG A O 1
ATOM 1448 N N . ASP A 1 196 ? -12.090 -11.728 5.371 1.00 91.25 196 ASP A N 1
ATOM 1449 C CA . ASP A 1 196 ? -11.311 -11.624 6.600 1.00 91.25 196 ASP A CA 1
ATOM 1450 C C . ASP A 1 196 ? -9.825 -11.893 6.300 1.00 91.25 196 ASP A C 1
ATOM 1452 O O . ASP A 1 196 ? -9.471 -12.708 5.442 1.00 91.25 196 ASP A O 1
ATOM 1456 N N . GLY A 1 197 ? -8.968 -11.182 7.018 1.00 92.56 197 GLY A N 1
ATOM 1457 C CA . GLY A 1 197 ? -7.524 -11.338 7.037 1.00 92.56 197 GLY A CA 1
ATOM 1458 C C . GLY A 1 197 ? -7.019 -11.684 8.433 1.00 92.56 197 GLY A C 1
ATOM 1459 O O . GLY A 1 197 ? -7.771 -12.145 9.291 1.00 92.56 197 GLY A O 1
ATOM 1460 N N . HIS A 1 198 ? -5.730 -11.441 8.651 1.00 92.31 198 HIS A N 1
ATOM 1461 C CA . HIS A 1 198 ? -5.083 -11.647 9.943 1.00 92.31 198 HIS A CA 1
ATOM 1462 C C . HIS A 1 198 ? -5.724 -10.760 11.023 1.00 92.31 198 HIS A C 1
ATOM 1464 O O . HIS A 1 198 ? -6.008 -9.590 10.761 1.00 92.31 198 HIS A O 1
ATOM 1470 N N . ASP A 1 199 ? -5.934 -11.313 12.224 1.00 93.25 199 ASP A N 1
ATOM 1471 C CA . ASP A 1 199 ? -6.288 -10.553 13.435 1.00 93.25 199 ASP A CA 1
ATOM 1472 C C . ASP A 1 199 ? -7.458 -9.566 13.229 1.00 93.25 199 ASP A C 1
ATOM 1474 O O . ASP A 1 199 ? -7.371 -8.352 13.425 1.00 93.25 199 ASP A O 1
ATOM 1478 N N . GLY A 1 200 ? -8.570 -10.097 12.713 1.00 94.69 200 GLY A N 1
ATOM 1479 C CA . GLY A 1 200 ? -9.804 -9.341 12.509 1.00 94.69 200 GLY A CA 1
ATOM 1480 C C . GLY A 1 200 ? -9.747 -8.298 11.390 1.00 94.69 200 GLY A C 1
ATOM 1481 O O . GLY A 1 200 ? -10.696 -7.520 11.260 1.00 94.69 200 GLY A O 1
ATOM 1482 N N . ALA A 1 201 ? -8.683 -8.255 10.582 1.00 97.25 201 ALA A N 1
ATOM 1483 C CA . ALA A 1 201 ? -8.638 -7.434 9.378 1.00 97.25 201 ALA A CA 1
ATOM 1484 C C . ALA A 1 201 ? -9.755 -7.831 8.404 1.00 97.25 201 ALA A C 1
ATOM 1486 O O . ALA A 1 201 ? -10.098 -9.002 8.268 1.00 97.25 201 ALA A O 1
ATOM 1487 N N . VAL A 1 202 ? -10.294 -6.855 7.683 1.00 97.81 202 VAL A N 1
ATOM 1488 C CA . VAL A 1 202 ? -11.234 -7.059 6.580 1.00 97.81 202 VAL A CA 1
ATOM 1489 C C . VAL A 1 202 ? -10.703 -6.301 5.374 1.00 97.81 202 VAL A C 1
ATOM 1491 O O . VAL A 1 202 ? -10.594 -5.069 5.387 1.00 97.81 202 VAL A O 1
ATOM 1494 N N . TYR A 1 203 ? -10.349 -7.041 4.328 1.00 96.44 203 TYR A N 1
ATOM 1495 C CA . TYR A 1 203 ? -9.793 -6.471 3.109 1.00 96.44 203 TYR A CA 1
ATOM 1496 C C . TYR A 1 203 ? -10.889 -6.209 2.086 1.00 96.44 203 TYR A C 1
ATOM 1498 O O . TYR A 1 203 ? -11.690 -7.090 1.766 1.00 96.44 203 TYR A O 1
ATOM 1506 N N . LEU A 1 204 ? -10.886 -4.991 1.546 1.00 96.00 204 LEU A N 1
ATOM 1507 C CA . LEU A 1 204 ? -11.688 -4.613 0.392 1.00 96.00 204 LEU A CA 1
ATOM 1508 C C . LEU A 1 204 ? -10.802 -4.563 -0.860 1.00 96.00 204 LEU A C 1
ATOM 1510 O O . LEU A 1 204 ? -9.600 -4.265 -0.757 1.00 96.00 204 LEU A O 1
ATOM 1514 N N . PRO A 1 205 ? -11.384 -4.830 -2.042 1.00 94.75 205 PRO A N 1
ATOM 1515 C CA . PRO A 1 205 ? -10.689 -4.612 -3.299 1.00 94.75 205 PRO A CA 1
ATOM 1516 C C . PRO A 1 205 ? -10.473 -3.119 -3.552 1.00 94.75 205 PRO A C 1
ATOM 1518 O O . PRO A 1 205 ? -11.038 -2.269 -2.861 1.00 94.75 205 PRO A O 1
ATOM 1521 N N . THR A 1 206 ? -9.679 -2.791 -4.567 1.00 95.06 206 THR A N 1
ATOM 1522 C CA . THR A 1 206 ? -9.502 -1.394 -4.978 1.00 95.06 206 THR A CA 1
ATOM 1523 C C . THR A 1 206 ? -10.835 -0.797 -5.422 1.00 95.06 206 THR A C 1
ATOM 1525 O O . THR A 1 206 ? -11.466 -1.272 -6.369 1.00 95.06 206 THR A O 1
ATOM 1528 N N . MET A 1 207 ? -11.273 0.260 -4.739 1.00 94.94 207 MET A N 1
ATOM 1529 C CA . MET A 1 207 ? -12.491 0.991 -5.074 1.00 94.94 207 MET A CA 1
ATOM 1530 C C . MET A 1 207 ? -12.224 1.925 -6.246 1.00 94.94 207 MET A C 1
ATOM 1532 O O . MET A 1 207 ? -11.333 2.775 -6.189 1.00 94.94 207 MET A O 1
ATOM 1536 N N . LEU A 1 208 ? -13.036 1.783 -7.289 1.00 94.56 208 LEU A N 1
ATOM 1537 C CA . LEU A 1 208 ? -13.029 2.637 -8.471 1.00 94.56 208 LEU A CA 1
ATOM 1538 C C . LEU A 1 208 ? -14.385 3.342 -8.602 1.00 94.56 208 LEU A C 1
ATOM 1540 O O . LEU A 1 208 ? -15.406 2.757 -8.224 1.00 94.56 208 LEU A O 1
ATOM 1544 N N . PRO A 1 209 ? -14.431 4.552 -9.185 1.00 95.88 209 PRO A N 1
ATOM 1545 C CA . PRO A 1 209 ? -15.662 5.298 -9.399 1.00 95.88 209 PRO A CA 1
ATOM 1546 C C . PRO A 1 209 ? -16.393 4.763 -10.632 1.00 95.88 209 PRO A C 1
ATOM 1548 O O . PRO A 1 209 ? -16.561 5.463 -11.624 1.00 95.88 209 PRO A O 1
ATOM 1551 N N . LEU A 1 210 ? -16.771 3.488 -10.579 1.00 92.19 210 LEU A N 1
ATOM 1552 C CA . LEU A 1 210 ? -17.443 2.759 -11.646 1.00 92.19 210 LEU A CA 1
ATOM 1553 C C . LEU A 1 210 ? -18.797 2.268 -11.137 1.00 92.19 210 LEU A C 1
ATOM 1555 O O . LEU A 1 210 ? -18.858 1.683 -10.051 1.00 92.19 210 LEU A O 1
ATOM 1559 N N . ASP A 1 211 ? -19.853 2.473 -11.918 1.00 87.69 211 ASP A N 1
ATOM 1560 C CA . ASP A 1 211 ? -21.183 1.959 -11.598 1.00 87.69 211 ASP A CA 1
ATOM 1561 C C . ASP A 1 211 ? -21.324 0.450 -11.878 1.00 87.69 211 ASP A C 1
ATOM 1563 O O . ASP A 1 211 ? -20.365 -0.244 -12.232 1.00 87.69 211 ASP A O 1
ATOM 1567 N N . ALA A 1 212 ? -22.536 -0.081 -11.690 1.00 81.12 212 ALA A N 1
ATOM 1568 C CA . ALA A 1 212 ? -22.843 -1.492 -11.920 1.00 81.12 212 ALA A CA 1
ATOM 1569 C C . ALA A 1 212 ? -22.706 -1.918 -13.398 1.00 81.12 212 ALA A C 1
ATOM 1571 O O . ALA A 1 212 ? -22.480 -3.097 -13.674 1.00 81.12 212 ALA A O 1
ATOM 1572 N N . ALA A 1 213 ? -22.805 -0.979 -14.347 1.00 81.94 213 ALA A N 1
ATOM 1573 C CA . ALA A 1 213 ? -22.542 -1.233 -15.764 1.00 81.94 213 ALA A CA 1
ATOM 1574 C C . ALA A 1 213 ? -21.037 -1.189 -16.095 1.00 81.94 213 ALA A C 1
ATOM 1576 O O . ALA A 1 213 ? -20.636 -1.610 -17.179 1.00 81.94 213 ALA A O 1
ATOM 1577 N N . GLY A 1 214 ? -20.202 -0.743 -15.151 1.00 81.88 214 GLY A N 1
ATOM 1578 C CA . GLY A 1 214 ? -18.770 -0.543 -15.348 1.00 81.88 214 GLY A CA 1
ATOM 1579 C C . GLY A 1 214 ? -18.426 0.819 -15.950 1.00 81.88 214 GLY A C 1
ATOM 1580 O O . GLY A 1 214 ? -17.279 1.012 -16.350 1.00 81.88 214 GLY A O 1
ATOM 1581 N N . GLU A 1 215 ? -19.379 1.751 -15.997 1.00 89.69 215 GLU A N 1
ATOM 1582 C CA . GLU A 1 215 ? -19.180 3.098 -16.528 1.00 89.69 215 GLU A CA 1
ATOM 1583 C C . GLU A 1 215 ? -18.633 4.039 -15.455 1.00 89.69 215 GLU A C 1
ATOM 1585 O O . GLU A 1 215 ? -18.972 3.933 -14.273 1.00 89.69 215 GLU A O 1
ATOM 1590 N N . VAL A 1 216 ? -17.788 4.991 -15.861 1.00 93.75 216 VAL A N 1
ATOM 1591 C CA . VAL A 1 216 ? -17.202 5.967 -14.934 1.00 93.75 216 VAL A CA 1
ATOM 1592 C C . VAL A 1 216 ? -18.263 6.936 -14.422 1.00 93.75 216 VAL A C 1
ATOM 1594 O O . VAL A 1 216 ? -18.899 7.664 -15.183 1.00 93.75 216 VAL A O 1
ATOM 1597 N N . VAL A 1 217 ? -18.396 7.005 -13.101 1.00 95.56 217 VAL A N 1
ATOM 1598 C CA . VAL A 1 217 ? -19.300 7.923 -12.410 1.00 95.56 217 VAL A CA 1
ATOM 1599 C C . VAL A 1 217 ? -18.599 9.264 -12.199 1.00 95.56 217 VAL A C 1
ATOM 1601 O O . VAL A 1 217 ? -17.414 9.319 -11.881 1.00 95.56 217 VAL A O 1
ATOM 1604 N N . HIS A 1 218 ? -19.332 10.367 -12.370 1.00 97.81 218 HIS A N 1
ATOM 1605 C CA . HIS A 1 218 ? -18.823 11.736 -12.198 1.00 97.81 218 HIS A CA 1
ATOM 1606 C C . HIS A 1 218 ? -17.523 12.033 -12.986 1.00 97.81 218 HIS A C 1
ATOM 1608 O O . HIS A 1 218 ? -16.542 12.494 -12.395 1.00 97.81 218 HIS A O 1
ATOM 1614 N N . PRO A 1 219 ? -17.467 11.775 -14.308 1.00 96.75 219 PRO A N 1
ATOM 1615 C CA . PRO A 1 219 ? -16.260 12.019 -15.096 1.00 96.75 219 PRO A CA 1
ATOM 1616 C C . PRO A 1 219 ? -15.827 13.489 -14.994 1.00 96.75 219 PRO A C 1
ATOM 1618 O O . PRO A 1 219 ? -16.643 14.405 -15.111 1.00 96.75 219 PRO A O 1
ATOM 1621 N N . GLY A 1 220 ? -14.536 13.713 -14.746 1.00 96.88 220 GLY A N 1
ATOM 1622 C CA . GLY A 1 220 ? -13.966 15.054 -14.575 1.00 96.88 220 GLY A CA 1
ATOM 1623 C C . GLY A 1 220 ? -14.143 15.680 -13.183 1.00 96.88 220 GLY A C 1
ATOM 1624 O O . GLY A 1 220 ? -13.564 16.737 -12.932 1.00 96.88 220 GLY A O 1
ATOM 1625 N N . ASP A 1 221 ? -14.878 15.050 -12.260 1.00 98.19 221 ASP A N 1
ATOM 1626 C CA . ASP A 1 221 ? -15.063 15.541 -10.888 1.00 98.19 221 ASP A CA 1
ATOM 1627 C C . ASP A 1 221 ? -14.398 14.615 -9.861 1.00 98.19 221 ASP A C 1
ATOM 1629 O O . ASP A 1 221 ? -14.986 13.660 -9.352 1.00 98.19 221 ASP A O 1
ATOM 1633 N N . PHE A 1 222 ? -13.154 14.952 -9.516 1.00 98.44 222 PHE A N 1
ATOM 1634 C CA . PHE A 1 222 ? -12.344 14.205 -8.555 1.00 98.44 222 PHE A CA 1
ATOM 1635 C C . PHE A 1 222 ? -13.016 14.039 -7.183 1.00 98.44 222 PHE A C 1
ATOM 1637 O O . PHE A 1 222 ? -12.937 12.968 -6.587 1.00 98.44 222 PHE A O 1
ATOM 1644 N N . VAL A 1 223 ? -13.676 15.079 -6.662 1.00 98.56 223 VAL A N 1
ATOM 1645 C CA . VAL A 1 223 ? -14.222 15.045 -5.294 1.00 98.56 223 VAL A CA 1
ATOM 1646 C C . VAL A 1 223 ? -15.454 14.147 -5.239 1.00 98.56 223 VAL A C 1
ATOM 1648 O O . VAL A 1 223 ? -15.601 13.373 -4.292 1.00 98.56 223 VAL A O 1
ATOM 1651 N N . SER A 1 224 ? -16.305 14.212 -6.264 1.00 98.69 224 SER A N 1
ATOM 1652 C CA . SER A 1 224 ? -17.473 13.336 -6.375 1.00 98.69 224 SER A CA 1
ATOM 1653 C C . SER A 1 224 ? -17.073 11.881 -6.639 1.00 98.69 224 SER A C 1
ATOM 1655 O O . SER A 1 224 ? -17.665 10.981 -6.048 1.00 98.69 224 SER A O 1
ATOM 1657 N N . GLN A 1 225 ? -16.028 11.629 -7.437 1.00 98.62 225 GLN A N 1
ATOM 1658 C CA . GLN A 1 225 ? -15.465 10.280 -7.586 1.00 98.62 225 GLN A CA 1
ATOM 1659 C C . GLN A 1 225 ? -14.897 9.737 -6.267 1.00 98.62 225 GLN A C 1
ATOM 1661 O O . GLN A 1 225 ? -15.149 8.586 -5.919 1.00 98.62 225 GLN A O 1
ATOM 1666 N N . TYR A 1 226 ? -14.190 10.568 -5.495 1.00 98.69 226 TYR A N 1
ATOM 1667 C CA . TYR A 1 226 ? -13.664 10.184 -4.180 1.00 98.69 226 TYR A CA 1
ATOM 1668 C C . TYR A 1 226 ? -14.789 9.797 -3.216 1.00 98.69 226 TYR A C 1
ATOM 1670 O O . TYR A 1 226 ? -14.720 8.761 -2.554 1.00 98.69 226 TYR A O 1
ATOM 1678 N N . ALA A 1 227 ? -15.844 10.616 -3.158 1.00 98.69 227 ALA A N 1
ATOM 1679 C CA . ALA A 1 227 ? -17.032 10.340 -2.357 1.00 98.69 227 ALA A CA 1
ATOM 1680 C C . ALA A 1 227 ? -17.697 9.024 -2.768 1.00 98.69 227 ALA A C 1
ATOM 1682 O O . ALA A 1 227 ? -17.981 8.197 -1.9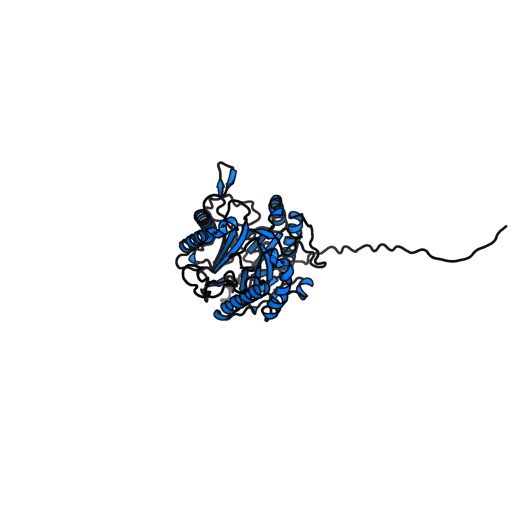06 1.00 98.69 227 ALA A O 1
ATOM 1683 N N . TYR A 1 228 ? -17.857 8.803 -4.074 1.00 98.25 228 TYR A N 1
ATOM 1684 C CA . TYR A 1 228 ? -18.417 7.568 -4.608 1.00 98.25 228 TYR A CA 1
ATOM 1685 C C . TYR A 1 228 ? -17.606 6.333 -4.192 1.00 98.25 228 TYR A C 1
ATOM 1687 O O . TYR A 1 228 ? -18.192 5.337 -3.776 1.00 98.25 228 TYR A O 1
ATOM 1695 N N . CYS A 1 229 ? -16.270 6.387 -4.261 1.00 98.00 229 CYS A N 1
ATOM 1696 C CA . CYS A 1 229 ? -15.414 5.277 -3.835 1.00 98.00 229 CYS A CA 1
ATOM 1697 C C . CYS A 1 229 ? -15.592 4.942 -2.346 1.00 98.00 229 CYS A C 1
ATOM 1699 O O . CYS A 1 229 ? -15.672 3.764 -1.997 1.00 98.00 229 CYS A O 1
ATOM 1701 N N . LEU A 1 230 ? -15.699 5.952 -1.473 1.00 98.56 230 LEU A N 1
ATOM 1702 C CA . LEU A 1 230 ? -15.996 5.717 -0.057 1.00 98.56 230 LEU A CA 1
ATOM 1703 C C . LEU A 1 230 ? -17.411 5.162 0.149 1.00 98.56 230 LEU A C 1
ATOM 1705 O O . LEU A 1 230 ? -17.578 4.241 0.940 1.00 98.56 230 LEU A O 1
ATOM 1709 N N . ASP A 1 231 ? -18.410 5.649 -0.588 1.00 97.62 231 ASP A N 1
ATOM 1710 C CA . ASP A 1 231 ? -19.781 5.125 -0.509 1.00 97.62 231 ASP A CA 1
ATOM 1711 C C . ASP A 1 231 ? -19.840 3.641 -0.928 1.00 97.62 231 ASP A C 1
ATOM 1713 O O . ASP A 1 231 ? -20.520 2.841 -0.292 1.00 97.62 231 ASP A O 1
ATOM 1717 N N . ARG A 1 232 ? -19.058 3.225 -1.935 1.00 95.56 232 ARG A N 1
ATOM 1718 C CA . ARG A 1 232 ? -18.935 1.801 -2.303 1.00 95.56 232 ARG A CA 1
ATOM 1719 C C . ARG A 1 232 ? -18.232 0.969 -1.236 1.00 95.56 232 ARG A C 1
ATOM 1721 O O . ARG A 1 232 ? -18.662 -0.150 -0.963 1.00 95.56 232 ARG A O 1
ATOM 1728 N N . ALA A 1 233 ? -17.190 1.505 -0.603 1.00 96.62 233 ALA A N 1
ATOM 1729 C CA . ALA A 1 233 ? -16.567 0.840 0.536 1.00 96.62 233 ALA A CA 1
ATOM 1730 C C . ALA A 1 233 ? -17.549 0.695 1.715 1.00 96.62 233 ALA A C 1
ATOM 1732 O O . ALA A 1 233 ? -17.597 -0.366 2.334 1.00 96.62 233 ALA A O 1
ATOM 1733 N N . GLN A 1 234 ? -18.373 1.713 1.989 1.00 97.31 234 GLN A N 1
ATOM 1734 C CA . GLN A 1 234 ? -19.437 1.650 2.995 1.00 97.31 234 GLN A CA 1
ATOM 1735 C C . GLN A 1 234 ? -20.436 0.530 2.690 1.00 97.31 234 GLN A C 1
ATOM 1737 O O . GLN A 1 234 ? -20.782 -0.225 3.598 1.00 97.31 234 GLN A O 1
ATOM 1742 N N . ASP A 1 235 ? -20.886 0.392 1.442 1.00 94.38 235 ASP A N 1
ATOM 1743 C CA . ASP A 1 235 ? -21.826 -0.668 1.054 1.00 94.38 235 ASP A CA 1
ATOM 1744 C C . ASP A 1 235 ? -21.234 -2.064 1.302 1.00 94.38 235 ASP A C 1
ATOM 1746 O O . ASP A 1 235 ? -21.877 -2.919 1.917 1.00 94.38 235 ASP A O 1
ATOM 1750 N N . LEU A 1 236 ? -19.979 -2.276 0.888 1.00 93.88 236 LEU A N 1
ATOM 1751 C CA . LEU A 1 236 ? -19.255 -3.533 1.098 1.00 93.88 236 LEU A CA 1
ATOM 1752 C C . LEU A 1 236 ? -19.062 -3.858 2.582 1.00 93.88 236 LEU A C 1
ATOM 1754 O O . LEU A 1 236 ? -19.232 -5.007 2.986 1.00 93.88 236 LEU A O 1
ATOM 1758 N N . LEU A 1 237 ? -18.735 -2.858 3.400 1.00 96.00 237 LEU A N 1
ATOM 1759 C CA . LEU A 1 237 ? -18.597 -3.031 4.846 1.00 96.00 237 LEU A CA 1
ATOM 1760 C C . LEU A 1 237 ? -19.949 -3.324 5.507 1.00 96.00 237 LEU A C 1
ATOM 1762 O O . LEU A 1 237 ? -20.039 -4.218 6.349 1.00 96.00 237 LEU A O 1
ATOM 1766 N N . THR A 1 238 ? -21.016 -2.651 5.072 1.00 96.06 238 THR A N 1
ATOM 1767 C CA . THR A 1 238 ? -22.381 -2.874 5.580 1.00 96.06 238 THR A CA 1
ATOM 1768 C C . THR A 1 238 ? -22.828 -4.312 5.335 1.00 96.06 238 THR A C 1
ATOM 1770 O O . THR A 1 238 ? -23.396 -4.941 6.230 1.00 96.06 238 THR A O 1
ATOM 1773 N N . ALA A 1 239 ? -22.513 -4.868 4.160 1.00 92.25 239 ALA A N 1
ATOM 1774 C CA . ALA A 1 239 ? -22.830 -6.252 3.808 1.00 92.25 239 ALA A CA 1
ATOM 1775 C C . ALA A 1 239 ? -22.197 -7.289 4.757 1.00 92.25 239 ALA A C 1
ATOM 1777 O O . ALA A 1 239 ? -22.698 -8.407 4.855 1.00 92.25 239 ALA A O 1
ATOM 1778 N N . VAL A 1 240 ? -21.135 -6.921 5.482 1.00 93.50 240 VAL A N 1
ATOM 1779 C CA . VAL A 1 240 ? -20.399 -7.808 6.400 1.00 93.50 240 VAL A CA 1
ATOM 1780 C C . VAL A 1 240 ? -20.537 -7.399 7.873 1.00 93.50 240 VAL A C 1
ATOM 1782 O O . VAL A 1 240 ? -19.779 -7.866 8.731 1.00 93.50 240 VAL A O 1
ATOM 1785 N N . GLY A 1 241 ? -21.518 -6.537 8.168 1.00 95.75 241 GLY A N 1
ATOM 1786 C CA . GLY A 1 241 ? -21.846 -6.079 9.518 1.00 95.75 241 GLY A CA 1
ATOM 1787 C C . GLY A 1 241 ? -20.922 -4.990 10.070 1.00 95.75 241 GLY A C 1
ATOM 1788 O O . GLY A 1 241 ? -20.849 -4.828 11.285 1.00 95.75 241 GLY A O 1
ATOM 1789 N N . LEU A 1 242 ? -20.210 -4.264 9.206 1.00 97.44 242 LEU A N 1
ATOM 1790 C CA . LEU A 1 242 ? -19.320 -3.154 9.555 1.00 97.44 242 LEU A CA 1
ATOM 1791 C C . LEU A 1 242 ? -19.803 -1.834 8.927 1.00 97.44 242 LEU A C 1
ATOM 1793 O O . LEU A 1 242 ? -20.767 -1.791 8.167 1.00 97.44 242 LEU A O 1
ATOM 1797 N N . SER A 1 243 ? -19.116 -0.738 9.234 1.00 97.62 243 SER A N 1
ATOM 1798 C CA . SER A 1 243 ? -19.242 0.549 8.540 1.00 97.62 243 SER A CA 1
ATOM 1799 C C . SER A 1 243 ? -17.853 1.101 8.226 1.00 97.62 243 SER A C 1
ATOM 1801 O O . SER A 1 243 ? -16.844 0.548 8.667 1.00 97.62 243 SER A O 1
ATOM 1803 N N . LEU A 1 244 ? -17.783 2.220 7.507 1.00 97.94 244 LEU A N 1
ATOM 1804 C CA . LEU A 1 244 ? -16.543 2.970 7.306 1.00 97.94 244 LEU A CA 1
ATOM 1805 C C . LEU A 1 244 ? -15.864 3.421 8.610 1.00 97.94 244 LEU A C 1
ATOM 1807 O O . LEU A 1 244 ? -14.673 3.722 8.595 1.00 97.94 244 LEU A O 1
ATOM 1811 N N . ASP A 1 245 ? -16.569 3.418 9.740 1.00 97.50 245 ASP A N 1
ATOM 1812 C CA . ASP A 1 245 ? -15.974 3.706 11.049 1.00 97.50 245 ASP A CA 1
ATOM 1813 C C . ASP A 1 245 ? -15.025 2.601 11.529 1.00 97.50 245 ASP A C 1
ATOM 1815 O O . ASP A 1 245 ? -14.218 2.831 12.424 1.00 97.50 245 ASP A O 1
ATOM 1819 N N . ALA A 1 246 ? -15.097 1.417 10.916 1.00 98.38 2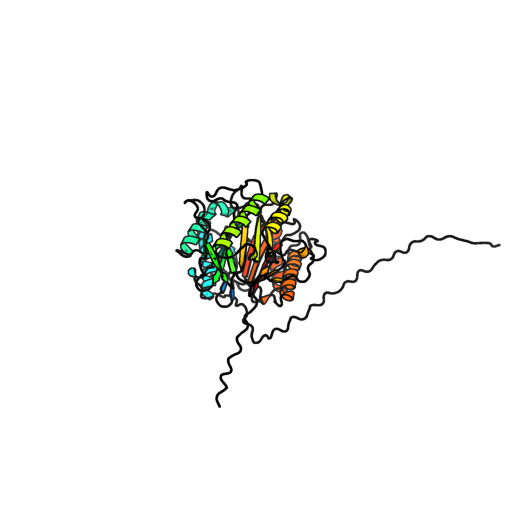46 ALA A N 1
ATOM 1820 C CA . ALA A 1 246 ? -14.161 0.321 11.125 1.00 98.38 246 ALA A CA 1
ATOM 1821 C C . ALA A 1 246 ? -12.894 0.438 10.256 1.00 98.38 246 ALA A C 1
ATOM 1823 O O . ALA A 1 246 ? -12.011 -0.415 10.353 1.00 98.38 246 ALA A O 1
ATOM 1824 N N . ALA A 1 247 ? -12.798 1.442 9.374 1.00 98.62 247 ALA A N 1
ATOM 1825 C CA . ALA A 1 247 ? -11.640 1.615 8.506 1.00 98.62 247 ALA A CA 1
ATOM 1826 C C . ALA A 1 247 ? -10.381 1.920 9.333 1.00 98.62 247 ALA A C 1
ATOM 1828 O O . ALA A 1 247 ? -10.333 2.893 10.083 1.00 98.62 247 ALA A O 1
ATOM 1829 N N . VAL A 1 248 ? -9.335 1.117 9.138 1.00 98.75 248 VAL A N 1
ATOM 1830 C CA . VAL A 1 248 ? -8.003 1.323 9.725 1.00 98.75 248 VAL A CA 1
ATOM 1831 C C . VAL A 1 248 ? -7.063 2.032 8.757 1.00 98.75 248 VAL A C 1
ATOM 1833 O O . VAL A 1 248 ? -6.205 2.797 9.194 1.00 98.75 248 VAL A O 1
ATOM 1836 N N . THR A 1 249 ? -7.254 1.850 7.444 1.00 98.62 249 THR A N 1
ATOM 1837 C CA . THR A 1 249 ? -6.519 2.581 6.404 1.00 98.62 249 THR A CA 1
ATOM 1838 C C . THR A 1 249 ? -7.408 2.964 5.226 1.00 98.62 249 THR A C 1
ATOM 1840 O O . THR A 1 249 ? -8.348 2.257 4.861 1.00 98.62 249 THR A O 1
ATOM 1843 N N . THR A 1 250 ? -7.073 4.102 4.619 1.00 98.31 250 THR A N 1
ATOM 1844 C CA . THR A 1 250 ? -7.634 4.603 3.359 1.00 98.31 250 THR A CA 1
ATOM 1845 C C . THR A 1 250 ? -6.490 5.169 2.523 1.00 98.31 250 THR A C 1
ATOM 1847 O O . THR A 1 250 ? -6.079 6.311 2.737 1.00 98.31 250 THR A O 1
ATOM 1850 N N . TYR A 1 251 ? -5.927 4.364 1.627 1.00 98.62 251 TYR A N 1
ATOM 1851 C CA . TYR A 1 251 ? -4.854 4.802 0.734 1.00 98.62 251 TYR A CA 1
ATOM 1852 C C . TYR A 1 251 ? -5.445 5.122 -0.626 1.00 98.62 251 TYR A C 1
ATOM 1854 O O . TYR A 1 251 ? -6.193 4.316 -1.176 1.00 98.62 251 TYR A O 1
ATOM 1862 N N . ASP A 1 252 ? -5.152 6.307 -1.149 1.00 98.31 252 ASP A N 1
ATOM 1863 C CA . ASP A 1 252 ? -5.708 6.749 -2.417 1.00 98.31 252 ASP A CA 1
ATOM 1864 C C . ASP A 1 252 ? -4.638 7.026 -3.471 1.00 98.31 252 ASP A C 1
ATOM 1866 O O . ASP A 1 252 ? -3.507 7.437 -3.203 1.00 98.31 252 ASP A O 1
ATOM 1870 N N . TYR A 1 253 ? -5.025 6.746 -4.706 1.00 98.56 253 TYR A N 1
ATOM 1871 C CA . TYR A 1 253 ? -4.218 6.917 -5.894 1.00 98.56 253 TYR A CA 1
ATOM 1872 C C . TYR A 1 253 ? -4.957 7.876 -6.803 1.00 98.56 253 TYR A C 1
ATOM 1874 O O . TYR A 1 253 ? -6.095 7.619 -7.188 1.00 98.56 253 TYR A O 1
ATOM 1882 N N . SER A 1 254 ? -4.327 8.989 -7.147 1.00 98.25 254 SER A N 1
ATOM 1883 C CA . SER A 1 254 ? -4.905 9.986 -8.049 1.00 98.25 254 SER A CA 1
ATOM 1884 C C . SER A 1 254 ? -3.867 10.443 -9.065 1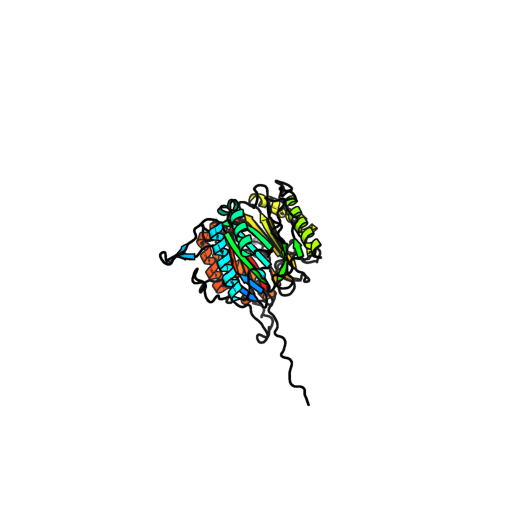.00 98.25 254 SER A C 1
ATOM 1886 O O . SER A 1 254 ? -2.823 9.810 -9.195 1.00 98.25 254 SER A O 1
ATOM 1888 N N . THR A 1 255 ? -4.132 11.501 -9.826 1.00 96.94 255 THR A N 1
ATOM 1889 C CA . THR A 1 255 ? -3.174 12.011 -10.818 1.00 96.94 255 THR A CA 1
ATOM 1890 C C . THR A 1 255 ? -2.626 13.377 -10.417 1.00 96.94 255 THR A C 1
ATOM 1892 O O . THR A 1 255 ? -3.271 14.100 -9.662 1.00 96.94 255 THR A O 1
ATOM 1895 N N . PRO A 1 256 ? -1.466 13.815 -10.942 1.00 96.62 256 PRO A N 1
ATOM 1896 C CA . PRO A 1 256 ? -0.957 15.164 -10.688 1.00 96.62 256 PRO A CA 1
ATOM 1897 C C . PRO A 1 256 ? -1.968 16.293 -10.946 1.00 96.62 256 PRO A C 1
ATOM 1899 O O . PRO A 1 256 ? -1.904 17.328 -10.285 1.00 96.62 256 PRO A O 1
ATOM 1902 N N . ALA A 1 257 ? -2.926 16.085 -11.857 1.00 95.81 257 ALA A N 1
ATOM 1903 C CA . ALA A 1 257 ? -3.975 17.051 -12.179 1.00 95.81 257 ALA A CA 1
ATOM 1904 C C . ALA A 1 257 ? -4.998 17.263 -11.045 1.00 95.81 257 ALA A C 1
ATOM 1906 O O . ALA A 1 257 ? -5.671 18.292 -11.015 1.00 95.81 257 ALA A O 1
ATOM 1907 N N . THR A 1 258 ? -5.123 16.331 -10.096 1.00 96.81 258 THR A N 1
ATOM 1908 C CA . THR A 1 258 ? -6.072 16.445 -8.975 1.00 96.81 258 THR A CA 1
ATOM 1909 C C . THR A 1 258 ? -5.507 17.258 -7.809 1.00 96.81 258 THR A C 1
ATOM 1911 O O . THR A 1 258 ? -6.266 17.660 -6.925 1.00 96.81 258 THR A O 1
ATOM 1914 N N . ARG A 1 259 ? -4.197 17.554 -7.795 1.00 96.06 259 ARG A N 1
ATOM 1915 C CA . ARG A 1 259 ? -3.490 18.158 -6.650 1.00 96.06 259 ARG A CA 1
ATOM 1916 C C . ARG A 1 259 ? -4.157 19.438 -6.131 1.00 96.06 259 ARG A C 1
ATOM 1918 O O . ARG A 1 259 ? -4.356 19.575 -4.925 1.00 96.06 259 ARG A O 1
ATOM 1925 N N . ASP A 1 260 ? -4.566 20.340 -7.021 1.00 95.56 260 ASP A N 1
ATOM 1926 C CA . ASP A 1 260 ? -5.155 21.637 -6.644 1.00 95.56 260 ASP A CA 1
ATOM 1927 C C . ASP A 1 260 ? -6.534 21.507 -5.975 1.00 95.56 260 ASP A C 1
ATOM 1929 O O . ASP A 1 260 ? -6.942 22.346 -5.160 1.00 95.56 260 ASP A O 1
ATOM 1933 N N . VAL A 1 261 ? -7.263 20.438 -6.306 1.00 96.88 261 VAL A N 1
ATOM 1934 C CA . VAL A 1 261 ? -8.578 20.128 -5.734 1.00 96.88 261 VAL A CA 1
ATOM 1935 C C . VAL A 1 261 ? -8.506 19.093 -4.617 1.00 96.88 261 VAL A C 1
ATOM 1937 O O . VAL A 1 261 ? -9.482 18.967 -3.880 1.00 96.88 261 VAL A O 1
ATOM 1940 N N . TYR A 1 262 ? -7.360 18.432 -4.421 1.00 97.19 262 TYR A N 1
ATOM 1941 C CA . TYR A 1 262 ? -7.190 17.326 -3.480 1.00 97.19 262 TYR A CA 1
ATOM 1942 C C . TYR A 1 262 ? -7.679 17.667 -2.075 1.00 97.19 262 TYR A C 1
ATOM 1944 O O . TYR A 1 262 ? -8.492 16.955 -1.502 1.00 97.19 262 TYR A O 1
ATOM 1952 N N . ARG A 1 263 ? -7.304 18.843 -1.560 1.00 96.31 263 ARG A N 1
ATOM 1953 C CA . ARG A 1 263 ? -7.727 19.336 -0.234 1.00 96.31 263 ARG A CA 1
ATOM 1954 C C . ARG A 1 263 ? -9.246 19.358 -0.008 1.00 96.31 263 ARG A C 1
ATOM 1956 O O . ARG A 1 263 ? -9.686 19.424 1.134 1.00 96.31 263 ARG A O 1
ATOM 1963 N N . ARG A 1 264 ? -10.063 19.355 -1.069 1.00 97.44 264 ARG A N 1
ATOM 1964 C CA . ARG A 1 264 ? -11.530 19.339 -0.966 1.00 97.44 264 ARG A CA 1
ATOM 1965 C C . ARG A 1 264 ? -12.071 17.974 -0.528 1.00 97.44 264 ARG A C 1
ATOM 1967 O O . ARG A 1 264 ? -13.169 17.938 0.024 1.00 97.44 264 ARG A O 1
ATOM 1974 N N . THR A 1 265 ? -11.307 16.887 -0.681 1.00 97.81 265 THR A N 1
ATOM 1975 C CA . THR A 1 265 ? -11.684 15.554 -0.167 1.00 97.81 265 THR A CA 1
ATOM 1976 C C . THR A 1 265 ? -11.762 15.531 1.353 1.00 97.81 265 THR A C 1
ATOM 1978 O O . THR A 1 265 ? -12.501 14.724 1.901 1.00 97.81 265 THR A O 1
ATOM 1981 N N . HIS A 1 266 ? -11.102 16.467 2.046 1.00 97.12 266 HIS A N 1
ATOM 1982 C CA . HIS A 1 266 ? -11.206 16.616 3.497 1.00 97.12 266 HIS A CA 1
ATOM 1983 C C . HIS A 1 266 ? -12.662 16.654 3.974 1.00 97.12 266 HIS A C 1
ATOM 1985 O O . HIS A 1 266 ? -12.998 16.020 4.967 1.00 97.12 266 HIS A O 1
ATOM 1991 N N . ARG A 1 267 ? -13.541 17.384 3.275 1.00 97.50 267 ARG A N 1
ATOM 1992 C CA . ARG A 1 267 ? -14.961 17.454 3.643 1.00 97.50 267 ARG A CA 1
ATOM 1993 C C . ARG A 1 267 ? -15.637 16.090 3.510 1.00 97.50 267 ARG A C 1
ATOM 1995 O O . ARG A 1 267 ? -16.307 15.659 4.434 1.00 97.50 267 ARG A O 1
ATOM 2002 N N . VAL A 1 268 ? -15.407 15.412 2.388 1.00 98.06 268 VAL A N 1
ATOM 2003 C CA . VAL A 1 268 ? -15.942 14.072 2.116 1.00 98.06 268 VAL A CA 1
ATOM 2004 C C . VAL A 1 268 ? -15.479 13.076 3.181 1.00 98.06 268 VAL A C 1
ATOM 2006 O O . VAL A 1 268 ? -16.296 12.319 3.695 1.00 98.06 268 VAL A O 1
ATOM 2009 N N . ARG A 1 269 ? -14.190 13.114 3.544 1.00 98.19 269 ARG A N 1
ATOM 2010 C CA . ARG A 1 269 ? -13.610 12.284 4.606 1.00 98.19 269 ARG A CA 1
ATOM 2011 C C . ARG A 1 269 ? -14.231 12.592 5.967 1.00 98.19 269 ARG A C 1
ATOM 2013 O O . ARG A 1 269 ? -14.633 11.664 6.648 1.00 98.19 269 ARG A O 1
ATOM 2020 N N . ALA A 1 270 ? -14.359 13.866 6.340 1.00 97.50 270 ALA A N 1
ATOM 2021 C CA . ALA A 1 270 ? -14.964 14.270 7.614 1.00 97.50 270 ALA A CA 1
ATOM 2022 C C . ALA A 1 270 ? -16.449 13.883 7.733 1.00 97.50 270 ALA A C 1
ATOM 2024 O O . ALA A 1 270 ? -16.939 13.656 8.831 1.00 97.50 270 ALA A O 1
ATOM 2025 N N . GLU A 1 271 ? -17.173 13.832 6.612 1.00 97.44 271 GLU A N 1
ATOM 2026 C CA . GLU A 1 271 ? -18.585 13.434 6.579 1.00 97.44 271 GLU A CA 1
ATOM 2027 C C . GLU A 1 271 ? -18.786 11.909 6.664 1.00 97.44 271 GLU A C 1
ATOM 2029 O O . GLU A 1 271 ? -19.876 11.477 7.028 1.00 97.44 271 GLU A O 1
ATOM 2034 N N . ARG A 1 272 ? -17.780 11.098 6.299 1.00 97.69 272 ARG A N 1
ATOM 2035 C CA . ARG A 1 272 ? -17.921 9.639 6.098 1.00 97.69 272 ARG A CA 1
ATOM 2036 C C . ARG A 1 272 ? -17.042 8.765 6.987 1.00 97.69 272 ARG A C 1
ATOM 2038 O O . ARG A 1 272 ? -17.321 7.581 7.118 1.00 97.69 272 ARG A O 1
ATOM 2045 N N . LEU A 1 273 ? -15.949 9.306 7.514 1.00 97.75 273 LEU A N 1
ATOM 2046 C CA . LEU A 1 273 ? -14.945 8.573 8.284 1.00 97.75 273 LEU A CA 1
ATOM 2047 C C . LEU A 1 273 ? -14.863 9.134 9.703 1.00 97.75 273 LEU A C 1
ATOM 2049 O O . LEU A 1 273 ? -15.210 10.288 9.949 1.00 97.75 273 LEU A O 1
ATOM 2053 N N . GLY A 1 274 ? -14.316 8.338 10.620 1.00 92.38 274 GLY A N 1
ATOM 2054 C CA . GLY A 1 274 ? -14.000 8.790 11.974 1.00 92.38 274 GLY A CA 1
ATOM 2055 C C . GLY A 1 274 ? -15.203 8.908 12.912 1.00 92.38 274 GLY A C 1
ATOM 2056 O O . GLY A 1 274 ? -15.055 9.462 14.001 1.00 92.38 274 GLY A O 1
ATOM 2057 N N . GLY A 1 275 ? -16.371 8.368 12.550 1.00 93.44 275 GLY A N 1
ATOM 2058 C CA . GLY A 1 275 ? -17.552 8.328 13.417 1.00 93.44 275 GLY A CA 1
ATOM 2059 C C . GLY A 1 275 ? -17.349 7.487 14.683 1.00 93.44 275 GLY A C 1
ATOM 2060 O O . GLY A 1 275 ? -17.983 7.761 15.700 1.00 93.44 275 GLY A O 1
ATOM 2061 N N . ALA A 1 276 ? -16.390 6.551 14.678 1.00 90.00 276 ALA A N 1
ATOM 2062 C CA . ALA A 1 276 ? -15.918 5.833 15.871 1.00 90.00 276 ALA A CA 1
ATOM 2063 C C . ALA A 1 276 ? -14.954 6.647 16.764 1.00 90.00 276 ALA A C 1
ATOM 2065 O O . ALA A 1 276 ? -14.428 6.123 17.743 1.00 90.00 276 ALA A O 1
ATOM 2066 N N . GLY A 1 277 ? -14.691 7.919 16.445 1.00 95.06 277 GLY A N 1
ATOM 2067 C CA . GLY A 1 277 ? -13.770 8.780 17.196 1.00 95.06 277 GLY A CA 1
ATOM 2068 C C . GLY A 1 277 ? -12.293 8.633 16.809 1.00 95.06 277 GLY A C 1
ATOM 2069 O O . GLY A 1 277 ? -11.460 9.377 17.323 1.00 95.06 277 GLY A O 1
ATOM 2070 N N . VAL A 1 278 ? -11.965 7.729 15.882 1.00 97.25 278 VAL A N 1
ATOM 2071 C CA . VAL A 1 278 ? -10.618 7.543 15.324 1.00 97.25 278 VAL A CA 1
ATOM 2072 C C . VAL A 1 278 ? -10.715 7.553 13.802 1.00 97.25 278 VAL A C 1
ATOM 2074 O O . VAL A 1 278 ? -11.443 6.755 13.220 1.00 97.25 278 VAL A O 1
ATOM 2077 N N . TYR A 1 279 ? -9.997 8.466 13.143 1.00 98.44 279 TYR A N 1
ATOM 2078 C CA . TYR A 1 279 ? -9.859 8.430 11.685 1.00 98.44 279 TYR A CA 1
ATOM 2079 C C . TYR A 1 279 ? -8.844 7.354 11.260 1.00 98.44 279 TYR A C 1
ATOM 2081 O O . TYR A 1 279 ? -7.845 7.176 11.959 1.00 98.44 279 TYR A O 1
ATOM 2089 N N . PRO A 1 280 ? -9.025 6.705 10.093 1.00 98.56 280 PRO A N 1
ATOM 2090 C CA . PRO A 1 280 ? -8.056 5.750 9.556 1.00 98.56 280 PRO A CA 1
ATOM 2091 C C . PRO A 1 280 ? -6.701 6.403 9.262 1.00 98.56 280 PRO A C 1
ATOM 2093 O O . PRO A 1 280 ? -6.610 7.614 9.027 1.00 98.56 280 PRO A O 1
ATOM 2096 N N . GLY A 1 281 ? -5.653 5.584 9.168 1.00 98.56 281 GLY A N 1
ATOM 2097 C CA . GLY A 1 281 ? -4.425 5.970 8.479 1.00 98.56 281 GLY A CA 1
ATOM 2098 C C . GLY A 1 281 ? -4.697 6.311 7.008 1.00 98.56 281 GLY A C 1
ATOM 2099 O O . GLY A 1 281 ? -5.622 5.780 6.385 1.00 98.56 281 GLY A O 1
ATOM 2100 N N . ALA A 1 282 ? -3.916 7.219 6.430 1.00 98.25 282 ALA A N 1
ATOM 2101 C CA . ALA A 1 282 ? -4.089 7.640 5.046 1.00 98.25 282 ALA A CA 1
ATOM 2102 C C . ALA A 1 282 ? -2.766 7.995 4.368 1.00 98.25 282 ALA A C 1
ATOM 2104 O O . ALA A 1 282 ? -1.766 8.289 5.018 1.00 98.25 282 ALA A O 1
ATOM 2105 N N . GLY A 1 283 ? -2.793 8.017 3.043 1.00 97.12 283 GLY A N 1
ATOM 2106 C CA . GLY A 1 283 ? -1.757 8.606 2.206 1.00 97.12 283 GLY A CA 1
ATOM 2107 C C . GLY A 1 283 ? -2.228 8.623 0.760 1.00 97.12 283 GLY A C 1
ATOM 2108 O O . GLY A 1 283 ? -3.035 7.782 0.359 1.00 97.12 283 GLY A O 1
ATOM 2109 N N . GLY A 1 284 ? -1.777 9.633 0.023 1.00 97.69 284 GLY A N 1
ATOM 2110 C CA . GLY A 1 284 ? -2.221 9.899 -1.339 1.00 97.69 284 GLY A CA 1
ATOM 2111 C C . GLY A 1 284 ? -1.034 9.916 -2.284 1.00 97.69 284 GLY A C 1
ATOM 2112 O O . GLY A 1 284 ? -0.135 10.747 -2.140 1.00 97.69 284 GLY A O 1
ATOM 2113 N N . ILE A 1 285 ? -1.035 9.017 -3.263 1.00 98.56 285 ILE A N 1
ATOM 2114 C CA . ILE A 1 285 ? 0.061 8.862 -4.223 1.00 98.56 285 ILE A CA 1
ATOM 2115 C C . ILE A 1 285 ? -0.414 9.263 -5.615 1.00 98.56 285 ILE A C 1
ATOM 2117 O O . ILE A 1 285 ? -1.514 8.911 -6.044 1.00 98.56 285 ILE A O 1
ATOM 2121 N N . LEU A 1 286 ? 0.411 10.026 -6.337 1.00 98.31 286 LEU A N 1
ATOM 2122 C CA . LEU A 1 286 ? 0.048 10.541 -7.653 1.00 98.31 286 LEU A CA 1
ATOM 2123 C C . LEU A 1 286 ? 0.681 9.683 -8.748 1.00 98.31 286 LEU A C 1
ATOM 2125 O O . LEU A 1 286 ? 1.904 9.586 -8.881 1.00 98.31 286 LEU A O 1
ATOM 2129 N N . MET A 1 287 ? -0.176 9.102 -9.572 1.00 97.19 287 MET A N 1
ATOM 2130 C CA . MET A 1 287 ? 0.149 8.262 -10.717 1.00 97.19 287 MET A CA 1
ATOM 2131 C C . MET A 1 287 ? -0.114 9.040 -12.005 1.00 97.19 287 MET A C 1
ATOM 2133 O O . MET A 1 287 ? -1.000 9.890 -12.057 1.00 97.19 287 MET A O 1
ATOM 2137 N N . SER A 1 288 ? 0.647 8.796 -13.071 1.00 96.88 288 SER A N 1
ATOM 2138 C CA . SER A 1 288 ? 0.414 9.513 -14.336 1.00 96.88 288 SER A CA 1
ATOM 2139 C C . SER A 1 288 ? -0.891 9.085 -15.010 1.00 96.88 288 SER A C 1
ATOM 2141 O O . SER A 1 288 ? -1.504 9.876 -15.727 1.00 96.88 288 SER A O 1
ATOM 2143 N N . ARG A 1 289 ? -1.320 7.843 -14.765 1.00 94.94 289 ARG A N 1
ATOM 2144 C CA . ARG A 1 289 ? -2.560 7.238 -15.254 1.00 94.94 289 ARG A CA 1
ATOM 2145 C C . ARG A 1 289 ? -3.141 6.309 -14.190 1.00 94.94 289 ARG A C 1
ATOM 2147 O O . ARG A 1 289 ? -2.401 5.766 -13.375 1.00 94.94 289 ARG A O 1
ATOM 2154 N N . LEU A 1 290 ? -4.453 6.108 -14.252 1.00 95.06 290 LEU A N 1
ATOM 2155 C CA . LEU A 1 290 ? -5.192 5.109 -13.480 1.00 95.06 290 LEU A CA 1
ATOM 2156 C C . LEU A 1 290 ? -5.847 4.092 -14.429 1.00 95.06 290 LEU A C 1
ATOM 2158 O O . LEU A 1 290 ? -5.583 4.088 -15.633 1.00 95.06 290 LEU A O 1
ATOM 2162 N N . HIS A 1 291 ? -6.696 3.228 -13.879 1.00 92.19 291 HIS A N 1
ATOM 2163 C CA . HIS A 1 291 ? -7.320 2.072 -14.532 1.00 92.19 291 HIS A CA 1
ATOM 2164 C C . HIS A 1 291 ? -8.135 2.414 -15.787 1.00 92.19 291 HIS A C 1
ATOM 2166 O O . HIS A 1 291 ? -8.280 1.571 -16.666 1.00 92.19 291 HIS A O 1
ATOM 2172 N N . HIS A 1 292 ? -8.655 3.639 -15.880 1.00 91.81 292 HIS A N 1
ATOM 2173 C CA . HIS A 1 292 ? -9.390 4.164 -17.031 1.00 91.81 292 HIS A CA 1
ATOM 2174 C C . HIS A 1 292 ? -9.079 5.667 -17.196 1.00 91.81 292 HIS A C 1
ATOM 2176 O O . HIS A 1 292 ? -8.866 6.332 -16.180 1.00 91.81 292 HIS A O 1
ATOM 2182 N N . PRO A 1 293 ? -9.060 6.238 -18.420 1.00 90.31 293 PRO A N 1
ATOM 2183 C CA . PRO A 1 293 ? -8.726 7.654 -18.637 1.00 90.31 293 PRO A CA 1
ATOM 2184 C C . PRO A 1 293 ? -9.567 8.657 -17.833 1.00 90.31 293 PRO A C 1
ATOM 2186 O O . PRO A 1 293 ? -9.034 9.665 -17.379 1.00 90.31 293 PRO A O 1
ATOM 2189 N N . ASP A 1 294 ? -10.854 8.365 -17.630 1.00 94.75 294 ASP A N 1
ATOM 2190 C CA . ASP A 1 294 ? -11.774 9.236 -16.878 1.00 94.75 294 ASP A CA 1
ATOM 2191 C C . ASP A 1 294 ? -11.817 8.949 -15.365 1.00 94.75 294 ASP A C 1
ATOM 2193 O O . ASP A 1 294 ? -12.509 9.646 -14.617 1.00 94.75 294 ASP A O 1
ATOM 2197 N N . VAL A 1 295 ? -11.085 7.934 -14.891 1.00 96.00 295 VAL A N 1
ATOM 2198 C CA . VAL A 1 295 ? -10.927 7.662 -13.457 1.00 96.00 295 VAL A CA 1
ATOM 2199 C C . VAL A 1 295 ? -9.851 8.591 -12.902 1.00 96.00 295 VAL A C 1
ATOM 2201 O O . VAL A 1 295 ? -8.701 8.568 -13.337 1.00 96.00 295 VAL A O 1
ATOM 2204 N N . LEU A 1 296 ? -10.227 9.403 -11.917 1.00 98.00 296 LEU A N 1
ATOM 2205 C CA . LEU A 1 296 ? -9.366 10.385 -11.254 1.00 98.00 296 LEU A CA 1
ATOM 2206 C C . LEU A 1 296 ? -8.911 9.936 -9.862 1.00 98.00 296 LEU A C 1
ATOM 2208 O O . LEU A 1 296 ? -8.017 10.562 -9.290 1.00 98.00 296 LEU A O 1
ATOM 2212 N N . VAL A 1 297 ? -9.521 8.881 -9.317 1.00 98.38 297 VAL A N 1
ATOM 2213 C CA . VAL A 1 297 ? -9.154 8.298 -8.026 1.00 98.38 297 VAL A CA 1
ATOM 2214 C C . VAL A 1 297 ? -9.397 6.792 -7.992 1.00 98.38 297 VAL A C 1
ATOM 2216 O O . VAL A 1 297 ? -10.408 6.309 -8.495 1.00 98.38 297 VAL A O 1
ATOM 2219 N N . ALA A 1 298 ? -8.494 6.064 -7.349 1.00 97.88 298 ALA A N 1
ATOM 2220 C CA . ALA A 1 298 ? -8.706 4.713 -6.847 1.00 97.88 298 ALA A CA 1
ATOM 2221 C C . ALA A 1 298 ? -8.420 4.706 -5.338 1.00 97.88 298 ALA A C 1
ATOM 2223 O O . ALA A 1 298 ? -7.504 5.403 -4.905 1.00 97.88 298 ALA A O 1
ATOM 2224 N N . ILE A 1 299 ? -9.195 3.971 -4.536 1.00 98.38 299 ILE A N 1
ATOM 2225 C CA . ILE A 1 299 ? -9.024 3.942 -3.072 1.00 98.38 299 ILE A CA 1
ATOM 2226 C C . ILE A 1 299 ? -8.945 2.500 -2.580 1.00 98.38 299 ILE A C 1
ATOM 2228 O O . ILE A 1 299 ? -9.870 1.719 -2.790 1.00 98.38 299 ILE A O 1
ATOM 2232 N N . ASP A 1 300 ? -7.879 2.177 -1.862 1.00 98.00 300 ASP A N 1
ATOM 2233 C CA . ASP A 1 300 ? -7.756 0.940 -1.106 1.00 98.00 300 ASP A CA 1
ATOM 2234 C C . ASP A 1 300 ? -8.180 1.181 0.346 1.00 98.00 300 ASP A C 1
ATOM 2236 O O . ASP A 1 300 ? -7.669 2.075 1.029 1.00 98.00 300 ASP A O 1
ATOM 2240 N N . VAL A 1 301 ? -9.121 0.363 0.822 1.00 98.44 301 VAL A N 1
ATOM 2241 C CA . VAL A 1 301 ? -9.638 0.420 2.195 1.00 98.44 301 VAL A CA 1
ATOM 2242 C C . VAL A 1 301 ? -9.337 -0.896 2.903 1.00 98.44 301 VAL A C 1
ATOM 2244 O O . VAL A 1 301 ? -9.644 -1.977 2.390 1.00 98.44 301 VAL A O 1
ATOM 2247 N N . THR A 1 302 ? -8.731 -0.813 4.086 1.00 98.44 302 THR A N 1
ATOM 2248 C CA . THR A 1 302 ? -8.687 -1.919 5.053 1.00 98.44 302 THR A CA 1
ATOM 2249 C C . THR A 1 302 ? -9.550 -1.529 6.245 1.00 98.44 302 THR A C 1
ATOM 2251 O O . THR A 1 302 ? -9.439 -0.405 6.740 1.00 98.44 302 THR A O 1
ATOM 2254 N N . ALA A 1 303 ? -10.380 -2.450 6.724 1.00 98.56 303 ALA A N 1
ATOM 2255 C CA . ALA A 1 303 ? -11.130 -2.301 7.966 1.00 98.56 303 ALA A CA 1
ATOM 2256 C C . ALA A 1 303 ? -10.686 -3.334 9.008 1.00 98.56 303 ALA A C 1
ATOM 2258 O O . ALA A 1 303 ? -9.958 -4.272 8.685 1.00 98.56 303 ALA A O 1
ATOM 2259 N N . SER A 1 304 ? -11.120 -3.166 10.255 1.00 98.31 304 SER A N 1
ATOM 2260 C CA . SER A 1 304 ? -10.924 -4.150 11.319 1.00 98.31 304 SER A CA 1
ATOM 2261 C C . SER A 1 304 ? -12.224 -4.419 12.068 1.00 98.31 304 SER A C 1
ATOM 2263 O O . SER A 1 304 ? -13.048 -3.530 12.263 1.00 98.31 304 SER A O 1
ATOM 2265 N N . ARG A 1 305 ? -12.402 -5.660 12.518 1.00 97.62 305 ARG A N 1
ATOM 2266 C CA . ARG A 1 305 ? -13.472 -6.050 13.446 1.00 97.62 305 ARG A CA 1
ATOM 2267 C C . ARG A 1 305 ? -13.182 -5.639 14.890 1.00 97.62 305 ARG A C 1
ATOM 2269 O O . ARG A 1 305 ? -14.077 -5.722 15.729 1.00 97.62 305 ARG A O 1
ATOM 2276 N N . HIS A 1 306 ? -11.955 -5.222 15.192 1.00 98.00 306 HIS A N 1
ATOM 2277 C CA . HIS A 1 306 ? -11.576 -4.751 16.516 1.00 98.00 306 HIS A CA 1
ATOM 2278 C C . HIS A 1 306 ? -11.910 -3.265 16.704 1.00 98.00 306 HIS A C 1
ATOM 2280 O O . HIS A 1 306 ? -11.956 -2.512 15.729 1.00 98.00 306 HIS A O 1
ATOM 2286 N N . PRO A 1 307 ? -12.106 -2.811 17.957 1.00 97.56 307 PRO A N 1
ATOM 2287 C CA . PRO A 1 307 ? -12.129 -1.388 18.271 1.00 97.56 307 PRO A CA 1
ATOM 2288 C C . PRO A 1 307 ? -10.852 -0.689 17.796 1.00 97.56 307 PRO A C 1
ATOM 2290 O O . PRO A 1 307 ? -9.764 -1.265 17.857 1.00 97.56 307 PRO A O 1
ATOM 2293 N N . LEU A 1 308 ? -10.998 0.558 17.347 1.00 98.31 308 LEU A N 1
ATOM 2294 C CA . LEU A 1 308 ? -9.885 1.369 16.868 1.00 98.31 308 LEU A CA 1
ATOM 2295 C C . LEU A 1 308 ? -9.316 2.225 17.998 1.00 98.31 308 LEU A C 1
ATOM 2297 O O . LEU A 1 308 ? -10.052 2.924 18.695 1.00 98.31 308 LEU A O 1
ATOM 2301 N N . GLU A 1 309 ? -7.996 2.221 18.131 1.00 98.44 309 GLU A N 1
ATOM 2302 C CA . GLU A 1 309 ? -7.253 3.041 19.082 1.00 98.44 309 GLU A CA 1
ATOM 2303 C C . GLU A 1 309 ? -6.309 3.985 18.331 1.00 98.44 309 GLU A C 1
ATOM 2305 O O . GLU A 1 309 ? -5.501 3.563 17.500 1.00 98.44 309 GLU A O 1
ATOM 2310 N N . LEU A 1 310 ? -6.394 5.284 18.629 1.00 98.44 310 LEU A N 1
ATOM 2311 C CA . LEU A 1 310 ? -5.477 6.279 18.077 1.00 98.44 310 LEU A CA 1
ATOM 2312 C C . LEU A 1 310 ? -4.076 6.096 18.670 1.00 98.44 310 LEU A C 1
ATOM 2314 O O . LEU A 1 310 ? -3.892 6.199 19.882 1.00 98.44 310 LEU A O 1
ATOM 2318 N N . VAL A 1 311 ? -3.076 5.952 17.804 1.00 98.62 311 VAL A N 1
ATOM 2319 C CA . VAL A 1 311 ? -1.660 5.969 18.180 1.00 98.62 311 VAL A CA 1
ATOM 2320 C C . VAL A 1 311 ? -1.035 7.243 17.618 1.00 98.62 311 VAL A C 1
ATOM 2322 O O . VAL A 1 311 ? -0.760 7.343 16.424 1.00 98.62 311 VAL A O 1
ATOM 2325 N N . ASN A 1 312 ? -0.842 8.250 18.475 1.00 98.25 312 ASN A N 1
ATOM 2326 C CA . ASN A 1 312 ? -0.231 9.532 18.114 1.00 98.25 312 ASN A CA 1
ATOM 2327 C C . ASN A 1 312 ? 0.769 9.985 19.200 1.00 98.25 312 ASN A C 1
ATOM 2329 O O . ASN A 1 312 ? 0.326 10.313 20.301 1.00 98.25 312 ASN A O 1
ATOM 2333 N N . PRO A 1 313 ? 2.080 10.111 18.901 1.00 97.25 313 PRO A N 1
ATOM 2334 C CA . PRO A 1 313 ? 3.116 10.537 19.852 1.00 97.25 313 PRO A CA 1
ATOM 2335 C C . PRO A 1 313 ? 3.039 12.007 20.313 1.00 97.25 313 PRO A C 1
ATOM 2337 O O . PRO A 1 313 ? 4.022 12.560 20.803 1.00 97.25 313 PRO A O 1
ATOM 2340 N N . GLY A 1 314 ? 1.897 12.674 20.132 1.00 96.19 314 GLY A N 1
ATOM 2341 C CA . GLY A 1 314 ? 1.710 14.101 20.410 1.00 96.19 314 GLY A CA 1
ATOM 2342 C C . GLY A 1 314 ? 1.994 15.012 19.213 1.00 96.19 314 GLY A C 1
ATOM 2343 O O . GLY A 1 314 ? 2.267 16.200 19.389 1.00 96.19 314 GLY A O 1
ATOM 2344 N N . TRP A 1 315 ? 1.941 14.487 17.987 1.00 97.31 315 TRP A N 1
ATOM 2345 C CA . TRP A 1 315 ? 2.075 15.291 16.775 1.00 97.31 315 TRP A CA 1
ATOM 2346 C C . TRP A 1 315 ? 0.782 16.062 16.499 1.00 97.31 315 TRP A C 1
ATOM 2348 O O . TRP A 1 315 ? -0.149 15.551 15.874 1.00 97.31 315 TRP A O 1
ATOM 2358 N N . SER A 1 316 ? 0.756 17.326 16.922 1.00 95.62 316 SER A N 1
ATOM 2359 C CA . SER A 1 316 ? -0.425 18.197 16.847 1.00 95.62 316 SER A CA 1
ATOM 2360 C C . SER A 1 316 ? -0.922 18.486 15.430 1.00 95.62 316 SER A C 1
ATOM 2362 O O . SER A 1 316 ? -2.067 18.888 15.243 1.00 95.62 316 SER A O 1
ATOM 2364 N N . ARG A 1 317 ? -0.106 18.251 14.389 1.00 94.06 317 ARG A N 1
ATOM 2365 C CA . ARG A 1 317 ? -0.572 18.368 12.996 1.00 94.06 317 ARG A CA 1
ATOM 2366 C C . ARG A 1 317 ? -1.801 17.494 12.726 1.00 94.06 317 ARG A C 1
ATOM 2368 O O . ARG A 1 317 ? -2.667 17.902 11.957 1.00 94.06 317 ARG A O 1
ATOM 2375 N N . TYR A 1 318 ? -1.885 16.328 13.370 1.00 95.94 318 TYR A N 1
ATOM 2376 C CA . TYR A 1 318 ? -2.972 15.370 13.176 1.00 95.94 318 TYR A CA 1
ATOM 2377 C C . TYR A 1 318 ? -4.278 15.784 13.861 1.00 95.94 318 TYR A C 1
ATOM 2379 O O . TYR A 1 318 ? -5.329 15.299 13.463 1.00 95.94 318 TYR A O 1
ATOM 2387 N N . ASP A 1 319 ? -4.253 16.752 14.783 1.00 93.19 319 ASP A N 1
ATOM 2388 C CA . ASP A 1 319 ? -5.449 17.237 15.493 1.00 93.19 319 ASP A CA 1
ATOM 2389 C C . ASP A 1 319 ? -6.469 17.904 14.551 1.00 93.19 319 ASP A C 1
ATOM 2391 O O . ASP A 1 319 ? -7.649 18.024 14.871 1.00 93.19 319 ASP A O 1
ATOM 2395 N N . SER A 1 320 ? -6.008 18.364 13.383 1.00 91.31 320 SER A N 1
ATOM 2396 C CA . SER A 1 320 ? -6.819 19.074 12.383 1.00 91.31 320 SER A CA 1
ATOM 2397 C C . SER A 1 320 ? -7.103 18.263 11.117 1.00 91.31 320 SER A C 1
ATOM 2399 O O . SER A 1 320 ? -7.728 18.777 10.190 1.00 91.31 320 SER A O 1
ATOM 2401 N N . LEU A 1 321 ? -6.615 17.023 11.045 1.00 95.69 321 LEU A N 1
ATOM 2402 C CA . LEU A 1 321 ? -6.659 16.194 9.844 1.00 95.69 321 LEU A CA 1
ATOM 2403 C C . LEU A 1 321 ? -7.741 15.117 9.954 1.00 95.69 321 LEU A C 1
ATOM 2405 O O . LEU A 1 321 ? -8.129 14.693 11.035 1.00 95.69 321 LEU A O 1
ATOM 2409 N N . THR A 1 322 ? -8.200 14.630 8.803 1.00 97.56 322 THR A N 1
ATOM 2410 C CA . THR A 1 322 ? -9.158 13.512 8.695 1.00 97.56 322 THR A CA 1
ATOM 2411 C C . THR A 1 322 ? -8.446 12.166 8.540 1.00 97.56 322 THR A C 1
ATOM 2413 O O . THR A 1 322 ? -8.888 11.297 7.783 1.00 97.56 322 THR A O 1
ATOM 2416 N N . TYR A 1 323 ? -7.288 12.023 9.187 1.00 97.81 323 TYR A N 1
ATOM 2417 C CA . TYR A 1 323 ? -6.494 10.796 9.254 1.00 97.81 323 TYR A CA 1
ATOM 2418 C C . TYR A 1 323 ? -5.560 10.814 10.468 1.00 97.81 323 TYR A C 1
ATOM 2420 O O . TYR A 1 323 ? -5.207 11.885 10.966 1.00 97.81 323 TYR A O 1
ATOM 2428 N N . ALA A 1 324 ? -5.154 9.631 10.924 1.00 98.38 324 ALA A N 1
ATOM 2429 C CA . ALA A 1 324 ? -4.281 9.429 12.082 1.00 98.38 324 ALA A CA 1
ATOM 2430 C C . ALA A 1 324 ? -2.870 8.959 11.672 1.00 98.38 324 ALA A C 1
ATOM 2432 O O . ALA A 1 324 ? -2.741 8.273 10.660 1.00 98.38 324 ALA A O 1
ATOM 2433 N N . PRO A 1 325 ? -1.800 9.257 12.440 1.00 98.50 325 PRO A N 1
ATOM 2434 C CA . PRO A 1 325 ? -0.465 8.726 12.144 1.00 98.50 325 PRO A CA 1
ATOM 2435 C C . PRO A 1 325 ? -0.410 7.203 12.285 1.00 98.50 325 PRO A C 1
ATOM 2437 O O . PRO A 1 325 ? 0.208 6.539 11.455 1.00 98.50 325 PRO A O 1
ATOM 2440 N N . GLY A 1 326 ? -1.080 6.672 13.309 1.00 98.62 326 GLY A N 1
ATOM 2441 C CA . GLY A 1 326 ? -1.249 5.249 13.554 1.00 98.62 326 GLY A CA 1
ATOM 2442 C C . GLY A 1 326 ? -2.623 4.943 14.144 1.00 98.62 326 GLY A C 1
ATOM 2443 O O . GLY A 1 326 ? -3.189 5.744 14.893 1.00 98.62 326 GLY A O 1
ATOM 2444 N N . VAL A 1 327 ? -3.144 3.773 13.798 1.00 98.81 327 VAL A N 1
ATOM 2445 C CA . VAL A 1 327 ? -4.386 3.200 14.310 1.00 98.81 327 VAL A CA 1
ATOM 2446 C C . VAL A 1 327 ? -4.088 1.770 14.728 1.00 98.81 327 VAL A C 1
ATOM 2448 O O . VAL A 1 327 ? -3.735 0.934 13.894 1.00 98.81 327 VAL A O 1
ATOM 2451 N N . ARG A 1 328 ? -4.226 1.484 16.019 1.00 98.62 328 ARG A N 1
ATOM 2452 C CA . ARG A 1 328 ? -4.181 0.117 16.522 1.00 98.62 328 ARG A CA 1
ATOM 2453 C C . ARG A 1 328 ? -5.577 -0.486 16.446 1.00 98.62 328 ARG A C 1
ATOM 2455 O O . ARG A 1 328 ? -6.545 0.137 16.876 1.00 98.62 328 ARG A O 1
ATOM 2462 N N . ALA A 1 329 ? -5.662 -1.704 15.935 1.00 98.31 329 ALA A N 1
ATOM 2463 C CA . ALA A 1 329 ? -6.855 -2.531 16.012 1.00 98.31 329 ALA A CA 1
ATOM 2464 C C . ALA A 1 329 ? -6.409 -3.974 16.269 1.00 98.31 329 ALA A C 1
ATOM 2466 O O . ALA A 1 329 ? -5.652 -4.535 15.478 1.00 98.31 329 ALA A O 1
ATOM 2467 N N . GLY A 1 330 ? -6.814 -4.537 17.410 1.00 96.75 330 GLY A N 1
ATOM 2468 C CA . GLY A 1 330 ? -6.298 -5.825 17.876 1.00 96.75 330 GLY A CA 1
ATOM 2469 C C . GLY A 1 330 ? -4.789 -5.771 18.152 1.00 96.75 330 GLY A C 1
ATOM 2470 O O . GLY A 1 330 ? -4.292 -4.903 18.888 1.00 96.75 330 GLY A O 1
ATOM 2471 N N . ARG A 1 331 ? -4.063 -6.706 17.549 1.00 96.31 331 ARG A N 1
ATOM 2472 C CA . ARG A 1 331 ? -2.602 -6.786 17.483 1.00 96.31 331 ARG A CA 1
ATOM 2473 C C . ARG A 1 331 ? -2.015 -6.081 16.269 1.00 96.31 331 ARG A C 1
ATOM 2475 O O . ARG A 1 331 ? -0.806 -6.115 16.120 1.00 96.31 331 ARG A O 1
ATOM 2482 N N . THR A 1 332 ? -2.777 -5.412 15.415 1.00 98.06 332 THR A N 1
ATOM 2483 C CA . THR A 1 332 ? -2.181 -4.741 14.250 1.00 98.06 332 THR A CA 1
ATOM 2484 C C . THR A 1 332 ? -2.115 -3.229 14.452 1.00 98.06 332 THR A C 1
ATOM 2486 O O . THR A 1 332 ? -3.105 -2.589 14.814 1.00 98.06 332 THR A O 1
ATOM 2489 N N . LEU A 1 333 ? -0.941 -2.642 14.206 1.00 98.75 333 LEU A N 1
ATOM 2490 C CA . LEU A 1 333 ? -0.737 -1.201 14.084 1.00 98.75 333 LEU A CA 1
ATOM 2491 C C . LEU A 1 333 ? -0.682 -0.827 12.600 1.00 98.75 333 LEU A C 1
ATOM 2493 O O . LEU A 1 333 ? 0.325 -1.029 11.917 1.00 98.75 333 LEU A O 1
ATOM 2497 N N . TYR A 1 334 ? -1.772 -0.238 12.125 1.00 98.75 334 TYR A N 1
ATOM 2498 C CA . TYR A 1 334 ? -1.889 0.330 10.790 1.00 98.75 334 TYR A CA 1
ATOM 2499 C C . TYR A 1 334 ? -1.416 1.779 10.806 1.00 98.75 334 TYR A C 1
ATOM 2501 O O . TYR A 1 334 ? -1.774 2.533 11.712 1.00 98.75 334 TYR A O 1
ATOM 2509 N N . MET A 1 335 ? -0.635 2.205 9.817 1.00 98.69 335 MET A N 1
ATOM 2510 C CA . MET A 1 335 ? -0.044 3.544 9.822 1.00 98.69 335 MET A CA 1
ATOM 2511 C C . MET A 1 335 ? -0.359 4.331 8.548 1.00 98.69 335 MET A C 1
ATOM 2513 O O . MET A 1 335 ? -0.694 3.779 7.499 1.00 98.69 335 MET A O 1
ATOM 2517 N N . SER A 1 336 ? -0.291 5.657 8.653 1.00 98.69 336 SER A N 1
ATOM 2518 C CA . SER A 1 336 ? -0.350 6.552 7.492 1.00 98.69 336 SER A CA 1
ATOM 2519 C C . SER A 1 336 ? 0.905 6.453 6.624 1.00 98.69 336 SER A C 1
ATOM 2521 O O . SER A 1 336 ? 1.915 5.885 7.035 1.00 98.69 336 SER A O 1
ATOM 2523 N N . GLY A 1 337 ? 0.854 7.067 5.441 1.00 98.38 337 GLY A N 1
ATOM 2524 C CA . GLY A 1 337 ? 2.051 7.365 4.664 1.00 98.38 337 GLY A CA 1
ATOM 2525 C C . GLY A 1 337 ? 2.952 8.356 5.407 1.00 98.38 337 GLY A C 1
ATOM 2526 O O . GLY A 1 337 ? 2.501 9.397 5.899 1.00 98.38 337 GLY A O 1
ATOM 2527 N N . PHE A 1 338 ? 4.235 8.022 5.510 1.00 98.62 338 PHE A N 1
ATOM 2528 C CA . PHE A 1 338 ? 5.271 8.886 6.063 1.00 98.62 338 PHE A CA 1
ATOM 2529 C C . PHE A 1 338 ? 6.190 9.378 4.954 1.00 98.62 338 PHE A C 1
ATOM 2531 O O . PHE A 1 338 ? 6.658 8.600 4.131 1.00 98.62 338 PHE A O 1
ATOM 2538 N N . ALA A 1 339 ? 6.495 10.670 4.988 1.00 98.38 339 ALA A N 1
ATOM 2539 C CA . ALA A 1 339 ? 7.499 11.312 4.152 1.00 98.38 339 ALA A CA 1
ATOM 2540 C C . ALA A 1 339 ? 8.384 12.210 5.029 1.00 98.38 339 ALA A C 1
ATOM 2542 O O . ALA A 1 339 ? 8.143 12.353 6.234 1.00 98.38 339 ALA A O 1
ATOM 2543 N N . ALA A 1 340 ? 9.393 12.844 4.432 1.00 98.44 340 ALA A N 1
ATOM 2544 C CA . ALA A 1 340 ? 10.374 13.671 5.129 1.00 98.44 340 ALA A CA 1
ATOM 2545 C C . ALA A 1 340 ? 9.794 15.011 5.617 1.00 98.44 340 ALA A C 1
ATOM 2547 O O . ALA A 1 340 ? 10.103 16.077 5.089 1.00 98.44 340 ALA A O 1
ATOM 2548 N N . LEU A 1 341 ? 8.929 14.960 6.625 1.00 97.38 341 LEU A N 1
ATOM 2549 C CA . LEU A 1 341 ? 8.222 16.100 7.194 1.00 97.38 341 LEU A CA 1
ATOM 2550 C C . LEU A 1 341 ? 8.728 16.386 8.610 1.00 97.38 341 LEU A C 1
ATOM 2552 O O . LEU A 1 341 ? 8.767 15.497 9.461 1.00 97.38 341 LEU A O 1
ATOM 2556 N N . ASP A 1 342 ? 9.019 17.649 8.900 1.00 96.31 342 ASP A N 1
ATOM 2557 C CA . ASP A 1 342 ? 9.128 18.111 10.280 1.00 96.31 342 ASP A CA 1
ATOM 2558 C C . ASP A 1 342 ? 7.732 18.100 10.925 1.00 96.31 342 ASP A C 1
ATOM 2560 O O . ASP A 1 342 ? 6.850 18.871 10.541 1.00 96.31 342 ASP A O 1
ATOM 2564 N N . MET A 1 343 ? 7.508 17.228 11.910 1.00 93.56 343 MET A N 1
ATOM 2565 C CA . MET A 1 343 ? 6.188 17.056 12.534 1.00 93.56 343 MET A CA 1
ATOM 2566 C C . MET A 1 343 ? 5.709 18.283 13.327 1.00 93.56 343 MET A C 1
ATOM 2568 O O . MET A 1 343 ? 4.510 18.398 13.585 1.00 93.56 343 MET A O 1
ATOM 2572 N N . GLN A 1 344 ? 6.607 19.204 13.694 1.00 91.75 344 GLN A N 1
ATOM 2573 C CA . GLN A 1 344 ? 6.275 20.430 14.418 1.00 91.75 344 GLN A CA 1
ATOM 2574 C C . GLN A 1 344 ? 6.024 21.600 13.462 1.00 91.75 344 GLN A C 1
ATOM 2576 O O . GLN A 1 344 ? 5.002 22.278 13.565 1.00 91.75 344 GLN A O 1
ATOM 2581 N N . THR A 1 345 ? 6.954 21.863 12.543 1.00 95.06 345 THR A N 1
ATOM 2582 C CA . THR A 1 345 ? 6.874 23.017 11.629 1.00 95.06 345 THR A CA 1
ATOM 2583 C C . THR A 1 345 ? 6.085 22.720 10.356 1.00 95.06 345 THR A C 1
ATOM 2585 O O . THR A 1 345 ? 5.733 23.644 9.620 1.00 95.06 345 THR A O 1
ATOM 2588 N N . GLN A 1 346 ? 5.806 21.440 10.091 1.00 94.44 346 GLN A N 1
ATOM 2589 C CA . GLN A 1 346 ? 5.172 20.928 8.873 1.00 94.44 346 GLN A CA 1
ATOM 2590 C C . GLN A 1 346 ? 5.938 21.286 7.589 1.00 94.44 346 GLN A C 1
ATOM 2592 O O . GLN A 1 346 ? 5.390 21.233 6.483 1.00 94.44 346 GLN A O 1
ATOM 2597 N N . GLN A 1 347 ? 7.218 21.642 7.704 1.00 96.94 347 GLN A N 1
ATOM 2598 C CA . GLN A 1 347 ? 8.079 21.861 6.550 1.00 96.94 347 GLN A CA 1
ATOM 2599 C C . GLN A 1 347 ? 8.518 20.523 5.960 1.00 96.94 347 GLN A C 1
ATOM 2601 O O . GLN A 1 347 ? 8.776 19.563 6.686 1.00 96.94 347 GLN A O 1
ATOM 2606 N N . ALA A 1 348 ? 8.591 20.469 4.630 1.00 97.69 348 ALA A N 1
ATOM 2607 C CA . ALA A 1 348 ? 9.277 19.374 3.966 1.00 97.69 348 ALA A CA 1
ATOM 2608 C C . ALA A 1 348 ? 10.780 19.543 4.195 1.00 97.69 348 ALA A C 1
ATOM 2610 O O . ALA A 1 348 ? 11.309 20.654 4.107 1.00 97.69 348 ALA A O 1
ATOM 2611 N N . LEU A 1 349 ? 11.453 18.447 4.513 1.00 98.25 349 LEU A N 1
ATOM 2612 C CA . LEU A 1 349 ? 12.872 18.408 4.818 1.00 98.25 349 LEU A CA 1
ATOM 2613 C C . LEU A 1 349 ? 13.634 17.765 3.661 1.00 98.25 349 LEU A C 1
ATOM 2615 O O . LEU A 1 349 ? 13.148 16.836 3.023 1.00 98.25 349 LEU A O 1
ATOM 2619 N N . HIS A 1 350 ? 14.851 18.257 3.431 1.00 97.94 350 HIS A N 1
ATOM 2620 C CA . HIS A 1 350 ? 15.796 17.707 2.455 1.00 97.94 350 HIS A CA 1
ATOM 2621 C C . HIS A 1 350 ? 15.216 17.553 1.035 1.00 97.94 350 HIS A C 1
ATOM 2623 O O . HIS A 1 350 ? 15.223 16.446 0.491 1.00 97.94 350 HIS A O 1
ATOM 2629 N N . PRO A 1 351 ? 14.690 18.627 0.411 1.00 95.25 351 PRO A N 1
ATOM 2630 C CA . PRO A 1 351 ? 14.301 18.554 -0.995 1.00 95.25 351 PRO A CA 1
ATOM 2631 C C . PRO A 1 351 ? 15.489 18.062 -1.835 1.00 95.25 351 PRO A C 1
ATOM 2633 O O . PRO A 1 351 ? 16.637 18.395 -1.541 1.00 95.25 351 PRO A O 1
ATOM 2636 N N . ASP A 1 352 ? 15.200 17.248 -2.848 1.00 95.56 352 ASP A N 1
ATOM 2637 C CA . ASP A 1 352 ? 16.177 16.697 -3.800 1.00 95.56 352 ASP A CA 1
ATOM 2638 C C . ASP A 1 352 ? 17.196 15.673 -3.242 1.00 95.56 352 ASP A C 1
ATOM 2640 O O . ASP A 1 352 ? 18.012 15.160 -4.004 1.00 95.56 352 ASP A O 1
ATOM 2644 N N . ASP A 1 353 ? 17.131 15.297 -1.957 1.00 97.94 353 ASP A N 1
ATOM 2645 C CA . ASP A 1 353 ? 18.002 14.270 -1.356 1.00 97.94 353 ASP A CA 1
ATOM 2646 C C . ASP A 1 353 ? 17.187 13.095 -0.798 1.00 97.94 353 ASP A C 1
ATOM 2648 O O . ASP A 1 353 ? 16.740 13.098 0.350 1.00 97.94 353 ASP A O 1
ATOM 2652 N N . ILE A 1 354 ? 17.014 12.046 -1.608 1.00 98.38 354 ILE A N 1
ATOM 2653 C CA . ILE A 1 354 ? 16.230 10.868 -1.210 1.00 98.38 354 ILE A CA 1
ATOM 2654 C C . ILE A 1 354 ? 16.844 10.109 -0.024 1.00 98.38 354 ILE A C 1
ATOM 2656 O O . ILE A 1 354 ? 16.110 9.508 0.759 1.00 98.38 354 ILE A O 1
ATOM 2660 N N . GLY A 1 355 ? 18.169 10.141 0.146 1.00 98.38 355 GLY A N 1
ATOM 2661 C CA . GLY A 1 355 ? 18.837 9.479 1.266 1.00 98.38 355 GLY A CA 1
ATOM 2662 C C . GLY A 1 355 ? 18.521 10.172 2.589 1.00 98.38 355 GLY A C 1
ATOM 2663 O O . GLY A 1 355 ? 18.117 9.520 3.553 1.00 98.38 355 GLY A O 1
ATOM 2664 N N . ALA A 1 356 ? 18.641 11.500 2.622 1.00 98.56 356 ALA A N 1
ATOM 2665 C CA . ALA A 1 356 ? 18.275 12.295 3.789 1.00 98.56 356 ALA A CA 1
ATOM 2666 C C . ALA A 1 356 ? 16.757 12.278 4.048 1.00 98.56 356 ALA A C 1
ATOM 2668 O O . ALA A 1 356 ? 16.333 12.200 5.202 1.00 98.56 356 ALA A O 1
ATOM 2669 N N . GLN A 1 357 ? 15.927 12.273 2.998 1.00 98.81 357 GLN A N 1
ATOM 2670 C CA . GLN A 1 357 ? 14.481 12.102 3.159 1.00 98.81 357 GLN A CA 1
ATOM 2671 C C . GLN A 1 357 ? 14.117 10.743 3.756 1.00 98.81 357 GLN A C 1
ATOM 2673 O O . GLN A 1 357 ? 13.253 10.674 4.632 1.00 98.81 357 GLN A O 1
ATOM 2678 N N . ALA A 1 358 ? 14.778 9.668 3.325 1.00 98.75 358 ALA A N 1
ATOM 2679 C CA . ALA A 1 358 ? 14.573 8.344 3.894 1.00 98.75 358 ALA A CA 1
ATOM 2680 C C . ALA A 1 358 ? 14.953 8.300 5.381 1.00 98.75 358 ALA A C 1
ATOM 2682 O O . ALA A 1 358 ? 14.214 7.707 6.163 1.00 98.75 358 ALA A O 1
ATOM 2683 N N . GLU A 1 359 ? 16.044 8.955 5.794 1.00 98.69 359 GLU A N 1
ATOM 2684 C CA . GLU A 1 359 ? 16.451 9.027 7.208 1.00 98.69 359 GLU A CA 1
ATOM 2685 C C . GLU A 1 359 ? 15.354 9.664 8.077 1.00 98.69 359 GLU A C 1
ATOM 2687 O O . GLU A 1 359 ? 14.960 9.100 9.097 1.00 98.69 359 GLU A O 1
ATOM 2692 N N . VAL A 1 360 ? 14.796 10.799 7.640 1.00 98.69 360 VAL A N 1
ATOM 2693 C CA . VAL A 1 360 ? 13.681 11.460 8.341 1.00 98.69 360 VAL A CA 1
ATOM 2694 C C . VAL A 1 360 ? 12.429 10.580 8.340 1.00 98.69 360 VAL A C 1
ATOM 2696 O O . VAL A 1 360 ? 11.768 10.443 9.369 1.00 98.69 360 VAL A O 1
ATOM 2699 N N . THR A 1 361 ? 12.113 9.969 7.199 1.00 98.81 361 THR A N 1
ATOM 2700 C CA . THR A 1 361 ? 10.906 9.153 7.014 1.00 98.81 361 THR A CA 1
ATOM 2701 C C . THR A 1 361 ? 10.920 7.925 7.925 1.00 98.81 361 THR A C 1
ATOM 2703 O O . THR A 1 361 ? 10.010 7.748 8.733 1.00 98.81 361 THR A O 1
ATOM 2706 N N . TYR A 1 362 ? 11.980 7.114 7.876 1.00 98.75 362 TYR A N 1
ATOM 2707 C CA . TYR A 1 362 ? 12.124 5.951 8.757 1.00 98.75 362 TYR A CA 1
ATOM 2708 C C . TYR A 1 362 ? 12.323 6.346 10.223 1.00 98.75 362 TYR A C 1
ATOM 2710 O O . TYR A 1 362 ? 11.860 5.628 11.108 1.00 98.75 362 TYR A O 1
ATOM 2718 N N . GLY A 1 363 ? 12.941 7.497 10.504 1.00 98.56 363 GLY A N 1
ATOM 2719 C CA . GLY A 1 363 ? 13.014 8.051 11.855 1.00 98.56 363 GLY A CA 1
ATOM 2720 C C . GLY A 1 363 ? 11.633 8.350 12.449 1.00 98.56 363 GLY A C 1
ATOM 2721 O O . GLY A 1 363 ? 11.379 8.023 13.607 1.00 98.56 363 GLY A O 1
ATOM 2722 N N . ALA A 1 364 ? 10.712 8.909 11.658 1.00 98.56 364 ALA A N 1
ATOM 2723 C CA . ALA A 1 364 ? 9.336 9.155 12.091 1.00 98.56 364 ALA A CA 1
ATOM 2724 C C . ALA A 1 364 ? 8.557 7.849 12.320 1.00 98.56 364 ALA A C 1
ATOM 2726 O O . ALA A 1 364 ? 7.865 7.728 13.330 1.00 98.56 364 ALA A O 1
ATOM 2727 N N . ILE A 1 365 ? 8.719 6.860 11.433 1.00 98.69 365 ILE A N 1
ATOM 2728 C CA . ILE A 1 365 ? 8.121 5.524 11.598 1.00 98.69 365 ILE A CA 1
ATOM 2729 C C . ILE A 1 365 ? 8.592 4.899 12.912 1.00 98.69 365 ILE A C 1
ATOM 2731 O O . ILE A 1 365 ? 7.776 4.481 13.728 1.00 98.69 365 ILE A O 1
ATOM 2735 N N . ARG A 1 366 ? 9.902 4.908 13.168 1.00 98.25 366 ARG A N 1
ATOM 2736 C CA . ARG A 1 366 ? 10.467 4.405 14.423 1.00 98.25 366 ARG A CA 1
ATOM 2737 C C . ARG A 1 366 ? 9.939 5.122 15.652 1.00 98.25 366 ARG A C 1
ATOM 2739 O O . ARG A 1 366 ? 9.622 4.462 16.628 1.00 98.25 366 ARG A O 1
ATOM 2746 N N . HIS A 1 367 ? 9.819 6.445 15.604 1.00 98.25 367 HIS A N 1
ATOM 2747 C CA . HIS A 1 367 ? 9.262 7.207 16.717 1.00 98.25 367 HIS A CA 1
ATOM 2748 C C . HIS A 1 367 ? 7.830 6.751 17.039 1.00 98.25 367 HIS A C 1
ATOM 2750 O O . HIS A 1 367 ? 7.484 6.591 18.208 1.00 98.25 367 HIS A O 1
ATOM 2756 N N . LEU A 1 368 ? 6.999 6.525 16.013 1.00 98.56 368 LEU A N 1
ATOM 2757 C CA . LEU A 1 368 ? 5.636 6.028 16.198 1.00 98.56 368 LEU A CA 1
ATOM 2758 C C . LEU A 1 368 ? 5.623 4.610 16.791 1.00 98.56 368 LEU A C 1
ATOM 2760 O O . LEU A 1 368 ? 4.858 4.366 17.721 1.00 98.56 368 LEU A O 1
ATOM 2764 N N . LEU A 1 369 ? 6.482 3.709 16.299 1.00 98.12 369 LEU A N 1
ATOM 2765 C CA . LEU A 1 369 ? 6.644 2.358 16.854 1.00 98.12 369 LEU A CA 1
ATOM 2766 C C . LEU A 1 369 ? 7.073 2.407 18.324 1.00 98.12 369 LEU A C 1
ATOM 2768 O O . LEU A 1 369 ? 6.418 1.809 19.170 1.00 98.12 369 LEU A O 1
ATOM 2772 N N . GLU A 1 370 ? 8.110 3.181 18.647 1.00 97.62 370 GLU A N 1
ATOM 2773 C CA . GLU A 1 370 ? 8.635 3.316 20.010 1.00 97.62 370 GLU A CA 1
ATOM 2774 C C . GLU A 1 370 ? 7.559 3.857 20.968 1.00 97.62 370 GLU A C 1
ATOM 2776 O O . GLU A 1 370 ? 7.398 3.345 22.077 1.00 97.62 370 GLU A O 1
ATOM 2781 N N . TYR A 1 371 ? 6.764 4.840 20.528 1.00 97.81 371 TYR A N 1
ATOM 2782 C CA . TYR A 1 371 ? 5.608 5.335 21.285 1.00 97.81 371 TYR A CA 1
ATOM 2783 C C . TYR A 1 371 ? 4.540 4.253 21.500 1.00 97.81 371 TYR A C 1
ATOM 2785 O O . TYR A 1 371 ? 3.931 4.184 22.567 1.00 97.81 371 TYR A O 1
ATOM 2793 N N . ALA A 1 372 ? 4.331 3.397 20.501 1.00 97.50 372 ALA A N 1
ATOM 2794 C CA . ALA A 1 372 ? 3.407 2.274 20.553 1.00 97.50 372 ALA A CA 1
ATOM 2795 C C . ALA A 1 372 ? 3.920 1.093 21.401 1.00 97.50 372 ALA A C 1
ATOM 2797 O O . ALA A 1 372 ? 3.180 0.128 21.582 1.00 97.50 372 ALA A O 1
ATOM 2798 N N . GLY A 1 373 ? 5.151 1.156 21.925 1.00 96.19 373 GLY A N 1
ATOM 2799 C CA . GLY A 1 373 ? 5.797 0.053 22.642 1.00 96.19 373 GLY A CA 1
ATOM 2800 C C . GLY A 1 373 ? 6.371 -1.033 21.727 1.00 96.19 373 GLY A C 1
ATOM 2801 O O . GLY A 1 373 ? 6.603 -2.142 22.194 1.00 96.19 373 GLY A O 1
ATOM 2802 N N . LEU A 1 374 ? 6.587 -0.716 20.449 1.00 95.94 374 LEU A N 1
ATOM 2803 C CA . LEU A 1 374 ? 7.117 -1.598 19.410 1.00 95.94 374 LEU A CA 1
ATOM 2804 C C . LEU A 1 374 ? 8.530 -1.169 18.989 1.00 95.94 374 LEU A C 1
ATOM 2806 O O . LEU A 1 374 ? 8.940 -0.018 19.167 1.00 95.94 374 LEU A O 1
ATOM 2810 N N . GLY A 1 375 ? 9.275 -2.093 18.393 1.00 94.88 375 GLY A N 1
ATOM 2811 C CA . GLY A 1 375 ? 10.564 -1.853 17.753 1.00 94.88 375 GLY A CA 1
ATOM 2812 C C . GLY A 1 375 ? 10.552 -2.174 16.253 1.00 94.88 375 GLY A C 1
ATOM 2813 O O . GLY A 1 375 ? 9.550 -2.629 15.705 1.00 94.88 375 GLY A O 1
ATOM 2814 N N . PRO A 1 376 ? 11.676 -1.948 15.548 1.00 94.69 376 PRO A N 1
ATOM 2815 C CA . PRO A 1 376 ? 11.772 -2.233 14.116 1.00 94.69 376 PRO A CA 1
ATOM 2816 C C . PRO A 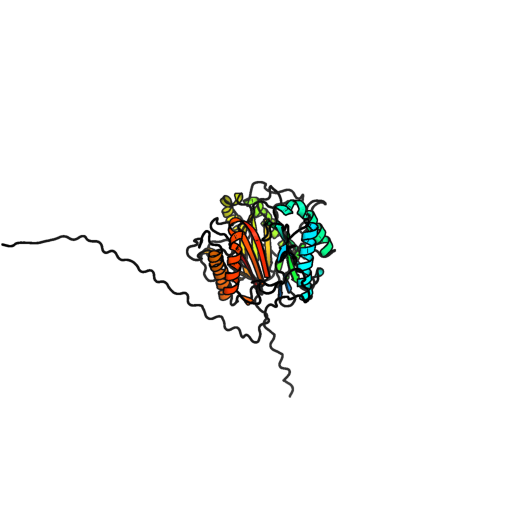1 376 ? 11.520 -3.698 13.737 1.00 94.69 376 PRO A C 1
ATOM 2818 O O . PRO A 1 376 ? 11.085 -3.950 12.619 1.00 94.69 376 PRO A O 1
ATOM 2821 N N . GLN A 1 377 ? 11.782 -4.643 14.645 1.00 94.31 377 GLN A N 1
ATOM 2822 C CA . GLN A 1 377 ? 11.527 -6.075 14.451 1.00 94.31 377 GLN A CA 1
ATOM 2823 C C . GLN A 1 377 ? 10.036 -6.441 14.381 1.00 94.31 377 GLN A C 1
ATOM 2825 O O . GLN A 1 377 ? 9.712 -7.550 13.970 1.00 94.31 377 GLN A O 1
ATOM 2830 N N . ASP A 1 378 ? 9.155 -5.522 14.783 1.00 95.94 378 ASP A N 1
ATOM 2831 C CA . ASP A 1 378 ? 7.703 -5.711 14.799 1.00 95.94 378 ASP A CA 1
ATOM 2832 C C . ASP A 1 378 ? 7.042 -5.179 13.511 1.00 95.94 378 ASP A C 1
ATOM 2834 O O . ASP A 1 378 ? 5.837 -5.330 13.305 1.00 95.94 378 ASP A O 1
ATOM 2838 N N . LEU A 1 379 ? 7.822 -4.547 12.620 1.00 97.19 379 LEU A N 1
ATOM 2839 C CA . LEU A 1 379 ? 7.365 -4.154 11.288 1.00 97.19 379 LEU A CA 1
ATOM 2840 C C . LEU A 1 379 ? 7.168 -5.395 10.419 1.00 97.19 379 LEU A C 1
ATOM 2842 O O . LEU A 1 379 ? 8.129 -6.082 10.073 1.00 97.19 379 LEU A O 1
ATOM 2846 N N . VAL A 1 380 ? 5.926 -5.629 10.002 1.00 97.25 380 VAL A N 1
ATOM 2847 C CA . VAL A 1 380 ? 5.581 -6.772 9.154 1.00 97.25 380 VAL A CA 1
ATOM 2848 C C . VAL A 1 380 ? 5.718 -6.439 7.670 1.00 97.25 380 VAL A C 1
ATOM 2850 O O . VAL A 1 380 ? 6.207 -7.251 6.887 1.00 97.25 380 VAL A O 1
ATOM 2853 N N . GLU A 1 381 ? 5.370 -5.219 7.267 1.00 97.56 381 GLU A N 1
ATOM 2854 C CA . GLU A 1 381 ? 5.524 -4.789 5.881 1.00 97.56 381 GLU A CA 1
ATOM 2855 C C . GLU A 1 381 ? 5.768 -3.288 5.748 1.00 97.56 381 GLU A C 1
ATOM 2857 O O . GLU A 1 381 ? 5.355 -2.479 6.583 1.00 97.56 381 GLU A O 1
ATOM 2862 N N . THR A 1 382 ? 6.414 -2.917 4.647 1.00 98.44 382 THR A N 1
ATOM 2863 C CA . THR A 1 382 ? 6.518 -1.538 4.178 1.00 98.44 382 THR A CA 1
ATOM 2864 C C . THR A 1 382 ? 6.247 -1.479 2.678 1.00 98.44 382 THR A C 1
ATOM 2866 O O . THR A 1 382 ? 6.932 -2.154 1.906 1.00 98.44 382 THR A O 1
ATOM 2869 N N . THR A 1 383 ? 5.324 -0.621 2.248 1.00 98.44 383 THR A N 1
ATOM 2870 C CA . THR A 1 383 ? 5.218 -0.217 0.838 1.00 98.44 383 THR A CA 1
ATOM 2871 C C . THR A 1 383 ? 5.910 1.128 0.640 1.00 98.44 383 THR A C 1
ATOM 2873 O O . THR A 1 383 ? 5.576 2.103 1.309 1.00 98.44 383 THR A O 1
ATOM 2876 N N . GLU A 1 384 ? 6.866 1.197 -0.280 1.00 98.19 384 GLU A N 1
ATOM 2877 C CA . GLU A 1 384 ? 7.622 2.406 -0.605 1.00 98.19 384 GLU A CA 1
ATOM 2878 C C . GLU A 1 384 ? 7.217 2.934 -1.991 1.00 98.19 384 GLU A C 1
ATOM 2880 O O . GLU A 1 384 ? 7.310 2.216 -2.990 1.00 98.19 384 GLU A O 1
ATOM 2885 N N . TYR A 1 385 ? 6.831 4.210 -2.072 1.00 98.62 385 TYR A N 1
ATOM 2886 C CA . TYR A 1 385 ? 6.635 4.919 -3.338 1.00 98.62 385 TYR A CA 1
ATOM 2887 C C . TYR A 1 385 ? 7.746 5.942 -3.541 1.00 98.62 385 TYR A C 1
ATOM 2889 O O . TYR A 1 385 ? 7.832 6.943 -2.832 1.00 98.62 385 TYR A O 1
ATOM 2897 N N . CYS A 1 386 ? 8.582 5.702 -4.548 1.00 98.38 386 CYS A N 1
ATOM 2898 C CA . CYS A 1 386 ? 9.639 6.617 -4.967 1.00 98.38 386 CYS A CA 1
ATOM 2899 C C . CYS A 1 386 ? 9.190 7.383 -6.215 1.00 98.38 386 CYS A C 1
ATOM 2901 O O . CYS A 1 386 ? 8.661 6.793 -7.158 1.00 98.38 386 CYS A O 1
ATOM 2903 N N . VAL A 1 387 ? 9.438 8.687 -6.283 1.00 98.00 387 VAL A N 1
ATOM 2904 C CA . VAL A 1 387 ? 9.184 9.444 -7.518 1.00 98.00 387 VAL A CA 1
ATOM 2905 C C . VAL A 1 387 ? 10.163 9.032 -8.618 1.00 98.00 387 VAL A C 1
ATOM 2907 O O . VAL A 1 387 ? 11.320 8.681 -8.360 1.00 98.00 387 VAL A O 1
ATOM 2910 N N . ALA A 1 388 ? 9.722 9.093 -9.876 1.00 93.06 388 ALA A N 1
ATOM 2911 C CA . ALA A 1 388 ? 10.532 8.653 -11.010 1.00 93.06 388 ALA A CA 1
ATOM 2912 C C . ALA A 1 388 ? 11.891 9.368 -11.126 1.00 93.06 388 ALA A C 1
ATOM 2914 O O . ALA A 1 388 ? 12.859 8.727 -11.545 1.00 93.06 388 ALA A O 1
ATOM 2915 N N . SER A 1 389 ? 11.975 10.644 -10.732 1.00 93.88 389 SER A N 1
ATOM 2916 C CA . SER A 1 389 ? 13.206 11.446 -10.762 1.00 93.88 389 SER A CA 1
ATOM 2917 C C . SER A 1 389 ? 14.271 10.981 -9.764 1.00 93.88 389 SER A C 1
ATOM 2919 O O . SER A 1 389 ? 15.452 11.169 -10.032 1.00 93.88 389 SER A O 1
ATOM 2921 N N . ALA A 1 390 ? 13.886 10.329 -8.664 1.00 96.44 390 ALA A N 1
ATOM 2922 C CA . ALA A 1 390 ? 14.802 9.951 -7.585 1.00 96.44 390 ALA A CA 1
ATOM 2923 C C . ALA A 1 390 ? 15.306 8.500 -7.668 1.00 96.44 390 ALA A C 1
ATOM 2925 O O . ALA A 1 390 ? 16.145 8.077 -6.874 1.00 96.44 390 ALA A O 1
ATOM 2926 N N . ILE A 1 391 ? 14.846 7.719 -8.654 1.00 94.19 391 ILE A N 1
ATOM 2927 C CA . ILE A 1 391 ? 15.214 6.298 -8.754 1.00 94.19 391 ILE A CA 1
ATOM 2928 C C . ILE A 1 391 ? 16.719 6.051 -8.875 1.00 94.19 391 ILE A C 1
ATOM 2930 O O . ILE A 1 391 ? 17.202 5.010 -8.433 1.00 94.19 391 ILE A O 1
ATOM 2934 N N . GLY A 1 392 ? 17.452 6.972 -9.511 1.00 94.06 392 GLY A N 1
ATOM 2935 C CA . GLY A 1 392 ? 18.891 6.825 -9.742 1.00 94.06 392 GLY A CA 1
ATOM 2936 C C . GLY A 1 392 ? 19.662 6.709 -8.429 1.00 94.06 392 GLY A C 1
ATOM 2937 O O . GLY A 1 392 ? 20.626 5.947 -8.343 1.00 94.06 392 GLY A O 1
ATOM 2938 N N . ASP A 1 393 ? 19.152 7.376 -7.394 1.00 96.25 393 ASP A N 1
ATOM 2939 C CA . ASP A 1 393 ? 19.742 7.453 -6.063 1.00 96.25 393 ASP A CA 1
ATOM 2940 C C . ASP A 1 393 ? 18.999 6.601 -5.027 1.00 96.25 393 ASP A C 1
ATOM 2942 O O . ASP A 1 393 ? 19.440 6.500 -3.886 1.00 96.25 393 ASP A O 1
ATOM 2946 N N . TYR A 1 394 ? 17.933 5.892 -5.420 1.00 94.56 394 TYR A N 1
ATOM 2947 C CA . TYR A 1 394 ? 17.112 5.064 -4.525 1.00 94.56 394 TYR A CA 1
ATOM 2948 C C . TYR A 1 394 ? 17.918 4.007 -3.751 1.00 94.56 394 TYR A C 1
ATOM 2950 O O . TYR A 1 394 ? 17.566 3.633 -2.635 1.00 94.56 394 TYR A O 1
ATOM 2958 N N . ARG A 1 395 ? 19.074 3.575 -4.274 1.00 93.31 395 ARG A N 1
ATOM 2959 C CA . ARG A 1 395 ? 20.005 2.699 -3.537 1.00 93.31 395 ARG A CA 1
ATOM 2960 C C . ARG A 1 395 ? 20.458 3.277 -2.186 1.00 93.31 395 ARG A C 1
ATOM 2962 O O . ARG A 1 395 ? 20.824 2.504 -1.307 1.00 93.31 395 ARG A O 1
ATOM 2969 N N . ALA A 1 396 ? 20.432 4.600 -2.007 1.00 96.12 396 ALA A N 1
ATOM 2970 C CA . ALA A 1 396 ? 20.760 5.256 -0.742 1.00 96.12 396 ALA A CA 1
ATOM 2971 C C . ALA A 1 396 ? 19.790 4.862 0.387 1.00 96.12 396 ALA A C 1
ATOM 2973 O O . ALA A 1 396 ? 20.209 4.749 1.539 1.00 96.12 396 ALA A O 1
ATOM 2974 N N . VAL A 1 397 ? 18.529 4.560 0.051 1.00 96.94 397 VAL A N 1
ATOM 2975 C CA . VAL A 1 397 ? 17.499 4.113 1.004 1.00 96.94 397 VAL A CA 1
ATOM 2976 C C . VAL A 1 397 ? 17.887 2.784 1.656 1.00 96.94 397 VAL A C 1
ATOM 2978 O O . VAL A 1 397 ? 17.624 2.570 2.837 1.00 96.94 397 VAL A O 1
ATOM 2981 N N . ALA A 1 398 ? 18.590 1.900 0.937 1.00 94.38 398 ALA A N 1
ATOM 2982 C CA . ALA A 1 398 ? 19.053 0.634 1.501 1.00 94.38 398 ALA A CA 1
ATOM 2983 C C . ALA A 1 398 ? 19.981 0.842 2.708 1.00 94.38 398 ALA A C 1
ATOM 2985 O O . ALA A 1 398 ? 19.772 0.197 3.729 1.00 94.38 398 ALA A O 1
ATOM 2986 N N . GLY A 1 399 ? 20.930 1.781 2.628 1.00 95.50 399 GLY A N 1
ATOM 2987 C CA . GLY A 1 399 ? 21.834 2.078 3.742 1.00 95.50 399 GLY A CA 1
ATOM 2988 C C . GLY A 1 399 ? 21.132 2.733 4.936 1.00 95.50 399 GLY A C 1
ATOM 2989 O O . GLY A 1 399 ? 21.570 2.560 6.068 1.00 95.50 399 GLY A O 1
ATOM 2990 N N . VAL A 1 400 ? 20.043 3.475 4.707 1.00 97.56 400 VAL A N 1
ATOM 2991 C CA . VAL A 1 400 ? 19.194 4.006 5.788 1.00 97.56 400 VAL A CA 1
ATOM 2992 C C . VAL A 1 400 ? 18.459 2.869 6.491 1.00 97.56 400 VAL A C 1
ATOM 2994 O O . VAL A 1 400 ? 18.538 2.761 7.713 1.00 97.56 400 VAL A O 1
ATOM 2997 N N . ARG A 1 401 ? 17.804 1.983 5.727 1.00 96.81 401 ARG A N 1
ATOM 2998 C CA . ARG A 1 401 ? 17.127 0.799 6.277 1.00 96.81 401 ARG A CA 1
ATOM 2999 C C . ARG A 1 401 ? 18.088 -0.052 7.098 1.00 96.81 401 ARG A C 1
ATOM 3001 O O . ARG A 1 401 ? 17.735 -0.426 8.204 1.00 96.81 401 ARG A O 1
ATOM 3008 N N . GLU A 1 402 ? 19.312 -0.263 6.616 1.00 95.19 402 GLU A N 1
ATOM 3009 C CA . GLU A 1 402 ? 20.341 -1.019 7.340 1.00 95.19 402 GLU A CA 1
ATOM 3010 C C . GLU A 1 402 ? 20.669 -0.441 8.726 1.00 95.19 402 GLU A C 1
ATOM 3012 O O . GLU A 1 402 ? 20.902 -1.193 9.667 1.00 95.19 402 GLU A O 1
ATOM 3017 N N . ARG A 1 403 ? 20.687 0.892 8.861 1.00 95.81 403 ARG A N 1
ATOM 3018 C CA . ARG A 1 403 ? 20.992 1.569 10.132 1.00 95.81 403 ARG A CA 1
ATOM 3019 C C . ARG A 1 403 ? 19.797 1.664 11.071 1.00 95.81 403 ARG A C 1
ATOM 3021 O O . ARG A 1 403 ? 19.981 1.652 12.287 1.00 95.81 403 ARG A O 1
ATOM 3028 N N . LEU A 1 404 ? 18.606 1.890 10.518 1.00 96.69 404 LEU A N 1
ATOM 3029 C CA . LEU A 1 404 ? 17.427 2.237 11.307 1.00 96.69 404 LEU A CA 1
ATOM 3030 C C . LEU A 1 404 ? 16.544 1.033 11.614 1.00 96.69 404 LEU A C 1
ATOM 3032 O O . LEU A 1 404 ? 15.922 1.024 12.674 1.00 96.69 404 LEU A O 1
ATOM 3036 N N . LEU A 1 405 ? 16.492 0.048 10.724 1.00 95.00 405 LEU A N 1
ATOM 3037 C CA . LEU A 1 405 ? 15.741 -1.186 10.917 1.00 95.00 405 LEU A CA 1
ATOM 3038 C C . LEU A 1 405 ? 16.686 -2.316 11.358 1.00 95.00 405 LEU A C 1
ATOM 3040 O O . LEU A 1 405 ? 17.838 -2.077 11.717 1.00 95.00 405 LEU A O 1
ATOM 3044 N N . GLY A 1 406 ? 16.202 -3.554 11.353 1.00 88.38 406 GLY A N 1
ATOM 3045 C CA . GLY A 1 406 ? 17.021 -4.724 11.647 1.00 88.38 406 GLY A CA 1
ATOM 3046 C C . GLY A 1 406 ? 16.298 -6.027 11.316 1.00 88.38 406 GLY A C 1
ATOM 3047 O O . GLY A 1 406 ? 15.121 -5.993 10.966 1.00 88.38 406 GLY A O 1
ATOM 3048 N N . PRO A 1 407 ? 16.993 -7.175 11.398 1.00 89.88 407 PRO A N 1
ATOM 3049 C CA . PRO A 1 407 ? 16.373 -8.483 11.256 1.00 89.88 407 PRO A CA 1
ATOM 3050 C C . PRO A 1 407 ? 15.416 -8.805 12.432 1.00 89.88 407 PRO A C 1
ATOM 3052 O O . PRO A 1 407 ? 15.758 -8.486 13.571 1.00 89.88 407 PRO A O 1
ATOM 3055 N N . PRO A 1 408 ? 14.294 -9.513 12.190 1.00 92.31 408 PRO A N 1
ATOM 3056 C CA . PRO A 1 408 ? 13.758 -9.826 10.868 1.00 92.31 408 PRO A CA 1
ATOM 3057 C C . PRO A 1 408 ? 13.377 -8.537 10.121 1.00 92.31 408 PRO A C 1
ATOM 3059 O O . PRO A 1 408 ? 12.652 -7.700 10.640 1.00 92.31 408 PRO A O 1
ATOM 3062 N N . TRP A 1 409 ? 13.914 -8.365 8.906 1.00 95.44 409 TRP A N 1
ATOM 3063 C CA . TRP A 1 409 ? 13.593 -7.196 8.090 1.00 95.44 409 TRP A CA 1
ATOM 3064 C C . TRP A 1 409 ? 12.119 -7.276 7.683 1.00 95.44 409 TRP A C 1
ATOM 3066 O O . TRP A 1 409 ? 11.656 -8.392 7.428 1.00 95.44 409 TRP A O 1
ATOM 3076 N N . PRO A 1 410 ? 11.408 -6.146 7.532 1.00 97.25 410 PRO A N 1
ATOM 3077 C CA . PRO A 1 410 ? 10.033 -6.172 7.051 1.00 97.25 410 PRO A CA 1
ATOM 3078 C C . PRO A 1 410 ? 9.947 -6.770 5.643 1.00 97.25 410 PRO A C 1
ATOM 3080 O O . PRO A 1 410 ? 10.902 -6.688 4.851 1.00 97.25 410 PRO A O 1
ATOM 3083 N N . ALA A 1 411 ? 8.782 -7.329 5.313 1.00 97.94 411 ALA A N 1
ATOM 3084 C CA . ALA A 1 411 ? 8.423 -7.527 3.917 1.00 97.94 411 ALA A CA 1
ATOM 3085 C C . ALA A 1 411 ? 8.356 -6.152 3.223 1.00 97.94 411 ALA A C 1
ATOM 3087 O O . ALA A 1 411 ? 7.945 -5.159 3.823 1.00 97.94 411 ALA A O 1
ATOM 3088 N N . SER A 1 412 ? 8.813 -6.045 1.980 1.00 96.81 412 SER A N 1
ATOM 3089 C CA . SER A 1 412 ? 8.951 -4.756 1.303 1.00 96.81 412 SER A CA 1
ATOM 3090 C C . SER A 1 412 ? 8.477 -4.825 -0.140 1.00 96.81 412 SER A C 1
ATOM 3092 O O . SER A 1 412 ? 8.835 -5.738 -0.886 1.00 96.81 412 SER A O 1
ATOM 3094 N N . THR A 1 413 ? 7.703 -3.818 -0.529 1.00 96.56 413 THR A N 1
ATOM 3095 C CA . THR A 1 413 ? 7.201 -3.613 -1.889 1.00 96.56 413 THR A CA 1
ATOM 3096 C C . THR A 1 413 ? 7.589 -2.204 -2.319 1.00 96.56 413 THR A C 1
ATOM 3098 O O . THR A 1 413 ? 7.342 -1.244 -1.592 1.00 96.56 413 THR A O 1
ATOM 3101 N N . GLY A 1 414 ? 8.237 -2.068 -3.478 1.00 95.31 414 GLY A N 1
ATOM 3102 C CA . GLY A 1 414 ? 8.833 -0.806 -3.924 1.00 95.31 414 GLY A CA 1
ATOM 3103 C C . GLY A 1 414 ? 8.355 -0.409 -5.315 1.00 95.31 414 GLY A C 1
ATOM 3104 O O . GLY A 1 414 ? 8.794 -0.977 -6.319 1.00 95.31 414 GLY A O 1
ATOM 3105 N N . ALA A 1 415 ? 7.522 0.625 -5.387 1.00 96.75 415 ALA A N 1
ATOM 3106 C CA . ALA A 1 415 ? 6.918 1.103 -6.624 1.00 96.75 415 ALA A CA 1
ATOM 3107 C C . ALA A 1 415 ? 7.358 2.526 -6.983 1.00 96.75 415 ALA A C 1
ATOM 3109 O O . ALA A 1 415 ? 7.740 3.334 -6.134 1.00 96.75 415 ALA A O 1
ATOM 3110 N N . ILE A 1 416 ? 7.293 2.850 -8.276 1.00 98.25 416 ILE A N 1
ATOM 3111 C CA . ILE A 1 416 ? 7.584 4.197 -8.763 1.00 98.25 416 ILE A CA 1
ATOM 3112 C C . ILE A 1 416 ? 6.279 4.917 -9.057 1.00 98.25 416 ILE A C 1
ATOM 3114 O O . ILE A 1 416 ? 5.455 4.419 -9.822 1.00 98.25 416 ILE A O 1
ATOM 3118 N N . CYS A 1 417 ? 6.117 6.104 -8.486 1.00 98.25 417 CYS A N 1
ATOM 3119 C CA . CYS A 1 417 ? 4.986 6.988 -8.742 1.00 98.25 417 CYS A CA 1
ATOM 3120 C C . CYS A 1 417 ? 5.394 8.161 -9.645 1.00 98.25 417 CYS A C 1
ATOM 3122 O O . CYS A 1 417 ? 6.583 8.436 -9.857 1.00 98.25 417 CYS A O 1
ATOM 3124 N N . ALA A 1 418 ? 4.399 8.862 -10.189 1.00 97.62 418 ALA A N 1
ATOM 3125 C CA . ALA A 1 418 ? 4.645 10.063 -10.980 1.00 97.62 418 ALA A CA 1
ATOM 3126 C C . ALA A 1 418 ? 5.019 11.246 -10.076 1.00 97.62 418 ALA A C 1
ATOM 3128 O O . ALA A 1 418 ? 5.928 12.008 -10.406 1.00 97.62 418 ALA A O 1
ATOM 3129 N N . ALA A 1 419 ? 4.335 11.390 -8.939 1.00 97.69 419 ALA A N 1
ATOM 3130 C CA . ALA A 1 419 ? 4.637 12.392 -7.926 1.00 97.69 419 ALA A CA 1
ATOM 3131 C C . ALA A 1 419 ? 4.016 12.027 -6.567 1.00 97.69 419 ALA A C 1
ATOM 3133 O O . ALA A 1 419 ? 3.144 11.167 -6.469 1.00 97.69 419 ALA A O 1
ATOM 3134 N N . LEU A 1 420 ? 4.415 12.757 -5.529 1.00 97.94 420 LEU A N 1
ATOM 3135 C CA . LEU A 1 420 ? 3.748 12.760 -4.228 1.00 97.94 420 LEU A CA 1
ATOM 3136 C C . LEU A 1 420 ? 2.880 14.019 -4.085 1.00 97.94 420 LEU A C 1
ATOM 3138 O O . LEU A 1 420 ? 3.000 14.969 -4.873 1.00 97.94 420 LEU A O 1
ATOM 3142 N N . LEU A 1 421 ? 1.970 14.037 -3.105 1.00 95.69 421 LEU A N 1
ATOM 3143 C CA . LEU A 1 421 ? 1.047 15.165 -2.901 1.00 95.69 421 LEU A CA 1
ATOM 3144 C C . LEU A 1 421 ? 1.782 16.497 -2.756 1.00 95.69 421 LEU A C 1
ATOM 3146 O O . LEU A 1 421 ? 1.398 17.489 -3.381 1.00 95.69 421 LEU A O 1
ATOM 3150 N N . ARG A 1 422 ? 2.868 16.488 -1.982 1.00 95.75 422 ARG A N 1
ATOM 3151 C CA . ARG A 1 422 ? 3.807 17.599 -1.864 1.00 95.75 422 ARG A CA 1
ATOM 3152 C C . ARG A 1 422 ? 4.965 17.415 -2.851 1.00 95.75 422 ARG A C 1
ATOM 3154 O O . ARG A 1 422 ? 5.643 16.392 -2.768 1.00 95.75 422 ARG A O 1
ATOM 3161 N N . PRO A 1 423 ? 5.201 18.371 -3.770 1.00 95.75 423 PRO A N 1
ATOM 3162 C CA . PRO A 1 423 ? 6.256 18.264 -4.781 1.00 95.75 423 PRO A CA 1
ATOM 3163 C C . PRO A 1 423 ? 7.675 18.081 -4.228 1.00 95.75 423 PRO A C 1
ATOM 3165 O O . PRO A 1 423 ? 8.540 17.606 -4.952 1.00 95.75 423 PRO A O 1
ATOM 3168 N N . GLU A 1 424 ? 7.922 18.481 -2.981 1.00 97.56 424 GLU A N 1
ATOM 3169 C CA . GLU A 1 424 ? 9.236 18.402 -2.339 1.00 97.56 424 GLU A CA 1
ATOM 3170 C C . GLU A 1 424 ? 9.616 16.974 -1.918 1.00 97.56 424 GLU A C 1
ATOM 3172 O O . GLU A 1 424 ? 10.795 16.694 -1.696 1.00 97.56 424 GLU A O 1
ATOM 3177 N N . PHE A 1 425 ? 8.640 16.073 -1.779 1.00 98.44 425 PHE A N 1
ATOM 3178 C CA . PHE A 1 425 ? 8.893 14.698 -1.361 1.00 98.44 425 PHE A CA 1
ATOM 3179 C C . PHE A 1 425 ? 9.298 13.814 -2.540 1.00 98.44 425 PHE A C 1
ATOM 3181 O O . PHE A 1 425 ? 8.697 13.852 -3.614 1.00 98.44 425 PHE A O 1
ATOM 3188 N N . LEU A 1 426 ? 10.295 12.967 -2.297 1.00 98.62 426 LEU A N 1
ATOM 3189 C CA . LEU A 1 426 ? 10.817 11.978 -3.237 1.00 98.62 426 LEU A CA 1
ATOM 3190 C C . LEU A 1 426 ? 10.439 10.542 -2.864 1.00 98.62 426 LEU A C 1
ATOM 3192 O O . LEU A 1 426 ? 10.465 9.664 -3.728 1.00 98.62 426 LEU A O 1
ATOM 3196 N N . LEU A 1 427 ? 10.126 10.310 -1.588 1.00 98.62 427 LEU A N 1
ATOM 3197 C CA . LEU A 1 427 ? 9.809 9.011 -1.011 1.00 98.62 427 LEU A CA 1
ATOM 3198 C C . LEU A 1 427 ? 8.650 9.156 -0.022 1.00 98.62 427 LEU A C 1
ATOM 3200 O O . LEU A 1 427 ? 8.668 10.047 0.828 1.00 98.62 427 LEU A O 1
ATOM 3204 N N . GLU A 1 428 ? 7.683 8.250 -0.116 1.00 98.75 428 GLU A N 1
ATOM 3205 C CA . GLU A 1 428 ? 6.651 8.044 0.900 1.00 98.75 428 GLU A CA 1
ATOM 3206 C C . GLU A 1 428 ? 6.576 6.554 1.250 1.00 98.75 428 GLU A C 1
ATOM 3208 O O . GLU A 1 428 ? 6.635 5.700 0.360 1.00 98.75 428 GLU A O 1
ATOM 3213 N N . VAL A 1 429 ? 6.495 6.238 2.543 1.00 98.88 429 VAL A N 1
ATOM 3214 C CA . VAL A 1 429 ? 6.528 4.867 3.070 1.00 98.88 429 VAL A CA 1
ATOM 3215 C C . VAL A 1 429 ? 5.268 4.594 3.880 1.00 98.88 429 VAL A C 1
ATOM 3217 O O . VAL A 1 429 ? 4.924 5.369 4.770 1.00 98.88 429 VAL A O 1
ATOM 3220 N N . PHE A 1 430 ? 4.615 3.472 3.591 1.00 98.75 430 PHE A N 1
ATOM 3221 C CA . PHE A 1 430 ? 3.411 2.979 4.256 1.00 98.75 430 PHE A CA 1
ATOM 3222 C C . PHE A 1 430 ? 3.761 1.721 5.049 1.00 98.75 430 PHE A C 1
ATOM 3224 O O . PHE A 1 430 ? 3.917 0.655 4.446 1.00 98.75 430 PHE A O 1
ATOM 3231 N N . PRO A 1 431 ? 3.960 1.835 6.368 1.00 98.50 431 PRO A N 1
ATOM 3232 C CA . PRO A 1 431 ? 4.315 0.698 7.196 1.00 98.50 431 PRO A CA 1
ATOM 3233 C C . PRO A 1 431 ? 3.086 0.058 7.857 1.00 98.50 431 PRO A C 1
ATOM 3235 O O . PRO A 1 431 ? 2.118 0.736 8.204 1.00 98.50 431 PRO A O 1
ATOM 3238 N N . THR A 1 432 ? 3.189 -1.237 8.133 1.00 98.56 432 THR A N 1
ATOM 3239 C CA . THR A 1 432 ? 2.306 -1.960 9.056 1.00 98.56 432 THR A CA 1
ATOM 3240 C C . THR A 1 432 ? 3.184 -2.689 10.068 1.00 98.56 432 THR A C 1
ATOM 3242 O O . THR A 1 432 ? 4.235 -3.230 9.711 1.00 98.56 432 THR A O 1
ATOM 3245 N N . ALA A 1 433 ? 2.768 -2.708 11.330 1.00 98.12 433 ALA A N 1
ATOM 3246 C CA . ALA A 1 433 ? 3.427 -3.471 12.385 1.00 98.12 433 ALA A CA 1
ATOM 3247 C C . ALA A 1 433 ? 2.422 -4.354 13.122 1.00 98.12 433 ALA A C 1
ATOM 3249 O O . ALA A 1 433 ? 1.221 -4.071 13.115 1.00 98.12 433 ALA A O 1
ATOM 3250 N N . VAL A 1 434 ? 2.918 -5.400 13.773 1.00 97.00 434 VAL A N 1
ATOM 3251 C CA . VAL A 1 434 ? 2.108 -6.263 14.633 1.00 97.00 434 VAL A CA 1
ATOM 3252 C C . VAL A 1 434 ? 2.649 -6.261 16.055 1.00 97.00 434 VAL A C 1
ATOM 3254 O O . VAL A 1 434 ? 3.851 -6.272 16.289 1.00 97.00 434 VAL A O 1
ATOM 3257 N N . TYR A 1 435 ? 1.739 -6.228 17.017 1.00 95.00 435 TYR A N 1
ATOM 3258 C CA . TYR A 1 435 ? 2.036 -6.474 18.409 1.00 95.00 435 TYR A CA 1
ATOM 3259 C C . TYR A 1 435 ? 2.272 -7.974 18.602 1.00 95.00 435 TYR A C 1
ATOM 3261 O O . TYR A 1 435 ? 1.473 -8.788 18.120 1.00 95.00 435 TYR A O 1
ATOM 3269 N N . PRO A 1 436 ? 3.334 -8.334 19.325 1.00 89.12 436 PRO A N 1
ATOM 3270 C CA . PRO A 1 436 ? 3.731 -9.719 19.513 1.00 89.12 436 PRO A CA 1
ATOM 3271 C C . PRO A 1 436 ? 2.730 -10.513 20.344 1.00 89.12 436 PRO A C 1
ATOM 3273 O O . PRO A 1 436 ? 2.022 -9.963 21.193 1.00 89.12 436 PRO A O 1
ATOM 3276 N N . GLU A 1 437 ? 2.724 -11.831 20.150 1.00 82.62 437 GLU A N 1
ATOM 3277 C CA . GLU A 1 437 ? 2.030 -12.734 21.066 1.00 82.62 437 GLU A CA 1
ATOM 3278 C C . GLU A 1 437 ? 2.752 -12.809 22.405 1.00 82.62 437 GLU A C 1
ATOM 3280 O O . GLU A 1 437 ? 3.986 -12.830 22.481 1.00 82.62 437 GLU A O 1
ATOM 3285 N N . HIS A 1 438 ? 1.955 -12.924 23.463 1.00 72.56 438 HIS A N 1
ATOM 3286 C CA . HIS A 1 438 ? 2.435 -13.368 24.758 1.00 72.56 438 HIS A CA 1
ATOM 3287 C C . HIS A 1 438 ? 2.253 -14.882 24.848 1.00 72.56 438 HIS A C 1
ATOM 3289 O O . HIS A 1 438 ? 1.135 -15.380 24.721 1.00 72.56 438 HIS A O 1
ATOM 3295 N N . ALA A 1 439 ? 3.342 -15.608 25.086 1.00 56.66 439 ALA A N 1
ATOM 3296 C CA . ALA A 1 439 ? 3.294 -17.021 25.420 1.00 56.66 439 ALA A CA 1
ATOM 3297 C C . ALA A 1 439 ? 2.434 -17.211 26.678 1.00 56.66 439 ALA A C 1
ATOM 3299 O O . ALA A 1 439 ? 2.646 -16.531 27.688 1.00 56.66 439 ALA A O 1
ATOM 3300 N N . GLU A 1 440 ? 1.470 -18.134 26.634 1.00 48.78 440 GLU A N 1
ATOM 3301 C CA . GLU A 1 440 ? 0.741 -18.502 27.845 1.00 48.78 440 GLU A CA 1
ATOM 3302 C C . GLU A 1 440 ? 1.734 -19.044 28.888 1.00 48.78 440 GLU A C 1
ATOM 3304 O O . GLU A 1 440 ? 2.590 -19.874 28.551 1.00 48.78 440 GLU A O 1
ATOM 3309 N N . PRO A 1 441 ? 1.665 -18.598 30.156 1.00 45.22 441 PRO A N 1
ATOM 3310 C CA . PRO A 1 441 ? 2.490 -19.178 31.202 1.00 45.22 441 PRO A CA 1
ATOM 3311 C C . PRO A 1 441 ? 2.150 -20.664 31.310 1.00 45.22 441 PRO A C 1
ATOM 3313 O O . PRO A 1 441 ? 0.988 -21.016 31.512 1.00 45.22 441 PRO A O 1
ATOM 3316 N N . ALA A 1 442 ? 3.163 -21.524 31.170 1.00 46.66 442 ALA A N 1
ATOM 3317 C CA . ALA A 1 442 ? 2.998 -22.967 31.284 1.00 46.66 442 ALA A CA 1
ATOM 3318 C C . ALA A 1 442 ? 2.188 -23.290 32.548 1.00 46.66 442 ALA A C 1
ATOM 3320 O O . ALA A 1 442 ? 2.595 -22.923 33.656 1.00 46.66 442 ALA A O 1
ATOM 3321 N N . GLU A 1 443 ? 1.034 -23.949 32.387 1.00 44.75 443 GLU A N 1
ATOM 3322 C CA . GLU A 1 443 ? 0.263 -24.446 33.521 1.00 44.75 443 GLU A CA 1
ATOM 3323 C C . GLU A 1 443 ? 1.211 -25.247 34.415 1.00 44.75 443 GLU A C 1
ATOM 3325 O O . GLU A 1 443 ? 1.811 -26.236 33.989 1.00 44.75 443 GLU A O 1
ATOM 3330 N N . ASN A 1 444 ? 1.374 -24.801 35.663 1.00 43.00 444 ASN A N 1
ATOM 3331 C CA . ASN A 1 444 ? 2.115 -25.537 36.675 1.00 43.00 444 ASN A CA 1
ATOM 3332 C C . ASN A 1 444 ? 1.429 -26.895 36.889 1.00 43.00 444 ASN A C 1
ATOM 3334 O O . ASN A 1 444 ? 0.552 -27.047 37.743 1.00 43.00 444 ASN A O 1
ATOM 3338 N N . ALA A 1 445 ? 1.867 -27.908 36.144 1.00 48.66 445 ALA A N 1
ATOM 3339 C CA . ALA A 1 445 ? 1.634 -29.310 36.436 1.00 48.66 445 ALA A CA 1
ATOM 3340 C C . ALA A 1 445 ? 2.413 -29.666 37.713 1.00 48.66 445 ALA A C 1
ATOM 3342 O O . ALA A 1 445 ? 3.502 -30.231 37.675 1.00 48.66 445 ALA A O 1
ATOM 3343 N N . GLY A 1 446 ? 1.886 -29.259 38.867 1.00 45.50 446 GLY A N 1
ATOM 3344 C CA . GLY A 1 446 ? 2.609 -29.355 40.133 1.00 45.50 446 GLY A CA 1
ATOM 3345 C C . GLY A 1 446 ? 1.751 -29.078 41.358 1.00 45.50 446 GLY A C 1
ATOM 3346 O O . GLY A 1 446 ? 2.199 -28.411 42.282 1.00 45.50 446 GLY A O 1
ATOM 3347 N N . GLY A 1 447 ? 0.513 -29.571 41.368 1.00 44.34 447 GLY A N 1
ATOM 3348 C CA . GLY A 1 447 ? -0.397 -29.465 42.507 1.00 44.34 447 GLY A CA 1
ATOM 3349 C C . GLY A 1 447 ? -1.153 -30.764 42.757 1.00 44.34 447 GLY A C 1
ATOM 3350 O O . GLY A 1 447 ? -2.370 -30.805 42.619 1.00 44.34 447 GLY A O 1
ATOM 3351 N N . SER A 1 448 ? -0.448 -31.836 43.122 1.00 42.34 448 SER A N 1
ATOM 3352 C CA . SER A 1 448 ? -1.074 -33.046 43.664 1.00 42.34 448 SER A CA 1
ATOM 3353 C C . SER A 1 448 ? -0.278 -33.594 44.849 1.00 42.34 448 SER A C 1
ATOM 3355 O O . SER A 1 448 ? 0.598 -34.433 44.662 1.00 42.34 448 SER A O 1
ATOM 3357 N N . ARG A 1 449 ? -0.729 -33.145 46.028 1.00 41.31 449 ARG A N 1
ATOM 3358 C CA . ARG A 1 449 ? -0.660 -33.726 47.386 1.00 41.31 449 ARG A CA 1
ATOM 3359 C C . ARG A 1 449 ? 0.687 -33.892 48.076 1.00 41.31 449 ARG A C 1
ATOM 3361 O O . ARG A 1 449 ? 1.509 -34.713 47.629 1.00 41.31 449 ARG A O 1
#

Foldseek 3Di:
DDDDDDDDDDDDDDDDDDDDPPDDDDDPFPPDPPPFFDFKDAQDQPDDQFEPQPPFLAGQWIDAVQKIKGFWDWLWGQDPVVRDTDDDDAPLSGLLSQLVSQQSSQVSVVDALQQWQEKEKAFEPVCLVVVVSSVVNNCVRNPVRAHAYEYHYFNAFLHRNTGIIMITMGGVRRFDQQAWQDQEPPPADGTHTWGAGPQQKIWHYKFFCADSNRDHDPFPDQLVRLLSSQVSVQVNQVSRVHGLQQWQEKEKEFAPVCLVVVVVNQVSLVVGYCPLVAAHAYFYFHANDDSDNRTGMIITTMGGPFRKDAQDPPLCVCVPGNYGQWIDGGFKIWGHKFWQADSHVRDRPDFPDQLVRLLSRLVVVQVSQSSVSHHLSQWAEKEKEFEPVCSVVCVSSRVSSVVRHDPVRHRYYYGYHNAGSDNRTGMIMTIMGGHTDGHDDPPPPPDDD

Radius of gyration: 24.7 Å; chains: 1; bounding box: 63×110×69 Å

Secondary structure (DSSP, 8-state):
----------------------PPPPPPPP---GGGEE--EE---S--TT---TT-SS-SEEEETTEEEEPPEES-EEETTTTEEE--S-HHHHHHHHHHHHHHHHHHTT--GGGEEEEEEEEETTTGGGHHHHHHHHHHHHTT---EEEEEEESEESSTT--EEEEEEEETT---EEEE---PPTTS---PEEEE-GGGEEEPPPB-SB-TTSPBSSTT-HHHHHHHHHHHHHHHHHTTT--GGGEEEEEEEE-GGGHHHHTTHHHHHHHHS-TTS-PPEEEEEE-S--SSTT--EEEEEEEESSPEEEE-SS-GGGGGSSS-SEEEETTEEEE--B-SB-TTT--B-STT-HHHHHHHHHHHHHHHHHHTT--GGGEEEEEEEEEGGGTTTTHHHHHHHHHH--SSPPEEEEEEESEESSTT-SEEEEEEEEPPEEPPPPP------

Sequence (449 aa):
MTPGRPSSTWCADSTTSTASTRSWRPWPPPATDPETHVPLSAIRPAHFPWFPYDGFTFCLGLADGDAAWTSGHTAAALDPALGRMTVGGDMASQARTAYRKVLAILEAAGHGPADVTRVTENITVAGLDEYAAAAAVRAEVFGDHQPVVRTVVVERLVRRAALIEVELHAVAGGGQTLAASEPRAAGTWVPSPVRDGHDGAVYLPTMLPLDAAGEVVHPGDFVSQYAYCLDRAQDLLTAVGLSLDAAVTTYDYSTPATRDVYRRTHRVRAERLGGAGVYPGAGGILMSRLHHPDVLVAIDVTASRHPLELVNPGWSRYDS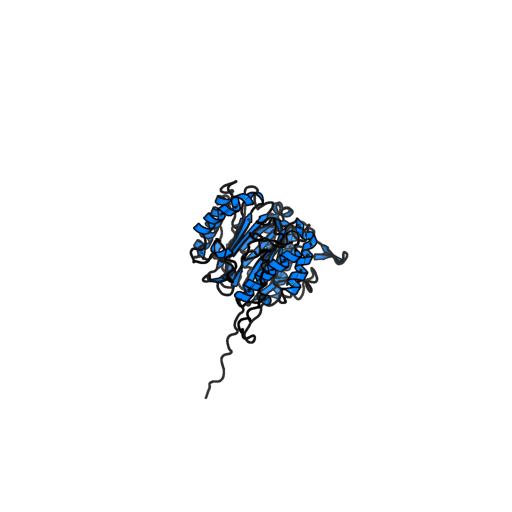LTYAPGVRAGRTLYMSGFAALDMQTQQALHPDDIGAQAEVTYGAIRHLLEYAGLGPQDLVETTEYCVASAIGDYRAVAGVRERLLGPPWPASTGAICAALLRPEFLLEVFPTAVYPEHAEPAENAGGSR

InterPro domains:
  IPR006175 YjgF/YER057c/UK114 family [PF01042] (65-171)
  IPR006175 YjgF/YER057c/UK114 family [PF01042] (322-434)
  IPR035959 RutC-like superfamily [G3DSA:3.30.1330.40] (45-173)
  IPR035959 RutC-like superfamily [G3DSA:3.30.1330.40] (179-306)
  IPR035959 RutC-like superfamily [G3DSA:3.30.1330.40] (320-444)
  IPR035959 RutC-like superfamily [SSF55298] (46-173)
  IPR035959 RutC-like superfamily [SSF55298] (198-305)
  IPR035959 RutC-like superfamily [SSF55298] (308-437)